Protein 7SSC (pdb70)

Nearest PDB structures (foldseek):
  7ssc-assembly1_H  TM=1.005E+00  e=3.521E-41  Homo sapiens
  2qqn-assembly1_H  TM=9.592E-01  e=3.106E-34  Homo sapiens
  8tbb-assembly1_H  TM=7.311E-01  e=1.122E-34  Homo sapiens
  6xun-assembly3_C  TM=7.029E-01  e=5.785E-35  Homo sapiens
  7kez-assembly1_H-2  TM=7.606E-01  e=7.017E-34  Homo sapiens

Sequence (444 aa):
QVQLVESGGGVVQPGRSLRLSCAASGFTFSSYNMHWVRQAPGKGLEWVAVISNDGSNKYYADSVKGRFTISRDNSKNTLYLQMNSLRAEDTAVYYCARDGRSVGGFSGILDPWGQGTLVTVSSASTKGPSVFPLAPSSGGTAALGCLVKDYFPEPVTVSWNSGALTSGVHTFPAVLQSSGLYSLSSVVTVPSSSLGTQTYICNVNHKPSNTKVDKKVEPEIVLTQSPATLSLSPGERATLSCRASQSVGSYLAWYQQKPGQAPRLLIYDASDRATGIPARFSGSGSGTDFTLTISSLEPEDFAVYYCQQRSNWPPLTFGGGTKVEIKRTVAAPSVFIFPPSDEQLKSGTASVVCLLNNFYPREAKVQWKVDNALQSGNSQESVTEQDSKDSTYSLSSTLTLSKADYEKHKVYACEVTHQGLSSPVTKSFNRGEETIYNTTLKYG

Foldseek 3Di:
DWAKAKDFADEDEAQAKTKIKIAIDDDQQLQWKKWKWWAAVPGDIGTAKIAGSNRPDIDGDPVQPPFWDWGADSVRRMTMIIGGNDDQVPFTWMKMFTFDDDPPDTDPDGPDIHPTGTHGHAPDDADFWDKDKQAWDPQAKTKIWIKTDFGDDDDKDKDKPVPPDDPQKDKDDWDQDPVRGIMTMIMGMDGPVCQVPDWIWMWMADPVVRDIDTHIHHD/DKAKAKPPQEAAEAAFAKDKIKIFIPWWLFQQKWKWWDAPPGDTDTAGGSQFHGDPPHDPQWGKDDGITIIMIMRHGHDPRRQTKMKMWGDRDDDVTDIYPIHGYAYDDDFDFWDKDKDWADPVVVVVWKTKIKMKTPFGPDPDKDKWKAFQRRTDDDQKDKDKDQQDPPRRGIMMMMIHIDTSVVVVVTFKIKIWMDDPPDPHIDIDIGTPPD/DDDDDDDDDDD

Radius of gyration: 24.54 Å; Cα contacts (8 Å, |Δi|>4): 1169; chains: 3; bounding box: 56×70×50 Å

Solvent-accessible surface area: 19640 Å² total; per-residue (Å²): 200,54,96,8,60,6,60,41,31,30,68,11,82,65,55,143,60,42,130,0,23,0,53,8,52,52,38,88,3,55,34,15,6,0,0,0,0,16,24,33,95,89,137,25,15,70,4,0,0,0,1,0,34,100,19,83,23,79,68,43,8,116,48,0,116,89,22,7,61,0,39,33,52,50,100,142,66,18,0,38,0,56,0,57,58,3,116,64,123,2,28,0,43,0,11,0,0,28,1,4,85,7,124,44,1,0,0,0,0,0,46,36,23,2,102,11,17,82,0,17,11,19,90,26,89,81,84,20,13,47,17,20,17,5,43,8,150,142,79,35,89,12,4,0,0,0,5,0,15,34,0,3,21,64,86,15,82,24,43,2,35,101,40,94,33,100,72,35,39,17,54,3,66,23,26,94,25,132,76,20,30,28,7,13,6,0,1,0,27,6,83,22,93,20,38,80,121,87,56,13,50,0,26,3,38,0,143,53,34,142,36,162,46,108,47,102,5,102,105,141,6,74,11,68,18,38,60,76,64,28,37,26,43,69,48,81,151,0,70,0,25,0,81,11,75,99,69,0,34,51,62,1,2,0,0,2,20,55,104,90,105,24,5,98,5,0,0,30,31,4,66,65,117,12,133,73,8,48,80,52,2,53,12,64,34,76,21,53,88,3,48,0,16,0,56,45,3,70,94,90,1,27,6,41,0,11,0,0,0,1,41,87,13,50,46,4,18,23,3,64,12,0,57,2,10,53,114,69,103,82,20,45,10,58,11,38,21,5,59,12,15,97,82,1,24,138,80,38,41,0,2,0,0,0,0,0,18,40,0,7,20,116,120,31,100,27,30,4,42,8,65,122,54,115,42,111,82,55,46,72,87,17,18,17,126,39,40,117,176,52,15,4,2,0,3,8,2,19,0,58,26,55,62,60,62,9,88,143,64,85,59,0,8,0,30,0,53,7,119,31,34,129,71,70,42,68,87,64,31,54,59,81,169,156,47,104,23,89,39,30,30,159,68,104

Secondary structure (DSSP, 8-state):
--EEEEE---EE-TT--EEEEEEEESS-GGGS-EEEEEE-TT---EEEEEE-TTS--EEE-GGGTTTEEEEEEGGGTEEEEEE-S--GGG-EEEEEEEEPP-SSEE---EEEE---EEEEE-----BPPEEEEE-----SEEEEEEEEEEEBSS--EEEEGGGTB-TTEEEPPPEE-TTS-EEEEEEEEEEGGGTTT---EEEEEEGGGTEEEEEE---/---EEEE-SEEEE-TTS-EEEEEEESS--TT-EEEEEE-TTS--EEEEETTTEEPTT--TTEEEEEETTEEEEEESS--GGG-SEEEEEE-SS-SSPEE---EEEEE----BPPEEEEEPPPHHHHHHTEEEEEEEEEEEBSS--EEEEEETTEEP-SSEEEEEPPPPTTT--EEEEEEEEEEHHHHTT--EEEEEEE-TTSSS-EEEEEETT-/---PPPSEE--

B-factor: mean 18.2, std 11.53, range [4.88, 71.62]

Structure (mmCIF, N/CA/C/O backbone):
data_7SSC
#
_entry.id   7SSC
#
_cell.length_a   66.879
_cell.length_b   74.669
_cell.length_c   104.880
_cell.angle_alpha   90.000
_cell.angle_beta   90.000
_cell.angle_gamma   90.000
#
_symmetry.space_group_name_H-M   'P 21 21 21'
#
loop_
_entity.id
_entity.type
_entity.pdbx_description
1 polymer 'TRL345-I8 Fab heavy chain'
2 polymer 'TRL345-I8 Fab light chain'
3 polymer 'Envelope glycoprotein B peptide'
4 non-polymer GLYCEROL
5 water water
#
loop_
_atom_site.group_PDB
_atom_site.id
_atom_site.type_symbol
_atom_site.label_atom_id
_atom_site.label_alt_id
_atom_site.label_comp_id
_atom_site.label_asym_id
_atom_site.label_entity_id
_atom_site.label_seq_id
_atom_site.pdbx_PDB_ins_code
_atom_site.Cartn_x
_atom_site.Cartn_y
_atom_site.Cartn_z
_atom_site.occupancy
_atom_site.B_iso_or_equiv
_atom_site.auth_seq_id
_atom_site.auth_comp_id
_atom_site.auth_asym_id
_atom_site.auth_atom_id
_atom_site.pdbx_PDB_model_num
ATOM 1 N N . GLN A 1 1 ? -18.999 -10.678 14.426 1.00 43.38 1 GLN H N 1
ATOM 2 C CA . GLN A 1 1 ? -19.782 -10.730 13.198 1.00 40.59 1 GLN H CA 1
ATOM 3 C C . GLN A 1 1 ? -18.891 -10.922 11.974 1.00 27.83 1 GLN H C 1
ATOM 4 O O . GLN A 1 1 ? -19.358 -10.841 10.839 1.00 22.12 1 GLN H O 1
ATOM 10 N N . VAL A 1 2 ? -17.603 -11.171 12.207 1.00 18.60 2 VAL H N 1
ATOM 11 C CA . VAL A 1 2 ? -16.712 -11.527 11.112 1.00 17.51 2 VAL H CA 1
ATOM 12 C C . VAL A 1 2 ? -17.124 -12.888 10.570 1.00 24.82 2 VAL H C 1
ATOM 13 O O . VAL A 1 2 ? -17.217 -13.867 11.320 1.00 21.71 2 VAL H O 1
ATOM 17 N N . GLN A 1 3 ? -17.384 -12.958 9.265 1.00 15.05 3 GLN H N 1
ATOM 18 C CA . GLN A 1 3 ? -17.853 -14.195 8.658 1.00 12.26 3 GLN H CA 1
ATOM 19 C C . GLN A 1 3 ? -17.166 -14.403 7.318 1.00 14.25 3 GLN H C 1
ATOM 20 O O . GLN A 1 3 ? -16.950 -13.447 6.570 1.00 11.59 3 GLN H O 1
ATOM 26 N N . LEU A 1 4 ? -16.825 -15.660 7.030 1.00 10.39 4 LEU H N 1
ATOM 27 C CA . LEU A 1 4 ? -16.236 -16.081 5.765 1.00 9.88 4 LEU H CA 1
ATOM 28 C C . LEU A 1 4 ? -17.041 -17.268 5.266 1.00 11.79 4 LEU H C 1
ATOM 29 O O . LEU A 1 4 ? -17.295 -18.198 6.035 1.00 10.05 4 LEU H O 1
ATOM 34 N N . VAL A 1 5 ? -17.459 -17.235 4.003 1.00 10.39 5 VAL H N 1
ATOM 35 C CA . VAL A 1 5 ? -18.337 -18.265 3.445 1.00 9.94 5 VAL H CA 1
ATOM 36 C C . VAL A 1 5 ? -17.768 -18.707 2.104 1.00 10.73 5 VAL H C 1
ATOM 37 O O . VAL A 1 5 ? -17.813 -17.947 1.127 1.00 11.31 5 VAL H O 1
ATOM 41 N N . GLU A 1 6 ? -17.237 -19.929 2.055 1.00 10.25 6 GLU H N 1
ATOM 42 C CA . GLU A 1 6 ? -16.693 -20.486 0.824 1.00 9.17 6 GLU H CA 1
ATOM 43 C C . GLU A 1 6 ? -17.800 -21.073 -0.039 1.00 9.90 6 GLU H C 1
ATOM 44 O O . GLU A 1 6 ? -18.809 -21.577 0.463 1.00 12.32 6 GLU H O 1
ATOM 50 N N . SER A 1 7 ? -17.594 -21.022 -1.352 1.00 9.10 7 SER H N 1
ATOM 51 C CA . SER A 1 7 ? -18.513 -21.678 -2.271 1.00 11.52 7 SER H CA 1
ATOM 52 C C . SER A 1 7 ? -17.745 -22.132 -3.505 1.00 10.61 7 SER H C 1
ATOM 53 O O . SER A 1 7 ? -16.583 -21.770 -3.712 1.00 10.79 7 SER H O 1
ATOM 56 N N . GLY A 1 8 ? -18.408 -22.952 -4.321 1.00 13.14 8 GLY H N 1
ATOM 57 C CA . GLY A 1 8 ? -17.859 -23.388 -5.591 1.00 12.25 8 GLY H CA 1
ATOM 58 C C . GLY A 1 8 ? -17.402 -24.827 -5.628 1.00 11.98 8 GLY H C 1
ATOM 59 O O . GLY A 1 8 ? -17.144 -25.347 -6.724 1.00 12.43 8 GLY H O 1
ATOM 60 N N . GLY A 1 9 ? -17.303 -25.491 -4.481 1.00 9.18 9 GLY H N 1
ATOM 61 C CA . GLY A 1 9 ? -16.831 -26.860 -4.466 1.00 12.04 9 GLY H CA 1
ATOM 62 C C . GLY A 1 9 ? -17.768 -27.797 -5.204 1.00 11.57 9 GLY H C 1
ATOM 63 O O . GLY A 1 9 ? -18.975 -27.568 -5.298 1.00 11.40 9 GLY H O 1
ATOM 64 N N . GLY A 1 10 ? -17.193 -28.863 -5.745 1.00 10.53 10 GLY H N 1
ATOM 65 C CA . GLY A 1 10 ? -17.981 -29.838 -6.474 1.00 10.56 10 GLY H CA 1
ATOM 66 C C . GLY A 1 10 ? -17.078 -30.889 -7.077 1.00 10.48 10 GLY H C 1
ATOM 67 O O . GLY A 1 10 ? -15.883 -30.946 -6.783 1.00 10.43 10 GLY H O 1
ATOM 68 N N . VAL A 1 11 ? -17.667 -31.719 -7.935 1.00 7.01 11 VAL H N 1
ATOM 69 C CA . VAL A 1 11 ? -16.914 -32.745 -8.651 1.00 9.70 11 VAL H CA 1
ATOM 70 C C . VAL A 1 11 ? -16.280 -32.126 -9.888 1.00 8.44 11 VAL H C 1
ATOM 71 O O . VAL A 1 11 ? -16.948 -31.438 -10.669 1.00 10.75 11 VAL H O 1
ATOM 75 N N . VAL A 1 12 ? -14.991 -32.386 -10.078 1.00 7.56 12 VAL H N 1
ATOM 76 C CA . VAL A 1 12 ? -14.251 -31.881 -11.229 1.00 10.31 12 VAL H CA 1
ATOM 77 C C . VAL A 1 12 ? -13.352 -33.002 -11.737 1.00 11.75 12 VAL H C 1
ATOM 78 O O . VAL A 1 12 ? -12.774 -33.758 -10.949 1.00 10.03 12 VAL H O 1
ATOM 82 N N . GLN A 1 13 ? -13.263 -33.132 -13.058 1.00 11.64 13 GLN H N 1
ATOM 83 C CA . GLN A 1 13 ? -12.472 -34.202 -13.642 1.00 11.37 13 GLN H CA 1
ATOM 84 C C . GLN A 1 13 ? -10.976 -33.898 -13.541 1.00 12.12 13 GLN H C 1
ATOM 85 O O . GLN A 1 13 ? -10.563 -32.736 -13.612 1.00 13.29 13 GLN H O 1
ATOM 91 N N . PRO A 1 14 ? -10.147 -34.929 -13.367 1.00 14.33 14 PRO H N 1
ATOM 92 C CA . PRO A 1 14 ? -8.692 -34.727 -13.396 1.00 12.16 14 PRO H CA 1
ATOM 93 C C . PRO A 1 14 ? -8.267 -33.970 -14.643 1.00 10.73 14 PRO H C 1
ATOM 94 O O . PRO A 1 14 ? -8.720 -34.261 -15.753 1.00 12.60 14 PRO H O 1
ATOM 98 N N . GLY A 1 15 ? -7.388 -32.992 -14.449 1.00 11.29 15 GLY H N 1
ATOM 99 C CA . GLY A 1 15 ? -6.889 -32.184 -15.538 1.00 14.94 15 GLY H CA 1
ATOM 100 C C . GLY A 1 15 ? -7.731 -30.975 -15.876 1.00 17.79 15 GLY H C 1
ATOM 101 O O . GLY A 1 15 ? -7.275 -30.124 -16.648 1.00 18.29 15 GLY H O 1
ATOM 102 N N . ARG A 1 16 ? -8.939 -30.866 -15.330 1.00 14.29 16 ARG H N 1
ATOM 103 C CA . ARG A 1 16 ? -9.811 -29.737 -15.605 1.00 12.35 16 ARG H CA 1
ATOM 104 C C . ARG A 1 16 ? -9.661 -28.692 -14.504 1.00 13.90 16 ARG H C 1
ATOM 105 O O . ARG A 1 16 ? -8.821 -28.811 -13.610 1.00 16.53 16 ARG H O 1
ATOM 113 N N . SER A 1 17 ? -10.493 -27.657 -14.572 1.00 12.87 17 SER H N 1
ATOM 114 C CA . SER A 1 17 ? -10.336 -26.467 -13.752 1.00 11.47 17 SER H CA 1
ATOM 115 C C . SER A 1 17 ? -11.582 -26.221 -12.913 1.00 12.03 17 SER H C 1
ATOM 116 O O . SER A 1 17 ? -12.681 -26.664 -13.250 1.00 12.11 17 SER H O 1
ATOM 119 N N . LEU A 1 18 ? -11.395 -25.484 -11.818 1.00 9.99 18 LEU H N 1
ATOM 120 C CA . LEU A 1 18 ? -12.485 -25.089 -10.938 1.00 14.08 18 LEU H CA 1
ATOM 121 C C . LEU A 1 18 ? -12.049 -23.842 -10.181 1.00 12.61 18 LEU H C 1
ATOM 122 O O . LEU A 1 18 ? -10.886 -23.733 -9.793 1.00 13.44 18 LEU H O 1
ATOM 127 N N . ARG A 1 19 ? -12.973 -22.905 -9.984 1.00 14.34 19 ARG H N 1
ATOM 128 C CA . ARG A 1 19 ? -12.698 -21.693 -9.218 1.00 10.57 19 ARG H CA 1
ATOM 129 C C . ARG A 1 19 ? -13.539 -21.693 -7.950 1.00 11.88 19 ARG H C 1
ATOM 130 O O . ARG A 1 19 ? -14.762 -21.864 -8.010 1.00 11.73 19 ARG H O 1
ATOM 138 N N . LEU A 1 20 ? -12.881 -21.513 -6.808 1.00 7.33 20 LEU H N 1
ATOM 139 C CA . LEU A 1 20 ? -13.548 -21.350 -5.528 1.00 6.30 20 LEU H CA 1
ATOM 140 C C . LEU A 1 20 ? -13.671 -19.873 -5.186 1.00 11.17 20 LEU H C 1
ATOM 141 O O . LEU A 1 20 ? -12.845 -19.055 -5.598 1.00 9.59 20 LEU H O 1
ATOM 146 N N . SER A 1 21 ? -14.703 -19.544 -4.409 1.00 10.42 21 SER H N 1
ATOM 147 C CA . SER A 1 21 ? -14.944 -18.195 -3.919 1.00 8.64 21 SER H CA 1
ATOM 148 C C . SER A 1 21 ? -15.035 -18.222 -2.400 1.00 9.78 21 SER H C 1
ATOM 149 O O . SER A 1 21 ? -15.436 -19.224 -1.806 1.00 10.64 21 SER H O 1
ATOM 152 N N . CYS A 1 22 ? -14.660 -17.107 -1.778 1.00 9.60 22 CYS H N 1
ATOM 153 C CA . CYS A 1 22 ? -14.838 -16.919 -0.340 1.00 8.52 22 CYS H CA 1
ATOM 154 C C . CYS A 1 22 ? -15.394 -15.518 -0.137 1.00 11.34 22 CYS H C 1
ATOM 155 O O . CYS A 1 22 ? -14.711 -14.534 -0.438 1.00 13.74 22 CYS H O 1
ATOM 158 N N . ALA A 1 23 ? -16.627 -15.423 0.357 1.00 9.56 23 ALA H N 1
ATOM 159 C CA . ALA A 1 23 ? -17.291 -14.139 0.548 1.00 8.74 23 ALA H CA 1
ATOM 160 C C . ALA A 1 23 ? -17.101 -13.682 1.988 1.00 13.31 23 ALA H C 1
ATOM 161 O O . ALA A 1 23 ? -17.449 -14.409 2.925 1.00 12.77 23 ALA H O 1
ATOM 163 N N . ALA A 1 24 ? -16.559 -12.482 2.160 1.00 11.24 24 ALA H N 1
ATOM 164 C CA . ALA A 1 24 ? -16.234 -11.952 3.475 1.00 10.70 24 ALA H CA 1
ATOM 165 C C . ALA A 1 24 ? -17.268 -10.920 3.902 1.00 14.74 24 ALA H C 1
ATOM 166 O O . ALA A 1 24 ? -17.748 -10.131 3.083 1.00 14.90 24 ALA H O 1
ATOM 168 N N . SER A 1 25 ? -17.599 -10.920 5.192 1.00 12.82 25 SER H N 1
ATOM 169 C CA . SER A 1 25 ? -18.493 -9.905 5.727 1.00 16.86 25 SER H CA 1
ATOM 170 C C . SER A 1 25 ? -18.118 -9.620 7.174 1.00 13.69 25 SER H C 1
ATOM 171 O O . SER A 1 25 ? -17.449 -10.419 7.836 1.00 14.36 25 SER H O 1
ATOM 174 N N . GLY A 1 26 ? -18.547 -8.454 7.654 1.00 15.71 26 GLY H N 1
ATOM 175 C CA . GLY A 1 26 ? -18.347 -8.087 9.036 1.00 22.95 26 GLY H CA 1
ATOM 176 C C . GLY A 1 26 ? -17.015 -7.451 9.352 1.00 22.58 26 GLY H C 1
ATOM 177 O O . GLY A 1 26 ? -16.726 -7.223 10.535 1.00 18.46 26 GLY H O 1
ATOM 178 N N . PHE A 1 27 ? -16.196 -7.162 8.344 1.00 12.60 27 PHE H N 1
ATOM 179 C CA . PHE A 1 27 ? -14.915 -6.498 8.551 1.00 12.00 27 PHE H CA 1
ATOM 180 C C . PHE A 1 27 ? -14.515 -5.831 7.242 1.00 14.71 27 PHE H C 1
ATOM 181 O O . PHE A 1 27 ? -15.144 -6.044 6.204 1.00 14.71 27 PHE H O 1
ATOM 189 N N . THR A 1 28 ? -13.476 -5.000 7.312 1.00 12.03 28 THR H N 1
ATOM 190 C CA . THR A 1 28 ? -12.964 -4.286 6.139 1.00 12.98 28 THR H CA 1
ATOM 191 C C . THR A 1 28 ? -12.039 -5.228 5.376 1.00 12.24 28 THR H C 1
ATOM 192 O O . THR A 1 28 ? -10.843 -5.333 5.658 1.00 9.29 28 THR H O 1
ATOM 196 N N . PHE A 1 29 ? -12.623 -5.920 4.391 1.00 13.68 29 PHE H N 1
ATOM 197 C CA . PHE A 1 29 ? -11.931 -6.993 3.677 1.00 9.80 29 PHE H CA 1
ATOM 198 C C . PHE A 1 29 ? -10.621 -6.509 3.068 1.00 13.38 29 PHE H C 1
ATOM 199 O O . PHE A 1 29 ? -9.599 -7.199 3.158 1.00 13.58 29 PHE H O 1
ATOM 207 N N . SER A 1 30 ? -10.620 -5.308 2.479 1.00 13.25 30 SER H N 1
ATOM 208 C CA . SER A 1 30 ? -9.430 -4.786 1.812 1.00 12.32 30 SER H CA 1
ATOM 209 C C . SER A 1 30 ? -8.269 -4.523 2.761 1.00 12.98 30 SER H C 1
ATOM 210 O O . SER A 1 30 ? -7.149 -4.305 2.289 1.00 15.27 30 SER H O 1
ATOM 213 N N . SER A 1 31 ? -8.497 -4.528 4.074 1.00 11.50 31 SER H N 1
ATOM 214 C CA . SER A 1 31 ? -7.424 -4.285 5.026 1.00 8.76 31 SER H CA 1
ATOM 215 C C . SER A 1 31 ? -6.634 -5.538 5.384 1.00 10.48 31 SER H C 1
ATOM 216 O O . SER A 1 31 ? -5.555 -5.412 5.969 1.00 11.32 31 SER H O 1
ATOM 219 N N . TYR A 1 32 ? -7.121 -6.729 5.033 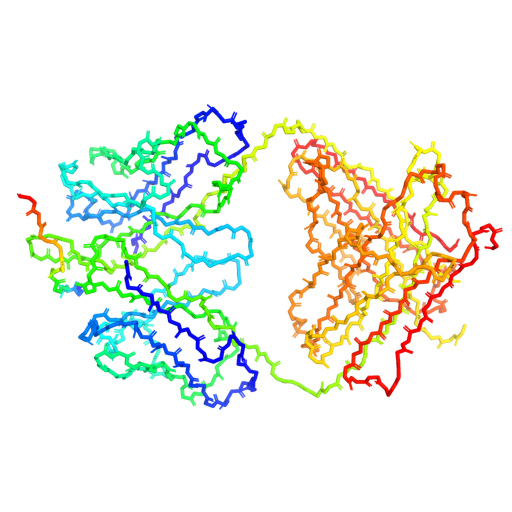1.00 8.09 32 TYR H N 1
ATOM 220 C CA . TYR A 1 32 ? -6.556 -7.986 5.520 1.00 7.77 32 TYR H CA 1
ATOM 221 C C . TYR A 1 32 ? -5.975 -8.831 4.395 1.00 7.04 32 TYR H C 1
ATOM 222 O O . TYR A 1 32 ? -6.551 -8.923 3.307 1.00 9.01 32 TYR H O 1
ATOM 231 N N . ASN A 1 33 ? -4.844 -9.470 4.676 1.00 6.82 33 ASN H N 1
ATOM 232 C CA . ASN A 1 33 ? -4.382 -10.559 3.833 1.00 6.49 33 ASN H CA 1
ATOM 233 C C . ASN A 1 33 ? -5.286 -11.764 4.070 1.00 6.28 33 ASN H C 1
ATOM 234 O O . ASN A 1 33 ? -5.955 -11.857 5.101 1.00 6.78 33 ASN H O 1
ATOM 239 N N . MET A 1 34 ? -5.321 -12.679 3.098 1.00 6.05 34 MET H N 1
ATOM 240 C CA . MET A 1 34 ? -6.216 -13.831 3.139 1.00 8.94 34 MET H CA 1
ATOM 241 C C . MET A 1 34 ? -5.476 -15.095 2.715 1.00 7.99 34 MET H C 1
ATOM 242 O O . MET A 1 34 ? -4.617 -15.063 1.830 1.00 5.65 34 MET H O 1
ATOM 247 N N . HIS A 1 35 ? -5.855 -16.221 3.327 1.00 6.95 35 HIS H N 1
ATOM 248 C CA . HIS A 1 35 ? -5.256 -17.522 3.065 1.00 6.79 35 HIS H CA 1
ATOM 249 C C . HIS A 1 35 ? -6.294 -18.501 2.528 1.00 6.49 35 HIS H C 1
ATOM 250 O O . HIS A 1 35 ? -7.490 -18.377 2.798 1.00 7.11 35 HIS H O 1
ATOM 257 N N . TRP A 1 36 ? -5.802 -19.513 1.813 1.00 5.92 36 TRP H N 1
ATOM 258 C CA . TRP A 1 36 ? -6.509 -20.772 1.603 1.00 5.72 36 TRP H CA 1
ATOM 259 C C . TRP A 1 36 ? -5.736 -21.895 2.285 1.00 6.03 36 TRP H C 1
ATOM 260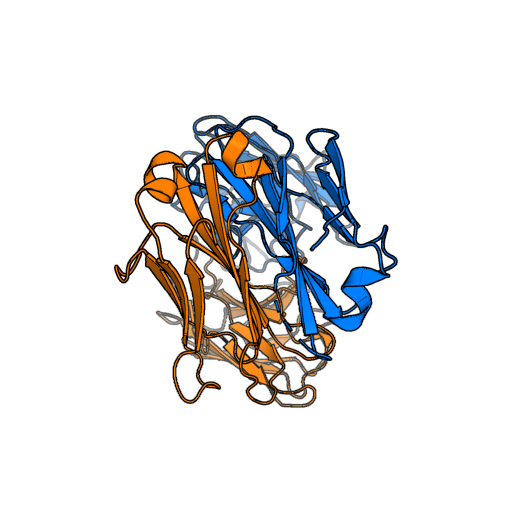 O O . TRP A 1 36 ? -4.502 -21.941 2.226 1.00 6.28 36 TRP H O 1
ATOM 271 N N . VAL A 1 37 ? -6.472 -22.792 2.940 1.00 5.91 37 VAL H N 1
ATOM 272 C CA . VAL A 1 37 ? -5.939 -23.983 3.590 1.00 7.50 37 VAL H CA 1
ATOM 273 C C . VAL A 1 37 ? -6.850 -25.134 3.194 1.00 6.43 37 VAL H C 1
ATOM 274 O O . VAL A 1 37 ? -8.056 -24.945 3.016 1.00 11.99 37 VAL H O 1
ATOM 278 N N . ARG A 1 38 ? -6.287 -26.328 3.041 1.00 5.90 38 ARG H N 1
ATOM 279 C CA . ARG A 1 38 ? -7.125 -27.460 2.665 1.00 4.88 38 ARG H CA 1
ATOM 280 C C . ARG A 1 38 ? -6.910 -28.650 3.590 1.00 6.90 38 ARG H C 1
ATOM 281 O O . ARG A 1 38 ? -5.897 -28.765 4.283 1.00 7.43 38 ARG H O 1
ATOM 289 N N . GLN A 1 39 ? -7.896 -29.550 3.576 1.00 6.14 39 GLN H N 1
ATOM 290 C CA . GLN A 1 39 ? -7.910 -30.726 4.445 1.00 5.80 39 GLN H CA 1
ATOM 291 C C . GLN A 1 39 ? -8.468 -31.900 3.646 1.00 6.62 39 GLN H C 1
ATOM 292 O O . GLN A 1 39 ? -9.679 -31.978 3.418 1.00 8.67 39 GLN H O 1
ATOM 298 N N . ALA A 1 40 ? -7.584 -32.803 3.227 1.00 7.49 40 ALA H N 1
ATOM 299 C CA . ALA A 1 40 ? -8.022 -34.003 2.534 1.00 12.17 40 ALA H CA 1
ATOM 300 C C . ALA A 1 40 ? -8.839 -34.879 3.484 1.00 18.25 40 ALA H C 1
ATOM 301 O O . ALA A 1 40 ? -8.678 -34.798 4.706 1.00 13.55 40 ALA H O 1
ATOM 303 N N . PRO A 1 41 ? -9.750 -35.710 2.948 1.00 19.42 41 PRO H N 1
ATOM 304 C CA . PRO A 1 41 ? -10.593 -36.551 3.812 1.00 15.28 41 PRO H CA 1
ATOM 305 C C . PRO A 1 41 ? -9.787 -37.370 4.809 1.00 14.65 41 PRO H C 1
ATOM 306 O O . PRO A 1 41 ? -8.888 -38.125 4.427 1.00 19.69 41 PRO H O 1
ATOM 310 N N . GLY A 1 42 ? -10.086 -37.193 6.095 1.00 17.30 42 GLY H N 1
ATOM 311 C CA . GLY A 1 42 ? -9.409 -37.918 7.149 1.00 21.39 42 GLY H CA 1
ATOM 312 C C . GLY A 1 42 ? -7.991 -37.484 7.435 1.00 24.74 42 GLY H C 1
ATOM 313 O O . GLY A 1 42 ? -7.308 -38.147 8.218 1.00 19.31 42 GLY H O 1
ATOM 314 N N . LYS A 1 43 ? -7.522 -36.392 6.841 1.00 15.48 43 LYS H N 1
ATOM 315 C CA . LYS A 1 43 ? -6.134 -35.971 6.967 1.00 12.51 43 LYS H CA 1
ATOM 316 C C . LYS A 1 43 ? -6.042 -34.662 7.747 1.00 14.39 43 LYS H C 1
ATOM 317 O O . LYS A 1 43 ? -7.037 -34.140 8.263 1.00 11.34 43 LYS H O 1
ATOM 323 N N . GLY A 1 44 ? -4.822 -34.135 7.820 1.00 13.87 44 GLY H N 1
ATOM 324 C CA . GLY A 1 44 ? -4.535 -32.914 8.545 1.00 10.35 44 GLY H CA 1
ATOM 325 C C . GLY A 1 44 ? -4.719 -31.671 7.699 1.00 11.37 44 GLY H C 1
ATOM 326 O O . GLY A 1 44 ? -5.340 -31.693 6.634 1.00 11.79 44 GLY H O 1
ATOM 327 N N . LEU A 1 45 ? -4.168 -30.566 8.191 1.00 8.88 45 LEU H N 1
ATOM 328 C CA . LEU A 1 45 ? -4.297 -29.265 7.545 1.00 7.18 45 LEU H CA 1
ATOM 329 C C . LEU A 1 45 ? -3.070 -28.982 6.685 1.00 11.16 45 LEU H C 1
ATOM 330 O O . LEU A 1 45 ? -1.935 -29.221 7.105 1.00 11.73 45 LEU H O 1
ATOM 335 N N . GLU A 1 46 ? -3.299 -28.475 5.474 1.00 9.11 46 GLU H N 1
ATOM 336 C CA . GLU A 1 46 ? -2.211 -28.117 4.570 1.00 7.20 46 GLU H CA 1
ATOM 337 C C . GLU A 1 46 ? -2.451 -26.716 4.035 1.00 7.30 46 GLU H C 1
ATOM 338 O O . GLU A 1 46 ? -3.441 -26.477 3.335 1.00 5.81 46 GLU H O 1
ATOM 344 N N . TRP A 1 47 ? -1.541 -25.798 4.353 1.00 5.84 47 TRP H N 1
ATOM 345 C CA . TRP A 1 47 ? -1.628 -24.448 3.821 1.00 5.69 47 TRP H CA 1
ATOM 346 C C . TRP A 1 47 ? -1.456 -24.469 2.308 1.00 6.14 47 TRP H C 1
ATOM 347 O O . TRP A 1 47 ? -0.595 -25.173 1.774 1.00 7.25 47 TRP H O 1
ATOM 358 N N . VAL A 1 48 ? -2.282 -23.689 1.610 1.00 5.49 48 VAL H N 1
ATOM 359 C CA . VAL A 1 48 ? -2.308 -23.674 0.148 1.00 6.02 48 VAL H CA 1
ATOM 360 C C . VAL A 1 48 ? -1.699 -22.392 -0.417 1.00 5.95 48 VAL H C 1
ATOM 361 O O . VAL A 1 48 ? -0.812 -22.444 -1.270 1.00 8.75 48 VAL H O 1
ATOM 365 N N . ALA A 1 49 ? -2.185 -21.232 0.023 1.00 5.89 49 ALA H N 1
ATOM 366 C CA . ALA A 1 49 ? -1.779 -19.977 -0.600 1.00 6.19 49 ALA H CA 1
ATOM 367 C C . ALA A 1 49 ? -2.169 -18.805 0.288 1.00 6.02 49 ALA H C 1
ATOM 368 O O . ALA A 1 49 ? -3.038 -18.918 1.152 1.00 6.41 49 ALA H O 1
ATOM 370 N N . VAL A 1 50 ? -1.514 -17.668 0.051 1.00 5.76 50 VAL H N 1
ATOM 371 C CA . VAL A 1 50 ? -1.848 -16.421 0.730 1.00 5.74 50 VAL H CA 1
ATOM 372 C C . VAL A 1 50 ? -1.799 -15.293 -0.290 1.00 5.93 50 VAL H C 1
ATOM 373 O O . VAL A 1 50 ? -1.075 -15.364 -1.287 1.00 6.13 50 VAL H O 1
ATOM 377 N N . ILE A 1 51 ? -2.582 -14.246 -0.037 1.00 6.27 51 ILE H N 1
ATOM 378 C CA . ILE A 1 51 ? -2.581 -13.054 -0.880 1.00 7.31 51 ILE H CA 1
ATOM 379 C C . ILE A 1 51 ? -2.632 -11.823 0.018 1.00 9.48 51 ILE H C 1
ATOM 380 O O . ILE A 1 51 ? -3.334 -11.804 1.034 1.00 7.70 51 ILE H O 1
ATOM 385 N N . SER A 1 52 ? -1.876 -10.794 -0.351 1.00 7.14 52 SER H N 1
ATOM 386 C CA . SER A 1 52 ? -1.885 -9.570 0.432 1.00 7.87 52 SER H CA 1
ATOM 387 C C . SER A 1 52 ? -3.225 -8.843 0.305 1.00 8.66 52 SER H C 1
ATOM 388 O O . SER A 1 52 ? -4.028 -9.092 -0.601 1.00 6.92 52 SER H O 1
ATOM 391 N N . ASN A 1 53 A -3.438 -7.908 1.236 1.00 7.06 52 ASN H N 1
ATOM 392 C CA . ASN A 1 53 A -4.662 -7.113 1.248 1.00 9.34 52 ASN H CA 1
ATOM 393 C C . ASN A 1 53 A -4.954 -6.489 -0.113 1.00 11.99 52 ASN H C 1
ATOM 394 O O . ASN A 1 53 A -6.106 -6.477 -0.560 1.00 11.27 52 ASN H O 1
ATOM 399 N N . ASP A 1 54 ? -3.931 -5.972 -0.790 1.00 10.90 53 ASP H N 1
ATOM 400 C CA . ASP A 1 54 ? -4.133 -5.271 -2.054 1.00 12.78 53 ASP H CA 1
ATOM 401 C C . ASP A 1 54 ? -3.939 -6.163 -3.277 1.00 17.48 53 ASP H C 1
ATOM 402 O O . ASP A 1 54 ? -3.985 -5.661 -4.409 1.00 13.83 53 ASP H O 1
ATOM 407 N N . GLY A 1 55 ? -3.707 -7.461 -3.084 1.00 9.12 54 GLY H N 1
ATOM 408 C CA . GLY A 1 55 ? -3.597 -8.401 -4.186 1.00 10.87 54 GLY H CA 1
ATOM 409 C C . GLY A 1 55 ? -2.232 -8.503 -4.835 1.00 11.66 54 GLY H C 1
ATOM 410 O O . GLY A 1 55 ? -2.054 -9.345 -5.725 1.00 13.63 54 GLY H O 1
ATOM 411 N N . SER A 1 56 ? -1.255 -7.698 -4.408 1.00 11.73 55 SER H N 1
ATOM 412 C CA . SER A 1 56 ? 0.014 -7.601 -5.125 1.00 11.86 55 SER H CA 1
ATOM 413 C C . SER A 1 56 ? 1.032 -8.675 -4.739 1.00 17.04 55 SER H C 1
ATOM 414 O O . SER A 1 56 ? 1.926 -8.980 -5.538 1.00 14.67 55 SER H O 1
ATOM 417 N N . ASN A 1 57 ? 0.953 -9.217 -3.526 1.00 10.75 56 ASN H N 1
ATOM 418 C CA . ASN A 1 57 ? 1.895 -10.212 -3.019 1.00 12.72 56 ASN H CA 1
ATOM 419 C C . ASN A 1 57 ? 1.162 -11.542 -2.878 1.00 9.78 56 ASN H C 1
ATOM 420 O O . ASN A 1 57 ? 0.144 -11.609 -2.184 1.00 11.10 56 ASN H O 1
ATOM 425 N N . LYS A 1 58 ? 1.687 -12.599 -3.503 1.00 7.21 57 LYS H N 1
ATOM 426 C CA . LYS A 1 58 ? 1.056 -13.917 -3.464 1.00 7.78 57 LYS H CA 1
ATOM 427 C C . LYS A 1 58 ? 2.111 -14.988 -3.223 1.00 7.05 57 LYS H C 1
ATOM 428 O O . LYS A 1 58 ? 3.211 -14.906 -3.776 1.00 9.28 57 LYS H O 1
ATOM 434 N N . TYR A 1 59 ? 1.764 -16.010 -2.432 1.00 6.77 58 TYR H N 1
ATOM 435 C CA . TYR A 1 59 ? 2.641 -17.158 -2.220 1.00 7.56 58 TYR H CA 1
ATOM 436 C C . TYR A 1 59 ? 1.818 -18.436 -2.206 1.00 8.76 58 TYR H C 1
ATOM 437 O O . TYR A 1 59 ? 0.633 -18.417 -1.873 1.00 7.39 58 TYR H O 1
ATOM 446 N N . TYR A 1 60 ? 2.478 -19.554 -2.524 1.00 9.08 59 TYR H N 1
ATOM 447 C CA . TYR A 1 60 ? 1.808 -20.829 -2.751 1.00 7.38 59 TYR H CA 1
ATOM 448 C C . TYR A 1 60 ? 2.608 -21.972 -2.149 1.00 7.05 59 TYR H C 1
ATOM 449 O O . TYR A 1 60 ? 3.838 -21.920 -2.074 1.00 10.81 59 TYR H O 1
ATOM 458 N N . ALA A 1 61 ? 1.893 -23.009 -1.735 1.00 8.32 60 ALA H N 1
ATOM 459 C CA . ALA A 1 61 ? 2.537 -24.269 -1.396 1.00 8.91 60 ALA H CA 1
ATOM 460 C C . ALA A 1 61 ? 3.160 -24.877 -2.645 1.00 9.53 60 ALA H C 1
ATOM 461 O O . ALA A 1 61 ? 2.628 -24.744 -3.750 1.00 9.33 60 ALA H O 1
ATOM 463 N N . ASP A 1 62 ? 4.294 -25.563 -2.456 1.00 9.48 61 ASP H N 1
ATOM 464 C CA . ASP A 1 62 ? 4.983 -26.207 -3.575 1.00 10.29 61 ASP H CA 1
ATOM 465 C C . ASP A 1 62 ? 4.051 -27.121 -4.360 1.00 13.11 61 ASP H C 1
ATOM 466 O O . ASP A 1 62 ? 4.150 -27.214 -5.588 1.00 14.01 61 ASP H O 1
ATOM 471 N N . SER A 1 63 ? 3.134 -27.797 -3.665 1.00 11.98 62 SER H N 1
ATOM 472 C CA . SER A 1 63 ? 2.290 -28.807 -4.293 1.00 17.60 62 SER H CA 1
ATOM 473 C C . SER A 1 63 ? 1.302 -28.221 -5.294 1.00 21.57 62 SER H C 1
ATOM 474 O O . SER A 1 63 ? 0.754 -28.970 -6.109 1.00 17.93 62 SER H O 1
ATOM 477 N N . VAL A 1 64 ? 1.055 -26.914 -5.258 1.00 11.59 63 VAL H N 1
ATOM 478 C CA . VAL A 1 64 ? 0.095 -26.291 -6.159 1.00 11.78 63 VAL H CA 1
ATOM 479 C C . VAL A 1 64 ? 0.720 -25.226 -7.044 1.00 12.39 63 VAL H C 1
ATOM 480 O O . VAL A 1 64 ? 0.008 -24.614 -7.847 1.00 12.56 63 VAL H O 1
ATOM 484 N N . LYS A 1 65 ? 2.026 -24.980 -6.924 1.00 14.38 64 LYS H N 1
ATOM 485 C CA . LYS A 1 65 ? 2.676 -23.979 -7.761 1.00 11.45 64 LYS H CA 1
ATOM 486 C C . LYS A 1 65 ? 2.521 -24.312 -9.239 1.00 13.97 64 LYS H C 1
ATOM 487 O O . LYS A 1 65 ? 2.635 -25.470 -9.652 1.00 16.35 64 LYS H O 1
ATOM 493 N N . GLY A 1 66 ? 2.261 -23.278 -10.037 1.00 14.68 65 GLY H N 1
ATOM 494 C CA . GLY A 1 66 ? 2.036 -23.446 -11.455 1.00 17.17 65 GLY H CA 1
ATOM 495 C C . GLY A 1 66 ? 0.651 -23.923 -11.829 1.00 20.06 65 GLY H C 1
ATOM 496 O O . GLY A 1 66 ? 0.305 -23.893 -13.016 1.00 20.96 65 GLY H O 1
ATOM 497 N N . ARG A 1 67 ? -0.150 -24.365 -10.869 1.00 12.54 66 ARG H N 1
ATOM 498 C CA . ARG A 1 67 ? -1.488 -24.870 -11.149 1.00 12.92 66 ARG H CA 1
ATOM 499 C C . ARG A 1 67 ? -2.586 -24.010 -10.549 1.00 14.83 66 ARG H C 1
ATOM 500 O O . ARG A 1 67 ? -3.629 -23.821 -11.183 1.00 14.22 66 ARG H O 1
ATOM 508 N N . PHE A 1 68 ? -2.374 -23.481 -9.347 1.00 12.31 67 PHE H N 1
ATOM 509 C CA . PHE A 1 68 ? -3.366 -22.679 -8.643 1.00 8.40 67 PHE H CA 1
ATOM 510 C C . PHE A 1 68 ? -2.982 -21.206 -8.695 1.00 13.13 67 PHE H C 1
ATOM 511 O O . PHE A 1 68 ? -1.798 -20.855 -8.696 1.00 13.98 67 PHE H O 1
ATOM 519 N N . THR A 1 69 ? -3.998 -20.342 -8.710 1.00 11.24 68 THR H N 1
ATOM 520 C CA . THR A 1 69 ? -3.813 -18.895 -8.659 1.00 7.57 68 THR H CA 1
ATOM 521 C C . THR A 1 69 ? -4.770 -18.312 -7.633 1.00 11.30 68 THR H C 1
ATOM 522 O O . THR A 1 69 ? -5.981 -18.543 -7.711 1.00 11.53 68 THR H O 1
ATOM 526 N N . ILE A 1 70 ? -4.232 -17.560 -6.677 1.00 9.59 69 ILE H N 1
ATOM 527 C CA . ILE A 1 70 ? -5.038 -16.851 -5.688 1.00 8.23 69 ILE H CA 1
ATOM 528 C C . ILE A 1 70 ? -5.265 -15.429 -6.190 1.00 9.62 69 ILE H C 1
ATOM 529 O O . ILE A 1 70 ? -4.375 -14.815 -6.793 1.00 9.80 69 ILE H O 1
ATOM 534 N N . SER A 1 71 ? -6.476 -14.918 -5.989 1.00 8.95 70 SER H N 1
ATOM 535 C CA . SER A 1 71 ? -6.814 -13.569 -6.422 1.00 10.78 70 SER H CA 1
ATOM 536 C C . SER A 1 71 ? -7.927 -13.049 -5.526 1.00 9.04 70 SER H C 1
ATOM 537 O O . SER A 1 71 ? -8.519 -13.795 -4.745 1.00 9.78 70 SER H O 1
ATOM 540 N N . ARG A 1 72 ? -8.212 -11.756 -5.644 1.00 7.82 71 ARG H N 1
ATOM 541 C CA . ARG A 1 72 ? -9.282 -11.176 -4.850 1.00 7.83 71 ARG H CA 1
ATOM 542 C C . ARG A 1 72 ? -9.892 -10.003 -5.597 1.00 12.04 71 ARG H C 1
ATOM 543 O O . ARG A 1 72 ? -9.252 -9.387 -6.452 1.00 13.30 71 ARG H O 1
ATOM 551 N N . ASP A 1 73 ? -11.142 -9.701 -5.253 1.00 11.55 72 ASP H N 1
ATOM 552 C CA . ASP A 1 73 ? -11.862 -8.536 -5.763 1.00 13.39 72 ASP H CA 1
ATOM 553 C C . ASP A 1 73 ? -12.338 -7.771 -4.535 1.00 11.55 72 ASP H C 1
ATOM 554 O O . ASP A 1 73 ? -13.353 -8.129 -3.929 1.00 15.62 72 ASP H O 1
ATOM 559 N N . ASN A 1 74 ? -11.598 -6.727 -4.163 1.00 12.94 73 ASN H N 1
ATOM 560 C CA . ASN A 1 74 ? -11.901 -6.039 -2.916 1.00 12.39 73 ASN H CA 1
ATOM 561 C C . ASN A 1 74 ? -13.235 -5.307 -2.995 1.00 16.76 73 ASN H C 1
ATOM 562 O O . ASN A 1 74 ? -13.941 -5.207 -1.985 1.00 17.25 73 ASN H O 1
ATOM 567 N N . SER A 1 75 ? -13.613 -4.829 -4.185 1.00 15.51 74 SER H N 1
ATOM 568 C CA . SER A 1 75 ? -14.896 -4.153 -4.354 1.00 19.18 74 SER H CA 1
ATOM 569 C C . SER A 1 75 ? -16.082 -5.083 -4.111 1.00 23.26 74 SER H C 1
ATOM 570 O O . SER A 1 75 ? -17.190 -4.599 -3.847 1.00 21.30 74 SER H O 1
ATOM 573 N N . LYS A 1 76 ? -15.882 -6.398 -4.214 1.00 13.90 75 LYS H N 1
ATOM 574 C CA . LYS A 1 76 ? -16.940 -7.381 -4.024 1.00 16.07 75 LYS H CA 1
ATOM 575 C C . LYS A 1 76 ? -16.746 -8.214 -2.763 1.00 16.66 75 LYS H C 1
ATOM 576 O O . LYS A 1 76 ? -17.473 -9.192 -2.564 1.00 14.27 75 LYS H O 1
ATOM 582 N N . ASN A 1 77 ? -15.765 -7.867 -1.927 1.00 14.85 76 ASN H N 1
ATOM 583 C CA . ASN A 1 77 ? -15.494 -8.589 -0.684 1.00 12.74 76 ASN H CA 1
ATOM 584 C C . ASN A 1 77 ? -15.313 -10.084 -0.926 1.00 12.57 76 ASN H C 1
ATOM 585 O O . ASN A 1 77 ? -15.756 -10.920 -0.136 1.00 11.99 76 ASN H O 1
ATOM 590 N N . THR A 1 78 ? -14.645 -10.433 -2.024 1.00 10.44 77 THR H N 1
ATOM 591 C CA . THR A 1 78 ? -14.528 -11.828 -2.419 1.00 9.45 77 THR H CA 1
ATOM 592 C C . THR A 1 78 ? -13.076 -12.211 -2.649 1.00 11.67 77 THR H C 1
ATOM 593 O O . THR A 1 78 ? -12.318 -11.455 -3.266 1.00 10.92 77 THR H O 1
ATOM 597 N N . LEU A 1 79 ? -12.709 -13.387 -2.144 1.00 10.25 78 LEU H N 1
ATOM 598 C CA . LEU A 1 79 ? -11.433 -14.044 -2.384 1.00 6.88 78 LEU H CA 1
ATOM 599 C C . LEU A 1 79 ? -11.652 -15.230 -3.319 1.00 10.99 78 LEU H C 1
ATOM 600 O O . LEU A 1 79 ? -12.657 -15.937 -3.204 1.00 9.52 78 LEU H O 1
ATOM 605 N N . TYR A 1 80 ? -10.721 -15.451 -4.252 1.00 9.04 79 TYR H N 1
ATOM 606 C CA . TYR A 1 80 ? -10.842 -16.539 -5.217 1.00 8.21 79 TYR H CA 1
ATOM 607 C C . TYR A 1 80 ? -9.642 -17.471 -5.141 1.00 9.04 79 TYR H C 1
ATOM 608 O O . TYR A 1 80 ? -8.540 -17.070 -4.756 1.00 9.47 79 TYR H O 1
ATOM 617 N N . LEU A 1 81 ? -9.875 -18.723 -5.528 1.00 9.49 80 LEU H N 1
ATOM 618 C CA . LEU A 1 81 ? -8.814 -19.691 -5.782 1.00 10.51 80 LEU H CA 1
ATOM 619 C C . LEU A 1 81 ? -9.121 -20.351 -7.119 1.00 11.82 80 LEU H C 1
ATOM 620 O O . LEU A 1 81 ? -10.064 -21.140 -7.222 1.00 9.86 80 LEU H O 1
ATOM 625 N N . GLN A 1 82 ? -8.349 -20.011 -8.146 1.00 7.02 81 GLN H N 1
ATOM 626 C CA . GLN A 1 82 ? -8.463 -20.661 -9.447 1.00 8.16 81 GLN H CA 1
ATOM 627 C C . GLN A 1 82 ? -7.579 -21.902 -9.446 1.00 11.71 81 GLN H C 1
ATOM 628 O O . GLN A 1 82 ? -6.361 -21.797 -9.268 1.00 12.76 81 GLN H O 1
ATOM 634 N N . MET A 1 83 ? -8.187 -23.071 -9.640 1.00 9.75 82 MET H N 1
ATOM 635 C CA . MET A 1 83 ? -7.476 -24.345 -9.585 1.00 10.39 82 MET H CA 1
ATOM 636 C C . MET A 1 83 ? -7.488 -24.964 -10.975 1.00 12.83 82 MET H C 1
ATOM 637 O O . MET A 1 83 ? -8.553 -25.324 -11.483 1.00 13.28 82 MET H O 1
ATOM 642 N N . ASN A 1 84 A -6.312 -25.074 -11.589 1.00 11.78 82 ASN H N 1
ATOM 643 C CA . ASN A 1 84 A -6.158 -25.692 -12.899 1.00 14.27 82 ASN H CA 1
ATOM 644 C C . ASN A 1 84 A -5.421 -27.016 -12.761 1.00 10.97 82 ASN H C 1
ATOM 645 O O . ASN A 1 84 A -4.776 -27.284 -11.743 1.00 11.46 82 ASN H O 1
ATOM 650 N N . SER A 1 85 B -5.536 -27.848 -13.799 1.00 12.42 82 SER H N 1
ATOM 651 C CA . SER A 1 85 B -4.818 -29.125 -13.885 1.00 14.71 82 SER H CA 1
ATOM 652 C C . SER A 1 85 B -4.987 -29.943 -12.606 1.00 17.46 82 SER H C 1
ATOM 653 O O . SER A 1 85 B -4.020 -30.416 -12.004 1.00 11.56 82 SER H O 1
ATOM 656 N N . LEU A 1 86 C -6.239 -30.102 -12.189 1.00 13.35 82 LEU H N 1
ATOM 657 C CA . LEU A 1 86 C -6.519 -30.728 -10.908 1.00 12.08 82 LEU H CA 1
ATOM 658 C C . LEU A 1 86 C -6.158 -32.211 -10.927 1.00 17.17 82 LEU H C 1
ATOM 659 O O . LEU A 1 86 C -6.237 -32.886 -11.958 1.00 15.71 82 LEU H O 1
ATOM 664 N N . ARG A 1 87 ? -5.744 -32.704 -9.761 1.00 12.22 83 ARG H N 1
ATOM 665 C CA . ARG A 1 87 ? -5.283 -34.069 -9.567 1.00 14.84 83 ARG H CA 1
ATOM 666 C C . ARG A 1 87 ? -6.095 -34.715 -8.453 1.00 16.50 83 ARG H C 1
ATOM 667 O O . ARG A 1 87 ? -6.628 -34.030 -7.578 1.00 13.90 83 ARG H O 1
ATOM 675 N N . ALA A 1 88 ? -6.160 -36.051 -8.477 1.00 15.26 84 ALA H N 1
ATOM 676 C CA . ALA A 1 88 ? -6.878 -36.773 -7.428 1.00 17.81 84 ALA H CA 1
ATOM 677 C C . ALA A 1 88 ? -6.479 -36.284 -6.038 1.00 16.29 84 ALA H C 1
ATOM 678 O O . ALA A 1 88 ? -7.332 -36.139 -5.155 1.00 16.33 84 ALA H O 1
ATOM 680 N N . GLU A 1 89 ? -5.188 -35.989 -5.842 1.00 15.78 85 GLU H N 1
ATOM 681 C CA . GLU A 1 89 ? -4.642 -35.584 -4.549 1.00 16.99 85 GLU H CA 1
ATOM 682 C C . GLU A 1 89 ? -5.082 -34.193 -4.122 1.00 14.66 85 GLU H C 1
ATOM 683 O O . GLU A 1 89 ? -4.817 -33.807 -2.979 1.00 17.24 85 GLU H O 1
ATOM 689 N N . ASP A 1 90 ? -5.706 -33.425 -5.013 1.00 12.41 86 ASP H N 1
ATOM 690 C CA . ASP A 1 90 ? -6.285 -32.137 -4.654 1.00 8.05 86 ASP H CA 1
ATOM 691 C C . ASP A 1 90 ? -7.647 -32.266 -3.984 1.00 9.26 86 ASP H C 1
ATOM 692 O O . ASP A 1 90 ? -8.201 -31.247 -3.564 1.00 12.38 86 ASP H O 1
ATOM 697 N N . THR A 1 91 ? -8.200 -33.474 -3.895 1.00 9.58 87 THR H N 1
ATOM 698 C CA . THR A 1 91 ? -9.486 -33.675 -3.235 1.00 7.68 87 THR H CA 1
ATOM 699 C C . THR A 1 91 ? -9.372 -33.305 -1.765 1.00 9.22 87 THR H C 1
ATOM 700 O O . THR A 1 91 ? -8.526 -33.853 -1.050 1.00 11.01 87 THR H O 1
ATOM 704 N N . ALA A 1 92 ? -10.223 -32.381 -1.320 1.00 8.41 88 ALA H N 1
ATOM 705 C CA . ALA A 1 92 ? -10.102 -31.813 0.019 1.00 6.51 88 ALA H CA 1
ATOM 706 C C . ALA A 1 92 ? -11.241 -30.840 0.275 1.00 8.35 88 ALA H C 1
ATOM 707 O O . ALA A 1 92 ? -11.868 -30.328 -0.657 1.00 8.09 88 ALA H O 1
ATOM 709 N N . VAL A 1 93 ? -11.478 -30.569 1.556 1.00 5.34 89 VAL H N 1
ATOM 710 C CA . VAL A 1 93 ? -12.240 -29.389 1.941 1.00 5.14 89 VAL H CA 1
ATOM 711 C C . VAL A 1 93 ? -11.294 -28.199 1.920 1.00 8.67 89 VAL H C 1
ATOM 712 O O . VAL A 1 93 ? -10.208 -28.252 2.507 1.00 8.68 89 VAL H O 1
ATOM 716 N N . TYR A 1 94 ? -11.700 -27.130 1.242 1.00 6.63 90 TYR H N 1
ATOM 717 C CA . TYR A 1 94 ? -10.899 -25.916 1.130 1.00 7.28 90 TYR H CA 1
ATOM 718 C C . TYR A 1 94 ? -11.495 -24.841 2.029 1.00 9.74 90 TYR H C 1
ATOM 719 O O . TYR A 1 94 ? -12.676 -24.498 1.904 1.00 9.02 90 TYR H O 1
ATOM 728 N N . TYR A 1 95 ? -10.669 -24.319 2.930 1.00 7.76 91 TYR H N 1
ATOM 729 C CA . TYR A 1 95 ? -11.043 -23.262 3.860 1.00 9.32 91 TYR H CA 1
ATOM 730 C C . TYR A 1 95 ? -10.378 -21.962 3.441 1.00 10.44 91 TYR H C 1
ATOM 731 O O . TYR A 1 95 ? -9.202 -21.959 3.070 1.00 9.38 91 TYR H O 1
ATOM 740 N N . CYS A 1 96 ? -11.114 -20.859 3.518 1.00 8.91 92 CYS H N 1
ATOM 741 C CA . CYS A 1 96 ? -10.468 -19.557 3.534 1.00 7.61 92 CYS H CA 1
ATOM 742 C C . CYS A 1 96 ? -10.299 -19.113 4.980 1.00 9.22 92 CYS H C 1
ATOM 743 O O . CYS A 1 96 ? -11.094 -19.458 5.861 1.00 10.01 92 CYS H O 1
ATOM 746 N N . ALA A 1 97 ? -9.216 -18.387 5.230 1.00 7.96 93 ALA H N 1
ATOM 747 C CA . ALA A 1 97 ? -8.933 -17.897 6.569 1.00 5.65 93 ALA H CA 1
ATOM 748 C C . ALA A 1 97 ? -8.336 -16.503 6.485 1.00 8.05 93 ALA H C 1
ATOM 749 O O . ALA A 1 97 ? -7.536 -16.207 5.593 1.00 8.32 93 ALA H O 1
ATOM 751 N N . ARG A 1 98 ? -8.717 -15.655 7.429 1.00 6.72 94 ARG H N 1
ATOM 752 C CA . ARG A 1 98 ? -8.225 -14.286 7.453 1.00 6.38 94 ARG H CA 1
ATOM 753 C C . ARG A 1 98 ? -6.862 -14.234 8.135 1.00 8.01 94 ARG H C 1
ATOM 754 O O . ARG A 1 98 ? -6.677 -14.800 9.214 1.00 9.40 94 ARG H O 1
ATOM 762 N N . ASP A 1 99 ? -5.907 -13.554 7.501 1.00 7.17 95 ASP H N 1
ATOM 763 C CA . ASP A 1 99 ? -4.603 -13.339 8.117 1.00 6.53 95 ASP H CA 1
ATOM 764 C C . ASP A 1 99 ? -4.718 -12.292 9.221 1.00 7.20 95 ASP H C 1
ATOM 765 O O . ASP A 1 99 ? -5.282 -11.215 9.007 1.00 7.60 95 ASP H O 1
ATOM 770 N N . GLY A 1 100 ? -4.184 -12.606 10.401 1.00 7.24 96 GLY H N 1
ATOM 771 C CA . GLY A 1 100 ? -4.228 -11.649 11.496 1.00 9.69 96 GLY H CA 1
ATOM 772 C C . GLY A 1 100 ? -3.564 -10.333 11.122 1.00 9.07 96 GLY H C 1
ATOM 773 O O . GLY A 1 100 ? -2.527 -10.303 10.454 1.00 8.50 96 GLY H O 1
ATOM 774 N N . ARG A 1 101 ? -4.165 -9.233 11.576 1.00 8.33 97 ARG H N 1
ATOM 775 C CA . ARG A 1 101 ? -3.663 -7.906 11.243 1.00 10.77 97 ARG H CA 1
ATOM 776 C C . ARG A 1 101 ? -2.259 -7.691 11.802 1.00 9.64 97 ARG H C 1
ATOM 777 O O . ARG A 1 101 ? -1.958 -8.064 12.940 1.00 11.53 97 ARG H O 1
ATOM 785 N N . SER A 1 102 ? -1.400 -7.085 10.986 1.00 9.16 98 SER H N 1
ATOM 786 C CA . SER A 1 102 ? -0.049 -6.713 11.381 1.00 11.95 98 SER H CA 1
ATOM 787 C C . SER A 1 102 ? 0.379 -5.543 10.509 1.00 11.76 98 SER H C 1
ATOM 788 O O . SER A 1 102 ? -0.280 -5.206 9.522 1.00 15.08 98 SER H O 1
ATOM 791 N N . VAL A 1 103 ? 1.494 -4.925 10.880 1.00 9.14 99 VAL H N 1
ATOM 792 C CA . VAL A 1 103 ? 2.009 -3.748 10.186 1.00 10.31 99 VAL H CA 1
ATOM 793 C C . VAL A 1 103 ? 3.117 -4.177 9.231 1.00 12.95 99 VAL H C 1
ATOM 794 O O . VAL A 1 103 ? 4.117 -4.772 9.651 1.00 11.45 99 VAL H O 1
ATOM 798 N N . GLY A 1 104 ? 2.952 -3.860 7.950 1.00 8.73 100 GLY H N 1
ATOM 799 C CA . GLY A 1 104 ? 4.031 -4.032 6.997 1.00 9.08 100 GLY H CA 1
ATOM 800 C C . GLY A 1 104 ? 4.140 -5.397 6.351 1.00 10.52 100 GLY H C 1
ATOM 801 O O . GLY A 1 104 ? 5.146 -5.666 5.683 1.00 9.78 100 GLY H O 1
ATOM 802 N N . GLY A 1 105 A 3.149 -6.269 6.515 1.00 9.44 100 GLY H N 1
ATOM 803 C CA . GLY A 1 105 A 3.238 -7.566 5.864 1.00 8.09 100 GLY H CA 1
ATOM 804 C C . GLY A 1 105 A 2.177 -8.528 6.351 1.00 7.42 100 GLY H C 1
ATOM 805 O O . GLY A 1 105 A 1.068 -8.124 6.719 1.00 7.90 100 GLY H O 1
ATOM 806 N N . PHE A 1 106 B 2.530 -9.808 6.327 1.00 7.27 100 PHE H N 1
ATOM 807 C CA . PHE A 1 106 B 1.647 -10.898 6.711 1.00 7.05 100 PHE H CA 1
ATOM 808 C C . PHE A 1 106 B 1.995 -11.324 8.129 1.00 7.38 100 PHE H C 1
ATOM 809 O O . PHE A 1 106 B 3.165 -11.301 8.516 1.00 7.57 100 PHE H O 1
ATOM 817 N N . SER A 1 107 C 0.985 -11.756 8.889 1.00 7.27 100 SER H N 1
ATOM 818 C CA . SER A 1 107 C 1.257 -12.317 10.211 1.00 7.58 100 SER H CA 1
ATOM 819 C C . SER A 1 107 C 1.417 -13.832 10.184 1.00 7.44 100 SER H C 1
ATOM 820 O O . SER A 1 107 C 2.281 -14.373 10.880 1.00 8.67 100 SER H O 1
ATOM 823 N N . GLY A 1 108 D 0.618 -14.533 9.384 1.00 7.04 100 GLY H N 1
ATOM 824 C CA . GLY A 1 108 D 0.602 -15.979 9.466 1.00 6.96 100 GLY H CA 1
ATOM 825 C C . GLY A 1 108 D -0.270 -16.521 10.573 1.00 9.09 100 GLY H C 1
ATOM 826 O O . GLY A 1 108 D -0.185 -17.712 10.880 1.00 9.58 100 GLY H O 1
ATOM 827 N N . ILE A 1 109 E -1.079 -15.674 11.199 1.00 7.24 100 ILE H N 1
ATOM 828 C CA . ILE A 1 109 E -2.122 -16.110 12.124 1.00 7.41 100 ILE H CA 1
ATOM 829 C C . ILE A 1 109 E -3.409 -16.239 11.325 1.00 8.03 100 ILE H C 1
ATOM 830 O O . ILE A 1 109 E -3.771 -15.322 10.584 1.00 8.04 100 ILE H O 1
ATOM 835 N N . LEU A 1 110 F -4.103 -17.369 11.469 1.00 6.92 100 LEU H N 1
ATOM 836 C CA . LEU A 1 110 F -5.301 -17.666 10.679 1.00 6.61 100 LEU H CA 1
ATOM 837 C C . LEU A 1 110 F -6.530 -17.565 11.584 1.00 6.99 100 LEU H C 1
ATOM 838 O O . LEU A 1 110 F -6.765 -18.442 12.416 1.00 9.48 100 LEU H O 1
ATOM 843 N N . ASP A 1 111 ? -7.306 -16.481 11.437 1.00 6.99 101 ASP H N 1
ATOM 844 C CA . ASP A 1 111 ? -8.427 -16.232 12.345 1.00 7.42 101 ASP H CA 1
ATOM 845 C C . ASP A 1 111 ? -9.364 -15.159 11.796 1.00 9.53 101 ASP H C 1
ATOM 846 O O . ASP A 1 111 ? -8.944 -14.013 11.611 1.00 9.29 101 ASP H O 1
ATOM 851 N N . PRO A 1 112 ? -10.641 -15.479 11.543 1.00 11.66 102 PRO H N 1
ATOM 852 C CA . PRO A 1 112 ? -11.242 -16.806 11.659 1.00 8.22 102 PRO H CA 1
ATOM 853 C C . PRO A 1 112 ? -11.135 -17.597 10.367 1.00 10.51 102 PRO H C 1
ATOM 854 O O . PRO A 1 112 ? -10.519 -17.135 9.405 1.00 8.23 102 PRO H O 1
ATOM 858 N N . TRP A 1 113 ? -11.737 -18.783 10.365 1.00 9.34 103 TRP H N 1
ATOM 859 C CA . TRP A 1 113 ? -11.824 -19.651 9.201 1.00 7.71 103 TRP H CA 1
ATOM 860 C C . TRP A 1 113 ? -13.277 -19.758 8.751 1.00 8.81 103 TRP H C 1
ATOM 861 O O . TRP A 1 113 ? -14.199 -19.708 9.568 1.00 12.38 103 TRP H O 1
ATOM 872 N N . GLY A 1 114 ? -13.476 -19.934 7.446 1.00 7.25 104 GLY H N 1
ATOM 873 C CA . GLY A 1 114 ? -14.792 -20.242 6.924 1.00 11.21 104 GLY H CA 1
ATOM 874 C C . GLY A 1 114 ? -15.187 -21.683 7.184 1.00 13.75 104 GLY H C 1
ATOM 875 O O . GLY A 1 114 ? -14.441 -22.467 7.768 1.00 14.66 104 GLY H O 1
ATOM 876 N N . GLN A 1 115 ? -16.394 -22.040 6.724 1.00 11.14 105 GLN H N 1
ATOM 877 C CA . GL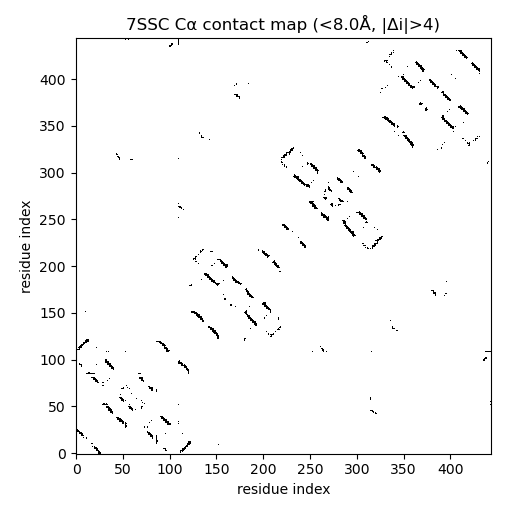N A 1 115 ? -16.920 -23.379 6.971 1.00 14.36 105 GLN H CA 1
ATOM 878 C C . GLN A 1 115 ? -16.352 -24.420 6.018 1.00 14.84 105 GLN H C 1
ATOM 879 O O . GLN A 1 115 ? -16.492 -25.621 6.275 1.00 13.65 105 GLN H O 1
ATOM 885 N N . GLY A 1 116 ? -15.721 -23.993 4.931 1.00 7.95 106 GLY H N 1
ATOM 886 C CA . GLY A 1 116 ? -15.114 -24.905 3.986 1.00 7.66 106 GLY H CA 1
ATOM 887 C C . GLY A 1 116 ? -16.029 -25.238 2.817 1.00 9.60 106 GLY H C 1
ATOM 888 O O . GLY A 1 116 ? -17.256 -25.172 2.901 1.00 14.10 106 GLY H O 1
ATOM 889 N N . THR A 1 117 ? -15.409 -25.612 1.698 1.00 7.90 107 THR H N 1
ATOM 890 C CA . THR A 1 117 ? -16.148 -26.111 0.543 1.00 9.83 107 THR H CA 1
ATOM 891 C C . THR A 1 117 ? -15.402 -27.315 -0.015 1.00 8.44 107 THR H C 1
ATOM 892 O O . THR A 1 117 ? -14.171 -27.318 -0.079 1.00 7.80 107 THR H O 1
ATOM 896 N N . LEU A 1 118 ? -16.147 -28.357 -0.376 1.00 9.14 108 LEU H N 1
ATOM 897 C CA . LEU A 1 118 ? -15.546 -29.635 -0.726 1.00 9.41 108 LEU H CA 1
ATOM 898 C C . LEU A 1 118 ? -15.299 -29.725 -2.226 1.00 10.17 108 LEU H C 1
ATOM 899 O O . LEU A 1 118 ? -16.213 -29.499 -3.026 1.00 7.51 108 LEU H O 1
ATOM 904 N N . VAL A 1 119 ? -14.068 -30.078 -2.599 1.00 9.24 109 VAL H N 1
ATOM 905 C CA . VAL A 1 119 ? -13.680 -30.322 -3.987 1.00 9.60 109 VAL H CA 1
ATOM 906 C C . VAL A 1 119 ? -13.357 -31.804 -4.123 1.00 9.03 109 VAL H C 1
ATOM 907 O O . VAL A 1 119 ? -12.495 -32.324 -3.404 1.00 9.62 109 VAL H O 1
ATOM 911 N N . THR A 1 120 ? -14.050 -32.486 -5.039 1.00 8.95 110 THR H N 1
ATOM 912 C CA . THR A 1 120 ? -13.848 -33.912 -5.297 1.00 5.85 110 THR H CA 1
ATOM 913 C C . THR A 1 120 ? -13.321 -34.072 -6.716 1.00 8.45 110 THR H C 1
ATOM 914 O O . THR A 1 120 ? -14.037 -33.788 -7.682 1.00 9.23 110 THR H O 1
ATOM 918 N N . VAL A 1 121 ? -12.074 -34.514 -6.853 1.00 7.52 111 VAL H N 1
ATOM 919 C CA . VAL A 1 121 ? -11.470 -34.684 -8.171 1.00 7.97 111 VAL H CA 1
ATOM 920 C C . VAL A 1 121 ? -11.669 -36.135 -8.585 1.00 9.90 111 VAL H C 1
ATOM 921 O O . VAL A 1 121 ? -11.097 -37.049 -7.981 1.00 11.83 111 VAL H O 1
ATOM 925 N N . SER A 1 122 ? -12.477 -36.350 -9.619 1.00 7.76 112 SER H N 1
ATOM 926 C CA . SER A 1 122 ? -12.869 -37.699 -9.992 1.00 8.08 112 SER H CA 1
ATOM 927 C C . SER A 1 122 ? -13.389 -37.697 -11.417 1.00 8.85 112 SER H C 1
ATOM 928 O O . SER A 1 122 ? -13.974 -36.714 -11.867 1.00 11.45 112 SER H O 1
ATOM 931 N N . SER A 1 123 ? -13.201 -38.826 -12.106 1.00 14.64 113 SER H N 1
ATOM 932 C CA . SER A 1 123 ? -13.785 -39.066 -13.421 1.00 15.08 113 SER H CA 1
ATOM 933 C C . SER A 1 123 ? -15.171 -39.703 -13.352 1.00 15.34 113 SER H C 1
ATOM 934 O O . SER A 1 123 ? -15.799 -39.900 -14.397 1.00 14.51 113 SER H O 1
ATOM 937 N N . ALA A 1 124 ? -15.664 -40.018 -12.157 1.00 11.43 114 ALA H N 1
ATOM 938 C CA . ALA A 1 124 ? -16.917 -40.747 -12.023 1.00 15.15 114 ALA H CA 1
ATOM 939 C C . ALA A 1 124 ? -18.116 -39.858 -12.356 1.00 14.39 114 ALA H C 1
ATOM 940 O O . ALA A 1 124 ? -18.071 -38.631 -12.243 1.00 13.02 114 ALA H O 1
ATOM 942 N N . SER A 1 125 ? -19.204 -40.504 -12.772 1.00 14.93 115 SER H N 1
ATOM 943 C CA . SER A 1 125 ? -20.468 -39.833 -13.037 1.00 16.11 115 SER H CA 1
ATOM 944 C C . SER A 1 125 ? -21.465 -40.137 -11.926 1.00 14.76 115 SER H C 1
ATOM 945 O O . SER A 1 125 ? -21.383 -41.179 -11.269 1.00 11.12 115 SER H O 1
ATOM 948 N N . THR A 1 126 ? -22.410 -39.215 -11.726 1.00 12.26 116 THR H N 1
ATOM 949 C CA . THR A 1 126 ? -23.450 -39.402 -10.716 1.00 11.79 116 THR H CA 1
ATOM 950 C C . THR A 1 126 ? -24.177 -40.721 -10.931 1.00 13.14 116 THR H C 1
ATOM 951 O O . THR A 1 126 ? -24.623 -41.026 -12.042 1.00 11.98 116 THR H O 1
ATOM 955 N N . LYS A 1 127 ? -24.298 -41.502 -9.860 1.00 10.59 117 LYS H N 1
ATOM 956 C CA . LYS A 1 127 ? -24.927 -42.813 -9.928 1.00 8.99 117 LYS H CA 1
ATOM 957 C C . LYS A 1 127 ? -25.545 -43.138 -8.578 1.00 10.40 117 LYS H C 1
ATOM 958 O O . LYS A 1 127 ? -24.874 -43.023 -7.548 1.00 9.16 117 LYS H O 1
ATOM 964 N N . GLY A 1 128 ? -26.815 -43.543 -8.585 1.00 10.33 118 GLY H N 1
ATOM 965 C CA . GLY A 1 128 ? -27.491 -43.930 -7.367 1.00 12.05 118 GLY H CA 1
ATOM 966 C C . GLY A 1 128 ? -27.048 -45.301 -6.890 1.00 10.02 118 GLY H C 1
ATOM 967 O O . GLY A 1 128 ? -26.567 -46.128 -7.671 1.00 10.06 118 GLY H O 1
ATOM 968 N N . PRO A 1 129 ? -27.215 -45.575 -5.601 1.00 9.78 119 PRO H N 1
ATOM 969 C CA . PRO A 1 129 ? -26.703 -46.825 -5.038 1.00 11.90 119 PRO H CA 1
ATOM 970 C C . PRO A 1 129 ? -27.637 -48.001 -5.272 1.00 11.37 119 PRO H C 1
ATOM 971 O O . PRO A 1 129 ? -28.845 -47.852 -5.465 1.00 11.57 119 PRO H O 1
ATOM 975 N N . SER A 1 130 ? -27.039 -49.190 -5.253 1.00 10.59 120 SER H N 1
ATOM 976 C CA . SER A 1 130 ? -27.770 -50.423 -5.019 1.00 11.54 120 SER H CA 1
ATOM 977 C C . SER A 1 130 ? -27.784 -50.669 -3.519 1.00 13.14 120 SER H C 1
ATOM 978 O O . SER A 1 130 ? -26.805 -50.375 -2.832 1.00 13.95 120 SER H O 1
ATOM 981 N N . VAL A 1 131 ? -28.898 -51.178 -3.002 1.00 9.00 121 VAL H N 1
ATOM 982 C CA . VAL A 1 131 ? -29.040 -51.372 -1.559 1.00 8.38 121 VAL H CA 1
ATOM 983 C C . VAL A 1 131 ? -29.290 -52.850 -1.308 1.00 12.63 121 VAL H C 1
ATOM 984 O O . VAL A 1 131 ? -30.350 -53.383 -1.664 1.00 13.43 121 VAL H O 1
ATOM 988 N N . PHE A 1 132 ? -28.314 -53.514 -0.698 1.00 9.60 122 PHE H N 1
ATOM 989 C CA . PHE A 1 132 ? -28.384 -54.942 -0.451 1.00 10.42 122 PHE H CA 1
ATOM 990 C C . PHE A 1 132 ? -28.553 -55.218 1.034 1.00 12.53 122 PHE H C 1
ATOM 991 O O . PHE A 1 132 ? -27.998 -54.500 1.871 1.00 10.05 122 PHE H O 1
ATOM 999 N N . PRO A 1 133 ? -29.303 -56.257 1.393 1.00 12.80 123 PRO H N 1
ATOM 1000 C CA . PRO A 1 133 ? -29.487 -56.573 2.811 1.00 13.23 123 PRO H CA 1
ATOM 1001 C C . PRO A 1 133 ? -28.256 -57.239 3.401 1.00 15.78 123 PRO H C 1
ATOM 1002 O O . PRO A 1 133 ? -27.562 -58.020 2.742 1.00 12.98 123 PRO H O 1
ATOM 1006 N N . LEU A 1 134 ? -27.986 -56.910 4.659 1.00 13.21 124 LEU H N 1
ATOM 1007 C CA . LEU A 1 134 ? -27.049 -57.648 5.498 1.00 12.12 124 LEU H CA 1
ATOM 1008 C C . LEU A 1 134 ? -27.946 -58.406 6.475 1.00 12.20 124 LEU H C 1
ATOM 1009 O O . LEU A 1 134 ? -28.331 -57.884 7.520 1.00 11.45 124 LEU H O 1
ATOM 1014 N N . ALA A 1 135 ? -28.327 -59.626 6.098 1.00 16.69 125 ALA H N 1
ATOM 1015 C CA . ALA A 1 135 ? -29.413 -60.300 6.796 1.00 15.82 125 ALA H CA 1
ATOM 1016 C C . ALA A 1 135 ? -28.927 -60.876 8.121 1.00 18.58 125 ALA H C 1
ATOM 1017 O O . ALA A 1 135 ? -27.791 -61.353 8.214 1.00 19.08 125 ALA H O 1
ATOM 1019 N N . PRO A 1 136 ? -29.751 -60.843 9.166 1.00 16.14 126 PRO H N 1
ATOM 1020 C CA . PRO A 1 136 ? -29.320 -61.408 10.447 1.00 20.82 126 PRO H CA 1
ATOM 1021 C C . PRO A 1 136 ? -29.203 -62.920 10.341 1.00 28.79 126 PRO H C 1
ATOM 1022 O O . PRO A 1 136 ? -30.054 -63.585 9.746 1.00 23.82 126 PRO H O 1
ATOM 1026 N N . SER A 1 137 ? -28.125 -63.454 10.904 1.00 35.32 127 SER H N 1
ATOM 1027 C CA . SER A 1 137 ? -27.863 -64.887 10.839 1.00 41.74 127 SER H CA 1
ATOM 1028 C C . SER A 1 137 ? -28.727 -65.647 11.840 1.00 28.68 127 SER H C 1
ATOM 1029 O O . SER A 1 137 ? -28.896 -66.861 11.727 1.00 52.58 127 SER H O 1
ATOM 1032 N N . SER A 1 142 ? -31.776 -67.509 20.301 1.00 54.69 132 SER H N 1
ATOM 1033 C CA . SER A 1 142 ? -30.595 -67.568 21.156 1.00 51.32 132 SER H CA 1
ATOM 1034 C C . SER A 1 142 ? -30.786 -66.730 22.416 1.00 60.71 132 SER H C 1
ATOM 1035 O O . SER A 1 142 ? -29.951 -66.761 23.325 1.00 59.22 132 SER H O 1
ATOM 1038 N N . GLY A 1 143 ? -31.881 -65.971 22.459 1.00 63.92 133 GLY H N 1
ATOM 1039 C CA . GLY A 1 143 ? -32.114 -65.059 23.567 1.00 55.45 133 GLY H CA 1
ATOM 1040 C C . GLY A 1 143 ? -31.035 -64.015 23.733 1.00 58.11 133 GLY H C 1
ATOM 1041 O O . GLY A 1 143 ? -30.842 -63.505 24.841 1.00 60.45 133 GLY H O 1
ATOM 1042 N N . GLY A 1 144 ? -30.319 -63.689 22.657 1.00 53.94 134 GLY H N 1
ATOM 1043 C CA . GLY A 1 144 ? -29.209 -62.759 22.720 1.00 30.40 134 GLY H CA 1
ATOM 1044 C C . GLY A 1 144 ? -29.353 -61.584 21.769 1.00 30.94 134 GLY H C 1
ATOM 1045 O O . GLY A 1 144 ? -30.439 -61.013 21.628 1.00 24.39 134 GLY H O 1
ATOM 1046 N N . THR A 1 145 ? -28.262 -61.209 21.110 1.00 31.96 135 THR H N 1
ATOM 1047 C CA . THR A 1 145 ? -28.228 -60.027 20.259 1.00 25.61 135 THR H CA 1
ATOM 1048 C C . THR A 1 145 ? -27.908 -60.430 18.828 1.00 25.29 135 THR H C 1
ATOM 1049 O O . THR A 1 145 ? -26.980 -61.211 18.590 1.00 26.29 135 THR H O 1
ATOM 1053 N N . ALA A 1 146 ? -28.685 -59.906 17.880 1.00 16.24 136 ALA H N 1
ATOM 1054 C CA . ALA A 1 146 ? -28.459 -60.122 16.460 1.00 15.53 136 ALA H CA 1
ATOM 1055 C C . ALA A 1 146 ? -28.003 -58.821 15.820 1.00 17.54 136 ALA H C 1
ATOM 1056 O O . ALA A 1 146 ? -28.345 -57.734 16.290 1.00 20.01 136 ALA H O 1
ATOM 1058 N N . ALA A 1 147 ? -27.235 -58.941 14.743 1.00 13.49 137 ALA H N 1
ATOM 1059 C CA . ALA A 1 147 ? -26.832 -57.802 13.933 1.00 12.25 137 ALA H CA 1
ATOM 1060 C C . ALA A 1 147 ? -27.436 -57.945 12.544 1.00 11.74 137 ALA H C 1
ATOM 1061 O O . ALA A 1 147 ? -27.513 -59.050 12.003 1.00 14.13 137 ALA H O 1
ATOM 1063 N N . LEU A 1 148 ? -27.883 -56.825 11.983 1.00 11.48 138 LEU H N 1
ATOM 1064 C CA . LEU A 1 148 ? -28.379 -56.784 10.616 1.00 10.77 138 LEU H CA 1
ATOM 1065 C C . LEU A 1 148 ? -28.015 -55.427 10.033 1.00 10.73 138 LEU H C 1
ATOM 1066 O O . LEU A 1 148 ? -27.567 -54.528 10.748 1.00 12.34 138 LEU H O 1
ATOM 1071 N N . GLY A 1 149 ? -28.197 -55.273 8.728 1.00 9.80 139 GLY H N 1
ATOM 1072 C CA . GLY A 1 149 ? -27.830 -54.002 8.140 1.00 9.29 139 GLY H CA 1
ATOM 1073 C C . GLY A 1 149 ? -28.170 -53.908 6.671 1.00 9.01 139 GLY H C 1
ATOM 1074 O O . GLY A 1 149 ? -28.868 -54.754 6.105 1.00 10.54 139 GLY H O 1
ATOM 1075 N N . CYS A 1 150 ? -27.661 -52.836 6.070 1.00 9.27 140 CYS H N 1
ATOM 1076 C CA . CYS A 1 150 ? -27.825 -52.550 4.654 1.00 9.12 140 CYS H CA 1
ATOM 1077 C C . CYS A 1 150 ? -26.471 -52.186 4.074 1.00 10.84 140 CYS H C 1
ATOM 1078 O O . CYS A 1 150 ? -25.741 -51.379 4.657 1.00 9.17 140 CYS H O 1
ATOM 1081 N N . LEU A 1 151 ? -26.140 -52.773 2.931 1.00 8.68 141 LEU H N 1
ATOM 1082 C CA . LEU A 1 151 ? -24.940 -52.414 2.190 1.00 7.98 141 LEU H CA 1
ATOM 1083 C C . LEU A 1 151 ? -25.351 -51.488 1.055 1.00 9.23 141 LEU H C 1
ATOM 1084 O O . LEU A 1 151 ? -26.111 -51.889 0.170 1.00 9.28 141 LEU H O 1
ATOM 1089 N N . VAL A 1 152 ? -24.849 -50.259 1.090 1.00 9.18 142 VAL H N 1
ATOM 1090 C CA . VAL A 1 152 ? -25.229 -49.204 0.155 1.00 7.33 142 VAL H CA 1
ATOM 1091 C C . VAL A 1 152 ? -24.055 -49.055 -0.807 1.00 9.64 142 VAL H C 1
ATOM 1092 O O . VAL A 1 152 ? -23.062 -48.393 -0.498 1.00 8.82 142 VAL H O 1
ATOM 1096 N N . LYS A 1 153 ? -24.152 -49.691 -1.973 1.00 9.68 143 LYS H N 1
ATOM 1097 C CA . LYS A 1 153 ? -22.978 -49.954 -2.797 1.00 10.22 143 LYS H CA 1
ATOM 1098 C C . LYS A 1 153 ? -23.047 -49.225 -4.131 1.00 11.64 143 LYS H C 1
ATOM 1099 O O . LYS A 1 153 ? -24.121 -49.108 -4.730 1.00 11.84 143 LYS H O 1
ATOM 1105 N N . ASP A 1 154 ? -21.879 -48.749 -4.580 1.00 10.85 144 ASP H N 1
ATOM 1106 C CA . ASP A 1 154 ? -21.630 -48.275 -5.948 1.00 10.08 144 ASP H CA 1
ATOM 1107 C C . ASP A 1 154 ? -22.421 -47.009 -6.269 1.00 9.70 144 ASP H C 1
ATOM 1108 O O . ASP A 1 154 ? -23.192 -46.948 -7.231 1.00 12.17 144 ASP H O 1
ATOM 1113 N N . TYR A 1 155 ? -22.206 -45.984 -5.452 1.00 9.18 145 TYR H N 1
ATOM 1114 C CA . TYR A 1 155 ? -22.835 -44.696 -5.694 1.00 9.12 145 TYR H CA 1
ATOM 1115 C C . TYR A 1 155 ? -21.779 -43.609 -5.850 1.00 8.65 145 TYR H C 1
ATOM 1116 O O . TYR A 1 155 ? -20.621 -43.756 -5.447 1.00 9.05 145 TYR H O 1
ATOM 1125 N N . PHE A 1 156 ? -22.200 -42.507 -6.460 1.00 7.59 146 PHE H N 1
ATOM 1126 C CA . PHE A 1 156 ? -21.311 -41.371 -6.610 1.00 9.53 146 PHE H CA 1
ATOM 1127 C C . PHE A 1 156 ? -22.166 -40.148 -6.886 1.00 7.91 146 PHE H C 1
ATOM 1128 O O . PHE A 1 156 ? -23.158 -40.264 -7.620 1.00 8.14 146 PHE H O 1
ATOM 1136 N N . PRO A 1 157 ? -21.836 -38.975 -6.321 1.00 7.19 147 PRO H N 1
ATOM 1137 C CA . PRO A 1 157 ? -20.785 -38.712 -5.342 1.00 7.27 147 PRO H CA 1
ATOM 1138 C C . PRO A 1 157 ? -21.309 -38.905 -3.931 1.00 7.42 147 PRO H C 1
ATOM 1139 O O . PRO A 1 157 ? -22.477 -39.262 -3.753 1.00 8.02 147 PRO H O 1
ATOM 1143 N N . GLU A 1 158 ? -20.455 -38.662 -2.945 1.00 5.96 148 GLU H N 1
ATOM 1144 C CA . GLU A 1 158 ? -20.943 -38.507 -1.588 1.00 6.22 148 GLU H CA 1
ATOM 1145 C C . GLU A 1 158 ? -21.871 -37.293 -1.530 1.00 7.59 148 GLU H C 1
ATOM 1146 O O . GLU A 1 158 ? -21.757 -36.384 -2.360 1.00 8.43 148 GLU H O 1
ATOM 1152 N N . PRO A 1 159 ? -22.789 -37.239 -0.553 1.00 6.66 149 PRO H N 1
ATOM 1153 C CA . PRO A 1 159 ? -23.027 -38.196 0.535 1.00 7.21 149 PRO H CA 1
ATOM 1154 C C . PRO A 1 159 ? -24.296 -39.028 0.368 1.00 9.47 149 PRO H C 1
ATOM 1155 O O . PRO A 1 159 ? -25.091 -38.788 -0.537 1.00 10.15 149 PRO H O 1
ATOM 1159 N N . VAL A 1 160 ? -24.487 -39.989 1.269 1.00 10.13 150 VAL H N 1
ATOM 1160 C CA . VAL A 1 160 ? -25.757 -40.684 1.434 1.00 9.55 150 VAL H CA 1
ATOM 1161 C C . VAL A 1 160 ? -26.134 -40.591 2.901 1.00 10.04 150 VAL H C 1
ATOM 1162 O O . VAL A 1 160 ? -25.266 -40.531 3.776 1.00 13.40 150 VAL H O 1
ATOM 1166 N N . THR A 1 161 ? -27.432 -40.568 3.174 1.00 9.23 151 THR H N 1
ATOM 1167 C CA . THR A 1 161 ? -27.904 -40.706 4.542 1.00 10.38 151 THR H CA 1
ATOM 1168 C C . THR A 1 161 ? -28.680 -42.004 4.672 1.00 13.33 151 THR H C 1
ATOM 1169 O O . THR A 1 161 ? -29.292 -42.483 3.712 1.00 11.65 151 THR H O 1
ATOM 1173 N N . VAL A 1 162 ? -28.619 -42.584 5.865 1.00 11.65 152 VAL H N 1
ATOM 1174 C CA . VAL A 1 162 ? -29.344 -43.804 6.182 1.00 8.42 152 VAL H CA 1
ATOM 1175 C C . VAL A 1 162 ? -30.043 -43.599 7.513 1.00 13.84 152 VAL H C 1
ATOM 1176 O O . VAL A 1 162 ? -29.427 -43.136 8.481 1.00 13.35 152 VAL H O 1
ATOM 1180 N N . SER A 1 163 ? -31.324 -43.926 7.557 1.00 8.80 153 SER H N 1
ATOM 1181 C CA . SER A 1 163 ? -32.046 -44.059 8.811 1.00 9.31 153 SER H CA 1
ATOM 1182 C C . SER A 1 163 ? -32.637 -45.461 8.887 1.00 12.59 153 SER H C 1
ATOM 1183 O O . SER A 1 163 ? -32.614 -46.224 7.918 1.00 10.57 153 SER H O 1
ATOM 1186 N N . TRP A 1 164 ? -33.153 -45.816 10.059 1.00 10.20 154 TRP H N 1
ATOM 1187 C CA . TRP A 1 164 ? -33.814 -47.097 10.249 1.00 10.26 154 TRP H CA 1
ATOM 1188 C C . TRP A 1 164 ? -35.228 -46.858 10.751 1.00 12.61 154 TRP H C 1
ATOM 1189 O O . TRP A 1 164 ? -35.440 -46.066 11.677 1.00 11.36 154 TRP H O 1
ATOM 1200 N N . ASN A 1 165 ? -36.189 -47.540 10.125 1.00 11.15 155 ASN H N 1
ATOM 1201 C CA . ASN A 1 165 ? -37.604 -47.450 10.488 1.00 13.78 155 ASN H CA 1
ATOM 1202 C C . ASN A 1 165 ? -38.070 -45.998 10.546 1.00 14.48 155 ASN H C 1
ATOM 1203 O O . ASN A 1 165 ? -38.787 -45.581 11.459 1.00 16.80 155 ASN H O 1
ATOM 1208 N N . SER A 1 166 ? -37.656 -45.237 9.526 1.00 13.93 156 SER H N 1
ATOM 1209 C CA . SER A 1 166 ? -38.004 -43.826 9.349 1.00 18.16 156 SER H CA 1
ATOM 1210 C C . SER A 1 166 ? -37.594 -42.978 10.549 1.00 22.67 156 SER H C 1
ATOM 1211 O O . SER A 1 166 ? -38.235 -41.971 10.857 1.00 18.45 156 SER H O 1
ATOM 1214 N N . GLY A 1 167 ? -36.513 -43.369 11.225 1.00 17.15 157 GLY H N 1
ATOM 1215 C CA . GLY A 1 167 ? -36.024 -42.637 12.373 1.00 19.06 157 GLY H CA 1
ATOM 1216 C C . GLY A 1 167 ? -36.513 -43.144 13.712 1.00 17.94 157 GLY H C 1
ATOM 1217 O O . GLY A 1 167 ? -36.047 -42.649 14.748 1.00 19.83 157 GLY H O 1
ATOM 1218 N N . ALA A 1 168 ? -37.432 -44.113 13.724 1.00 17.81 158 ALA H N 1
ATOM 1219 C CA . ALA A 1 168 ? -37.935 -44.677 14.972 1.00 20.21 158 ALA H CA 1
ATOM 1220 C C . ALA A 1 168 ? -36.915 -45.578 15.656 1.00 20.22 158 ALA H C 1
ATOM 1221 O O . ALA A 1 168 ? -37.015 -45.800 16.868 1.00 25.01 158 ALA H O 1
ATOM 1223 N N . LEU A 1 169 ? -35.948 -46.100 14.915 1.00 15.19 159 LEU H N 1
ATOM 1224 C CA . LEU A 1 169 ? -34.921 -46.980 15.456 1.00 12.84 159 LEU H CA 1
ATOM 1225 C C . LEU A 1 169 ? -33.590 -46.248 15.382 1.00 13.81 159 LEU H C 1
ATOM 1226 O O . LEU A 1 169 ? -33.063 -46.025 14.289 1.00 13.47 159 LEU H O 1
ATOM 1231 N N . THR A 1 170 ? -33.056 -45.867 16.541 1.00 13.33 160 THR H N 1
ATOM 1232 C CA . THR A 1 170 ? -31.758 -45.212 16.612 1.00 13.86 160 THR H CA 1
ATOM 1233 C C . THR A 1 170 ? -30.771 -45.913 17.530 1.00 12.48 160 THR H C 1
ATOM 1234 O O . THR A 1 170 ? -29.566 -45.847 17.275 1.00 15.78 160 THR H O 1
ATOM 1238 N N . SER A 1 171 ? -31.243 -46.577 18.580 1.00 13.65 161 SER H N 1
ATOM 1239 C CA . SER A 1 171 ? -30.343 -47.250 19.507 1.00 23.24 161 SER H CA 1
ATOM 1240 C C . SER A 1 171 ? -29.648 -48.408 18.808 1.00 15.99 161 SER H C 1
ATOM 1241 O O . SER A 1 171 ? -30.289 -49.198 18.108 1.00 15.41 161 SER H O 1
ATOM 1244 N N . GLY A 1 172 ? -28.331 -48.495 18.986 1.00 14.74 162 GLY H N 1
ATOM 1245 C CA . GLY A 1 172 ? -27.557 -49.573 18.409 1.00 15.97 162 GLY H CA 1
ATOM 1246 C C . GLY A 1 172 ? -27.230 -49.425 16.939 1.00 15.73 162 GLY H C 1
ATOM 1247 O O . GLY A 1 172 ? -26.608 -50.331 16.371 1.00 13.40 162 GLY H O 1
ATOM 1248 N N . VAL A 1 173 ? -27.622 -48.317 16.304 1.00 11.48 163 VAL H N 1
ATOM 1249 C CA . VAL A 1 173 ? -27.342 -48.098 14.890 1.00 10.47 163 VAL H CA 1
ATOM 1250 C C . VAL A 1 173 ? -25.919 -47.582 14.724 1.00 10.25 163 VAL H C 1
ATOM 1251 O O . VAL A 1 173 ? -25.465 -46.708 15.471 1.00 10.86 163 VAL H O 1
ATOM 1255 N N . HIS A 1 174 ? -25.204 -48.130 13.743 1.00 9.63 164 HIS H N 1
ATOM 1256 C CA . HIS A 1 174 ? -23.906 -47.610 13.321 1.00 9.23 164 HIS H CA 1
ATOM 1257 C C . HIS A 1 174 ? -23.924 -47.480 11.805 1.00 10.45 164 HIS H C 1
ATOM 1258 O O . HIS A 1 174 ? -24.014 -48.487 11.095 1.00 10.62 164 HIS H O 1
ATOM 1265 N N . THR A 1 175 ? -23.846 -46.252 11.307 1.00 8.22 165 THR H N 1
ATOM 1266 C CA . THR A 1 175 ? -23.685 -46.003 9.880 1.00 7.83 165 THR H CA 1
ATOM 1267 C C . THR A 1 175 ? -22.238 -45.585 9.642 1.00 9.88 165 THR H C 1
ATOM 1268 O O . THR A 1 175 ? -21.774 -44.594 10.212 1.00 9.61 165 THR H O 1
ATOM 1272 N N . PHE A 1 176 ? -21.523 -46.356 8.828 1.00 7.34 166 PHE H N 1
ATOM 1273 C CA . PHE A 1 176 ? -20.077 -46.214 8.752 1.00 8.17 166 PHE H CA 1
ATOM 1274 C C . PHE A 1 176 ? -19.672 -45.212 7.688 1.00 9.33 166 PHE H C 1
ATOM 1275 O O . PHE A 1 176 ? -20.411 -44.980 6.725 1.00 8.82 166 PHE H O 1
ATOM 1283 N N . PRO A 1 177 ? -18.485 -44.614 7.831 1.00 7.53 167 PRO H N 1
ATOM 1284 C CA . PRO A 1 177 ? -17.926 -43.818 6.732 1.00 8.65 167 PRO H CA 1
ATOM 1285 C C . PRO A 1 177 ? -17.852 -44.640 5.456 1.00 7.99 167 PRO H C 1
ATOM 1286 O O . PRO A 1 177 ? -17.513 -45.822 5.474 1.00 8.44 167 PRO H O 1
ATOM 1290 N N . ALA A 1 178 ? -18.179 -44.005 4.339 1.00 7.60 168 ALA H N 1
ATOM 1291 C CA . ALA A 1 178 ? -18.036 -44.685 3.065 1.00 8.88 168 ALA H CA 1
ATOM 1292 C C . ALA A 1 178 ? -16.563 -44.918 2.746 1.00 6.35 168 ALA H C 1
ATOM 1293 O O . ALA A 1 178 ? -15.672 -44.208 3.226 1.00 9.13 168 ALA H O 1
ATOM 1295 N N . VAL A 1 179 ? -16.310 -45.923 1.921 1.00 7.12 169 VAL H N 1
ATOM 1296 C CA . VAL A 1 179 ? -14.990 -46.151 1.348 1.00 6.86 169 VAL H CA 1
ATOM 1297 C C . VAL A 1 179 ? -15.084 -45.923 -0.151 1.00 6.88 169 VAL H C 1
ATOM 1298 O O . VAL A 1 179 ? -16.124 -46.150 -0.774 1.00 8.78 169 VAL H O 1
ATOM 1302 N N . LEU A 1 180 ? -13.984 -45.462 -0.727 1.00 9.58 170 LEU H N 1
ATOM 1303 C CA . LEU A 1 180 ? -13.910 -45.195 -2.160 1.00 7.92 170 LEU H CA 1
ATOM 1304 C C . LEU A 1 180 ? -13.277 -46.405 -2.832 1.00 10.64 170 LEU H C 1
ATOM 1305 O O . LEU A 1 180 ? -12.110 -46.723 -2.581 1.00 11.79 170 LEU H O 1
ATOM 1310 N N . GLN A 1 181 ? -14.047 -47.082 -3.675 1.00 13.32 171 GLN H N 1
ATOM 1311 C CA . GLN A 1 181 ? -13.584 -48.294 -4.332 1.00 12.25 171 GLN H CA 1
ATOM 1312 C C . GLN A 1 181 ? -12.673 -47.949 -5.506 1.00 15.62 171 GLN H C 1
ATOM 1313 O O . GLN A 1 181 ? -12.626 -46.809 -5.974 1.00 14.56 171 GLN H O 1
ATOM 1319 N N . SER A 1 182 ? -11.938 -48.956 -5.986 1.00 18.43 172 SER H N 1
ATOM 1320 C CA . SER A 1 182 ? -11.043 -48.717 -7.114 1.00 21.97 172 SER H CA 1
ATOM 1321 C C . SER A 1 182 ? -11.807 -48.317 -8.368 1.00 19.87 172 SER H C 1
ATOM 1322 O O . SER A 1 182 ? -11.222 -47.711 -9.273 1.00 23.51 172 SER H O 1
ATOM 1325 N N . SER A 1 183 ? -13.101 -48.633 -8.432 1.00 16.76 173 SER H N 1
ATOM 1326 C CA . SER A 1 183 ? -13.968 -48.199 -9.520 1.00 16.59 173 SER H CA 1
ATOM 1327 C C . SER A 1 183 ? -14.220 -46.700 -9.521 1.00 15.80 173 SER H C 1
ATOM 1328 O O . SER A 1 183 ? -14.744 -46.176 -10.512 1.00 19.75 173 SER H O 1
ATOM 1331 N N . GLY A 1 184 ? -13.899 -46.002 -8.436 1.00 12.47 174 GLY H N 1
ATOM 1332 C CA . GLY A 1 184 ? -14.290 -44.618 -8.299 1.00 11.29 174 GLY H CA 1
ATOM 1333 C C . GLY A 1 184 ? -15.664 -44.410 -7.702 1.00 11.79 174 GLY H C 1
ATOM 1334 O O . GLY A 1 184 ? -16.087 -43.256 -7.553 1.00 11.90 174 GLY H O 1
ATOM 1335 N N . LEU A 1 185 ? -16.369 -45.485 -7.347 1.00 8.93 175 LEU H N 1
ATOM 1336 C CA . LEU A 1 185 ? -17.663 -45.405 -6.690 1.00 7.84 175 LEU H CA 1
ATOM 1337 C C . LEU A 1 185 ? -17.511 -45.688 -5.201 1.00 8.39 175 LEU H C 1
ATOM 1338 O O . LEU A 1 185 ? -16.600 -46.403 -4.774 1.00 9.07 175 LEU H O 1
ATOM 1343 N N . TYR A 1 186 ? -18.418 -45.124 -4.416 1.00 7.39 176 TYR H N 1
ATOM 1344 C CA . TYR A 1 186 ? -18.382 -45.307 -2.973 1.00 7.54 176 TYR H CA 1
ATOM 1345 C C . TYR A 1 186 ? -19.233 -46.500 -2.552 1.00 9.38 176 TYR H C 1
ATOM 1346 O O . TYR A 1 186 ? -20.141 -46.931 -3.263 1.00 9.66 176 TYR H O 1
ATOM 1355 N N . SER A 1 187 ? -18.940 -47.015 -1.359 1.00 7.46 177 SER H N 1
ATOM 1356 C CA . SER A 1 187 ? -19.715 -48.077 -0.738 1.00 7.52 177 SER H CA 1
ATOM 1357 C C . SER A 1 187 ? -19.741 -47.831 0.762 1.00 12.52 177 SER H C 1
ATOM 1358 O O . SER A 1 187 ? -18.726 -47.454 1.356 1.00 9.89 177 SER H O 1
ATOM 1361 N N . LEU A 1 188 ? -20.904 -48.059 1.364 1.00 8.99 178 LEU H N 1
ATOM 1362 C CA . LEU A 1 188 ? -21.136 -47.776 2.771 1.00 12.34 178 LEU H CA 1
ATOM 1363 C C . LEU A 1 188 ? -22.001 -48.880 3.357 1.00 8.33 178 LEU H C 1
ATOM 1364 O O . LEU A 1 188 ? -22.856 -49.447 2.674 1.00 10.11 178 LEU H O 1
ATOM 1369 N N . SER A 1 189 ? -21.787 -49.176 4.634 1.00 7.36 179 SER H N 1
ATOM 1370 C CA . SER A 1 189 ? -22.668 -50.076 5.357 1.00 7.60 179 SER H CA 1
ATOM 1371 C C . SER A 1 189 ? -23.307 -49.337 6.523 1.00 8.73 179 SER H C 1
ATOM 1372 O O . SER A 1 189 ? -22.712 -48.423 7.102 1.00 8.08 179 SER H O 1
ATOM 1375 N N . SER A 1 190 ? -24.529 -49.733 6.849 1.00 7.89 180 SER H N 1
ATOM 1376 C CA . SER A 1 190 ? -25.226 -49.266 8.034 1.00 7.96 180 SER H CA 1
ATOM 1377 C C . SER A 1 190 ? -25.780 -50.491 8.735 1.00 8.63 180 SER H C 1
ATOM 1378 O O . SER A 1 190 ? -26.424 -51.330 8.098 1.00 11.29 180 SER H O 1
ATOM 1381 N N . VAL A 1 191 ? -25.504 -50.619 10.031 1.00 8.79 181 VAL H N 1
ATOM 1382 C CA . VAL A 1 191 ? -25.896 -51.801 10.782 1.00 9.32 181 VAL H CA 1
ATOM 1383 C C . VAL A 1 191 ? -26.674 -51.376 12.017 1.00 10.79 181 VAL H C 1
ATOM 1384 O O . VAL A 1 191 ? -26.668 -50.212 12.422 1.00 10.39 181 VAL H O 1
ATOM 1388 N N . VAL A 1 192 ? -27.347 -52.350 12.610 1.00 10.25 182 VAL H N 1
ATOM 1389 C CA . VAL A 1 192 ? -27.987 -52.170 13.905 1.00 11.38 182 VAL H CA 1
ATOM 1390 C C . VAL A 1 192 ? -27.981 -53.512 14.623 1.00 12.26 182 VAL H C 1
ATOM 1391 O O . VAL A 1 192 ? -28.140 -54.566 14.001 1.00 13.67 182 VAL H O 1
ATOM 1395 N N . THR A 1 193 ? -27.765 -53.477 15.932 1.00 12.07 183 THR H N 1
ATOM 1396 C CA . THR A 1 193 ? -27.885 -54.671 16.750 1.00 15.04 183 THR H CA 1
ATOM 1397 C C . THR A 1 193 ? -29.219 -54.613 17.481 1.00 15.62 183 THR H C 1
ATOM 1398 O O . THR A 1 193 ? -29.614 -53.552 17.980 1.00 15.83 183 THR H O 1
ATOM 1402 N N . VAL A 1 194 ? -29.928 -55.736 17.488 1.00 15.89 184 VAL H N 1
ATOM 1403 C CA . VAL A 1 194 ? -31.274 -55.819 18.052 1.00 17.56 184 VAL H CA 1
ATOM 1404 C C . VAL A 1 194 ? -31.412 -57.137 18.807 1.00 19.90 184 VAL H C 1
ATOM 1405 O O . VAL A 1 194 ? -30.592 -58.049 18.642 1.00 21.55 184 VAL H O 1
ATOM 1409 N N . PRO A 1 195 ? -32.429 -57.250 19.658 1.00 27.72 185 PRO H N 1
ATOM 1410 C CA . PRO A 1 195 ? -32.678 -58.541 20.317 1.00 27.99 185 PRO H CA 1
ATOM 1411 C C . PRO A 1 195 ? -33.000 -59.621 19.300 1.00 20.55 185 PRO H C 1
ATOM 1412 O O . PRO A 1 195 ? -33.812 -59.422 18.395 1.00 22.16 185 PRO H O 1
ATOM 1416 N N . SER A 1 196 ? -32.342 -60.775 19.454 1.00 20.25 186 SER H N 1
ATOM 1417 C CA . SER A 1 196 ? -32.621 -61.902 18.573 1.00 21.36 186 SER H CA 1
ATOM 1418 C C . SER A 1 196 ? -34.094 -62.291 18.611 1.00 24.94 186 SER H C 1
ATOM 1419 O O . SER A 1 196 ? -34.644 -62.729 17.594 1.00 26.13 186 SER H O 1
ATOM 1422 N N . SER A 1 197 ? -34.753 -62.123 19.762 1.00 28.99 187 SER H N 1
ATOM 1423 C CA . SER A 1 197 ? -36.163 -62.477 19.876 1.00 29.44 187 SER H CA 1
ATOM 1424 C C . SER A 1 197 ? -37.060 -61.583 19.031 1.00 40.53 187 SER H C 1
ATOM 1425 O O . SER A 1 197 ? -38.209 -61.954 18.767 1.00 36.35 187 SER H O 1
ATOM 1428 N N . SER A 1 198 ? -36.567 -60.422 18.598 1.00 29.07 188 SER H N 1
ATOM 1429 C CA . SER A 1 198 ? -37.396 -59.496 17.839 1.00 22.86 188 SER H CA 1
ATOM 1430 C C . SER A 1 198 ? -37.457 -59.830 16.356 1.00 30.23 188 SER H C 1
ATOM 1431 O O . SER A 1 198 ? -38.290 -59.255 15.646 1.00 28.35 188 SER H O 1
ATOM 1434 N N . LEU A 1 199 ? -36.618 -60.756 15.880 1.00 30.11 189 LEU H N 1
ATOM 1435 C CA . LEU A 1 199 ? -36.462 -60.953 14.440 1.00 27.88 189 LEU H CA 1
ATOM 1436 C C . LEU A 1 199 ? -37.729 -61.491 13.788 1.00 32.81 189 LEU H C 1
ATOM 1437 O O . LEU A 1 199 ? -37.986 -61.206 12.614 1.00 35.46 189 LEU H O 1
ATOM 1442 N N . GLY A 1 200 ? -38.531 -62.264 14.521 1.00 33.08 190 GLY H N 1
ATOM 1443 C CA . GLY A 1 200 ? -39.758 -62.783 13.943 1.00 45.74 190 GLY H CA 1
ATOM 1444 C C . GLY A 1 200 ? -40.919 -61.817 13.959 1.00 40.98 190 GLY H C 1
ATOM 1445 O O . GLY A 1 200 ? -41.868 -61.993 13.188 1.00 48.77 190 GLY H O 1
ATOM 1446 N N . THR A 1 201 ? -40.858 -60.791 14.802 1.00 39.98 191 THR H N 1
ATOM 1447 C CA . THR A 1 201 ? -41.978 -59.884 15.026 1.00 38.38 191 THR H CA 1
ATOM 1448 C C . THR A 1 201 ? -41.743 -58.477 14.501 1.00 44.47 191 THR H C 1
ATOM 1449 O O . THR A 1 201 ? -42.678 -57.853 13.997 1.00 40.81 191 THR H O 1
ATOM 1453 N N . GLN A 1 202 ? -40.522 -57.959 14.606 1.00 24.31 192 GLN H N 1
ATOM 1454 C CA . GLN A 1 202 ? -40.239 -56.560 14.313 1.00 18.94 192 GLN H CA 1
ATOM 1455 C C . GLN A 1 202 ? -39.720 -56.397 12.889 1.00 20.43 192 GLN H C 1
ATOM 1456 O O . GLN A 1 202 ? -38.759 -57.063 12.493 1.00 23.67 192 GLN H O 1
ATOM 1462 N N . THR A 1 203 ? -40.356 -55.507 12.132 1.00 19.25 193 THR H N 1
ATOM 1463 C CA . THR A 1 203 ? -39.871 -55.131 10.811 1.00 14.40 193 THR H CA 1
ATOM 1464 C C . THR A 1 203 ? -38.698 -54.166 10.940 1.00 12.88 193 THR H C 1
ATOM 1465 O O . THR A 1 203 ? -38.723 -53.247 11.763 1.00 15.09 193 THR H O 1
ATOM 1469 N N . TYR A 1 204 ? -37.667 -54.385 10.122 1.00 14.09 194 TYR H N 1
ATOM 1470 C CA . TYR A 1 204 ? -36.498 -53.512 10.059 1.00 13.72 194 TYR H CA 1
ATOM 1471 C C . TYR A 1 204 ? -36.307 -53.060 8.621 1.00 12.12 194 TYR H C 1
ATOM 1472 O O . TYR A 1 204 ? -36.098 -53.886 7.727 1.00 14.50 194 TYR H O 1
ATOM 1481 N N . ILE A 1 205 ? -36.375 -51.751 8.406 1.00 12.02 195 ILE H N 1
ATOM 1482 C CA . ILE A 1 205 ? -36.270 -51.147 7.084 1.00 10.59 195 ILE H CA 1
ATOM 1483 C C . ILE A 1 205 ? -35.211 -50.057 7.157 1.00 11.97 195 ILE H C 1
ATOM 1484 O O . ILE A 1 205 ? -35.289 -49.170 8.015 1.00 12.50 195 ILE H O 1
ATOM 1489 N N . CYS A 1 206 ? -34.221 -50.119 6.276 1.00 9.65 196 CYS H N 1
ATOM 1490 C CA . CYS A 1 206 ? -33.257 -49.032 6.190 1.00 9.21 196 CYS H CA 1
ATOM 1491 C C . CYS A 1 206 ? -33.716 -48.053 5.116 1.00 12.30 196 CYS H C 1
ATOM 1492 O O . CYS A 1 206 ? -34.110 -48.460 4.019 1.00 10.19 196 CYS H O 1
ATOM 1495 N N . ASN A 1 207 ? -33.700 -46.769 5.450 1.00 9.43 197 ASN H N 1
ATOM 1496 C CA . ASN A 1 207 ? -34.157 -45.717 4.551 1.00 9.34 197 ASN H CA 1
ATOM 1497 C C . ASN A 1 207 ? -32.921 -45.015 4.023 1.00 10.38 197 ASN H C 1
ATOM 1498 O O . ASN A 1 207 ? -32.241 -44.310 4.770 1.00 11.17 197 ASN H O 1
ATOM 1503 N N . VAL A 1 208 ? -32.626 -45.222 2.746 1.00 8.42 198 VAL H N 1
ATOM 1504 C CA . VAL A 1 208 ? -31.419 -44.701 2.116 1.00 8.08 198 VAL H CA 1
ATOM 1505 C C . VAL A 1 208 ? -31.808 -43.530 1.229 1.00 8.08 198 VAL H C 1
ATOM 1506 O O . VAL A 1 208 ? -32.781 -43.619 0.473 1.00 8.45 198 VAL H O 1
ATOM 1510 N N . ASN A 1 209 ? -31.064 -42.427 1.326 1.00 8.39 199 ASN H N 1
ATOM 1511 C CA . ASN A 1 209 ? -31.308 -41.252 0.490 1.00 8.71 199 ASN H CA 1
ATOM 1512 C C . ASN A 1 209 ? -29.982 -40.817 -0.114 1.00 8.15 199 ASN H C 1
ATOM 1513 O O . ASN A 1 209 ? -29.078 -40.391 0.610 1.00 9.38 199 ASN H O 1
ATOM 1518 N N . HIS A 1 210 ? -29.850 -40.963 -1.429 1.00 9.02 200 HIS H N 1
ATOM 1519 C CA . HIS A 1 210 ? -28.713 -40.441 -2.180 1.00 7.72 200 HIS H CA 1
ATOM 1520 C C . HIS A 1 210 ? -29.218 -39.223 -2.950 1.00 7.93 200 HIS H C 1
ATOM 1521 O O . HIS A 1 210 ? -29.648 -39.337 -4.096 1.00 8.39 200 HIS H O 1
ATOM 1528 N N . LYS A 1 211 ? -29.168 -38.057 -2.304 1.00 7.59 201 LYS H N 1
ATOM 1529 C CA . LYS A 1 211 ? -29.737 -36.857 -2.910 1.00 9.89 201 LYS H CA 1
ATOM 1530 C C . LYS A 1 211 ? -29.088 -36.460 -4.231 1.00 9.67 201 LYS H C 1
ATOM 1531 O O . LYS A 1 211 ? -29.812 -35.938 -5.095 1.00 8.71 201 LYS H O 1
ATOM 1537 N N . PRO A 1 212 ? -27.781 -36.653 -4.466 1.00 11.50 202 PRO H N 1
ATOM 1538 C CA . PRO A 1 212 ? -27.227 -36.226 -5.765 1.00 11.10 202 PRO H CA 1
ATOM 1539 C C . PRO A 1 212 ? -27.898 -36.867 -6.969 1.00 11.02 202 PRO H C 1
ATOM 1540 O O . PRO A 1 212 ? -27.887 -36.270 -8.054 1.00 12.15 202 PRO H O 1
ATOM 1544 N N . SER A 1 213 ? -28.468 -38.063 -6.821 1.00 8.41 203 SER H N 1
ATOM 1545 C CA . SER A 1 213 ? -29.143 -38.747 -7.917 1.00 8.96 203 SER H CA 1
ATOM 1546 C C . SER A 1 213 ? -30.652 -38.821 -7.723 1.00 9.75 203 SER H C 1
ATOM 1547 O O . SER A 1 213 ? -31.324 -39.527 -8.480 1.00 11.73 203 SER H O 1
ATOM 1550 N N . ASN A 1 214 ? -31.198 -38.097 -6.742 1.00 11.11 204 ASN H N 1
ATOM 1551 C CA . ASN A 1 214 ? -32.624 -38.154 -6.417 1.00 12.53 204 ASN H CA 1
ATOM 1552 C C . ASN A 1 214 ? -33.079 -39.599 -6.197 1.00 12.38 204 ASN H C 1
ATOM 1553 O O . ASN A 1 214 ? -34.151 -40.004 -6.646 1.00 16.66 204 ASN H O 1
ATOM 1558 N N . THR A 1 215 ? -32.255 -40.395 -5.522 1.00 12.12 205 THR H N 1
ATOM 1559 C CA . THR A 1 215 ? -32.554 -41.806 -5.297 1.00 13.44 205 THR H CA 1
ATOM 1560 C C . THR A 1 215 ? -32.856 -42.037 -3.826 1.00 12.44 205 THR H C 1
ATOM 1561 O O . THR A 1 215 ? -31.958 -41.916 -2.985 1.00 14.30 205 THR H O 1
ATOM 1565 N N . LYS A 1 216 ? -34.094 -42.423 -3.524 1.00 10.53 206 LYS H N 1
ATOM 1566 C CA . LYS A 1 216 ? -34.462 -42.892 -2.193 1.00 13.79 206 LYS H CA 1
ATOM 1567 C C . LYS A 1 216 ? -34.876 -44.354 -2.273 1.00 9.77 206 LYS H C 1
ATOM 1568 O O . LYS A 1 216 ? -35.602 -44.744 -3.191 1.00 10.76 206 LYS H O 1
ATOM 1574 N N . VAL A 1 217 ? -34.420 -45.158 -1.311 1.00 9.20 207 VAL H N 1
ATOM 1575 C CA . VAL A 1 217 ? -34.750 -46.579 -1.237 1.00 9.34 207 VAL H CA 1
ATOM 1576 C C . VAL A 1 217 ? -35.128 -46.904 0.200 1.00 13.51 207 VAL H C 1
ATOM 1577 O O . VAL A 1 217 ? -34.425 -46.499 1.134 1.00 12.44 207 VAL H O 1
ATOM 1581 N N . ASP A 1 218 ? -36.242 -47.610 0.377 1.00 10.94 208 ASP H N 1
ATOM 1582 C CA . ASP A 1 218 ? -36.582 -48.248 1.647 1.00 11.47 208 ASP H CA 1
ATOM 1583 C C . ASP A 1 218 ? -36.396 -49.746 1.458 1.00 10.51 208 ASP H C 1
ATOM 1584 O O . ASP A 1 218 ? -37.119 -50.368 0.672 1.00 10.31 208 ASP H O 1
ATOM 1589 N N . LYS A 1 219 ? -35.440 -50.322 2.180 1.00 10.12 209 LYS H N 1
ATOM 1590 C CA . LYS A 1 219 ? -35.075 -51.728 2.043 1.00 12.93 209 LYS H CA 1
ATOM 1591 C C . LYS A 1 219 ? -35.425 -52.471 3.322 1.00 16.84 209 LYS H C 1
ATOM 1592 O O . LYS A 1 219 ? -34.834 -52.212 4.378 1.00 11.24 209 LYS H O 1
ATOM 1598 N N . LYS A 1 220 ? -36.377 -53.395 3.225 1.00 12.80 210 LYS H N 1
ATOM 1599 C CA . LYS A 1 220 ? -36.697 -54.268 4.344 1.00 12.83 210 LYS H CA 1
ATOM 1600 C C . LYS A 1 220 ? -35.651 -55.368 4.430 1.00 16.60 210 LYS H C 1
ATOM 1601 O O . LYS A 1 220 ? -35.272 -55.959 3.414 1.00 17.19 210 LYS H O 1
ATOM 1607 N N . VAL A 1 221 ? -35.177 -55.635 5.641 1.00 13.43 211 VAL H N 1
ATOM 1608 C CA . VAL A 1 221 ? -34.113 -56.603 5.877 1.00 10.54 211 VAL H CA 1
ATOM 1609 C C . VAL A 1 221 ? -34.696 -57.716 6.735 1.00 13.21 211 VAL H C 1
ATOM 1610 O O . VAL A 1 221 ? -35.155 -57.466 7.855 1.00 16.34 211 VAL H O 1
ATOM 1614 N N . GLU A 1 222 ? -34.697 -58.935 6.200 1.00 20.76 212 GLU H N 1
ATOM 1615 C CA . GLU A 1 222 ? -35.337 -60.076 6.838 1.00 28.45 212 GLU H CA 1
ATOM 1616 C C . GLU A 1 222 ? -34.334 -61.197 7.088 1.00 19.87 212 GLU H C 1
ATOM 1617 O O . GLU A 1 222 ? -33.332 -61.306 6.375 1.00 20.39 212 GLU H O 1
ATOM 1623 N N . PRO A 1 223 ? -34.580 -62.059 8.090 1.00 31.07 213 PRO H N 1
ATOM 1624 C CA . PRO A 1 223 ? -33.660 -63.179 8.331 1.00 29.08 213 PRO H CA 1
ATOM 1625 C C . PRO A 1 223 ? -33.612 -64.143 7.149 1.00 27.60 213 PRO H C 1
ATOM 1626 O O . PRO A 1 223 ? -34.597 -64.187 6.407 1.00 28.78 213 PRO H O 1
ATOM 1630 N N . GLU B 2 1 ? 11.236 -26.788 4.658 1.00 16.95 1 GLU L N 1
ATOM 1631 C CA . GLU B 2 1 ? 10.163 -26.279 5.507 1.00 14.57 1 GLU L CA 1
ATOM 1632 C C . GLU B 2 1 ? 10.365 -26.688 6.966 1.00 15.45 1 GLU L C 1
ATOM 1633 O O . GLU B 2 1 ? 11.102 -27.630 7.255 1.00 13.77 1 GLU L O 1
ATOM 1639 N N . ILE B 2 2 ? 9.717 -25.975 7.886 1.00 10.18 2 ILE L N 1
ATOM 1640 C CA . ILE B 2 2 ? 9.751 -26.346 9.298 1.00 11.74 2 ILE L CA 1
ATOM 1641 C C . ILE B 2 2 ? 8.777 -27.492 9.522 1.00 12.01 2 ILE L C 1
ATOM 1642 O O . ILE B 2 2 ? 7.570 -27.343 9.304 1.00 14.32 2 ILE L O 1
ATOM 1647 N N . VAL B 2 3 ? 9.284 -28.614 10.005 1.00 9.16 3 VAL L N 1
ATOM 1648 C CA . VAL B 2 3 ? 8.453 -29.772 10.311 1.00 8.04 3 VAL L CA 1
ATOM 1649 C C . VAL B 2 3 ? 8.035 -29.723 11.776 1.00 9.26 3 VAL L C 1
ATOM 1650 O O . VAL B 2 3 ? 8.880 -29.587 12.670 1.00 11.54 3 VAL L O 1
ATOM 1654 N N . LEU B 2 4 ? 6.729 -29.816 12.023 1.00 9.29 4 LEU L N 1
ATOM 1655 C CA . LEU B 2 4 ? 6.175 -29.846 13.369 1.00 8.53 4 LEU L CA 1
ATOM 1656 C C . LEU B 2 4 ? 5.683 -31.251 13.672 1.00 11.08 4 LEU L C 1
ATOM 1657 O O . LEU B 2 4 ? 4.926 -31.828 12.884 1.00 9.96 4 LEU L O 1
ATOM 1662 N N . THR B 2 5 ? 6.112 -31.798 14.806 1.00 8.47 5 THR L N 1
ATOM 1663 C CA . THR B 2 5 ? 5.735 -33.144 15.225 1.00 10.00 5 THR L CA 1
ATOM 1664 C C . THR B 2 5 ? 4.939 -33.067 16.522 1.00 13.01 5 THR L C 1
ATOM 1665 O O . THR B 2 5 ? 5.427 -32.525 17.523 1.00 12.13 5 THR L O 1
ATOM 1669 N N . GLN B 2 6 ? 3.731 -33.627 16.510 1.00 8.06 6 GLN L N 1
ATOM 1670 C CA . GLN B 2 6 ? 2.851 -33.619 17.669 1.00 8.16 6 GLN L CA 1
ATOM 1671 C C . GLN B 2 6 ? 2.780 -35.003 18.295 1.00 15.74 6 GLN L C 1
ATOM 1672 O O . GLN B 2 6 ? 2.605 -36.003 17.593 1.00 17.76 6 GLN L O 1
ATOM 1678 N N . SER B 2 7 ? 2.878 -35.044 19.619 1.00 16.21 7 SER L N 1
ATOM 1679 C CA . SER B 2 7 ? 2.818 -36.274 20.389 1.00 19.85 7 SER L CA 1
ATOM 1680 C C . SER B 2 7 ? 1.939 -36.065 21.614 1.00 31.35 7 SER L C 1
ATOM 1681 O O . SER B 2 7 ? 1.832 -34.942 22.126 1.00 24.20 7 SER L O 1
ATOM 1684 N N . PRO B 2 8 ? 1.241 -37.118 22.066 1.00 29.36 8 PRO L N 1
ATOM 1685 C CA . PRO B 2 8 ? 1.069 -38.345 21.285 1.00 18.36 8 PRO L CA 1
ATOM 1686 C C . PRO B 2 8 ? 0.062 -38.075 20.180 1.00 19.42 8 PRO L C 1
ATOM 1687 O O . PRO B 2 8 ? -0.563 -37.020 20.212 1.00 17.40 8 PRO L O 1
ATOM 1691 N N . ALA B 2 9 ? -0.084 -38.990 19.221 1.00 12.86 9 ALA L N 1
ATOM 1692 C CA . ALA B 2 9 ? -1.103 -38.806 18.192 1.00 14.82 9 ALA L CA 1
ATOM 1693 C C . ALA B 2 9 ? -2.502 -38.818 18.794 1.00 14.76 9 ALA L C 1
ATOM 1694 O O . ALA B 2 9 ? -3.391 -38.091 18.334 1.00 12.79 9 ALA L O 1
ATOM 1696 N N . THR B 2 10 ? -2.720 -39.645 19.819 1.00 14.02 10 THR L N 1
ATOM 1697 C CA . THR B 2 10 ? -3.995 -39.722 20.519 1.00 11.71 10 THR L CA 1
ATOM 1698 C C . THR B 2 10 ? -3.759 -39.613 22.016 1.00 14.25 10 THR L C 1
ATOM 1699 O O . THR B 2 10 ? -2.877 -40.287 22.560 1.00 15.53 10 THR L O 1
ATOM 1703 N N . LEU B 2 11 ? -4.549 -38.772 22.672 1.00 13.07 11 LEU L N 1
ATOM 1704 C CA . LEU B 2 11 ? -4.592 -38.668 24.124 1.00 13.34 11 LEU L CA 1
ATOM 1705 C C . LEU B 2 11 ? -5.928 -39.214 24.603 1.00 15.08 11 LEU L C 1
ATOM 1706 O O . LEU B 2 11 ? -6.979 -38.743 24.164 1.00 19.18 11 LEU L O 1
ATOM 1711 N N . SER B 2 12 ? -5.895 -40.190 25.509 1.00 13.36 12 SER L N 1
ATOM 1712 C CA . SER B 2 12 ? -7.109 -40.817 26.023 1.00 13.33 12 SER L CA 1
ATOM 1713 C C . SER B 2 12 ? -7.281 -40.406 27.479 1.00 15.91 12 SER L C 1
ATOM 171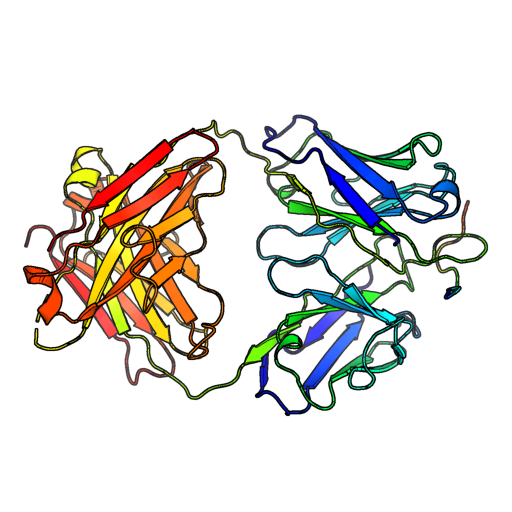4 O O . SER B 2 12 ? -6.473 -40.786 28.331 1.00 15.54 12 SER L O 1
ATOM 1717 N N . LEU B 2 13 ? -8.326 -39.627 27.766 1.00 11.57 13 LEU L N 1
ATOM 1718 C CA . LEU B 2 13 ? -8.489 -39.011 29.078 1.00 16.71 13 LEU L CA 1
ATOM 1719 C C . LEU B 2 13 ? -9.965 -38.931 29.445 1.00 18.08 13 LEU L C 1
ATOM 1720 O O . LEU B 2 13 ? -10.850 -39.076 28.600 1.00 17.53 13 LEU L O 1
ATOM 1725 N N . SER B 2 14 ? -10.230 -38.684 30.751 1.00 17.80 14 SER L N 1
ATOM 1726 C CA . SER B 2 14 ? -11.626 -38.550 31.138 1.00 20.89 14 SER L CA 1
ATOM 1727 C C . SER B 2 14 ? -11.992 -37.082 31.313 1.00 14.64 14 SER L C 1
ATOM 1728 O O . SER B 2 14 ? -11.127 -36.257 31.621 1.00 20.35 14 SER L O 1
ATOM 1731 N N . PRO B 2 15 ? -13.261 -36.713 31.126 1.00 15.82 15 PRO L N 1
ATOM 1732 C CA . PRO B 2 15 ? -13.667 -35.333 31.415 1.00 19.35 15 PRO L CA 1
ATOM 1733 C C . PRO B 2 15 ? -13.270 -34.957 32.835 1.00 29.97 15 PRO L C 1
ATOM 1734 O O . PRO B 2 15 ? -13.380 -35.763 33.762 1.00 26.24 15 PRO L O 1
ATOM 1738 N N . GLY B 2 16 ? -12.769 -33.732 32.990 1.00 23.66 16 GLY L N 1
ATOM 1739 C CA . GLY B 2 16 ? -12.273 -33.259 34.262 1.00 24.09 16 GLY L CA 1
ATOM 1740 C C . GLY B 2 16 ? -10.796 -33.487 34.503 1.00 22.91 16 GLY L C 1
ATOM 1741 O O . GLY B 2 16 ? -10.242 -32.895 35.438 1.00 28.52 16 GLY L O 1
ATOM 1742 N N . GLU B 2 17 ? -10.145 -34.330 33.706 1.00 19.18 17 GLU L N 1
ATOM 1743 C CA . GLU B 2 17 ? -8.715 -34.568 33.822 1.00 15.17 17 GLU L CA 1
ATOM 1744 C C . GLU B 2 17 ? -7.917 -33.472 33.117 1.00 21.02 17 GLU L C 1
ATOM 1745 O O . GLU B 2 17 ? -8.416 -32.764 32.238 1.00 19.36 17 GLU L O 1
ATOM 1751 N N . ARG B 2 18 ? -6.649 -33.361 33.502 1.00 20.41 18 ARG L N 1
ATOM 1752 C CA . ARG B 2 18 ? -5.719 -32.433 32.868 1.00 19.54 18 ARG L CA 1
ATOM 1753 C C . ARG B 2 18 ? -5.158 -33.047 31.590 1.00 14.05 18 ARG L C 1
ATOM 1754 O O . ARG B 2 18 ? -4.802 -34.228 31.563 1.00 18.45 18 ARG L O 1
ATOM 1762 N N . ALA B 2 19 ? -5.072 -32.241 30.528 1.00 14.17 19 ALA L N 1
ATOM 1763 C CA . ALA B 2 19 ? -4.558 -32.691 29.240 1.00 13.26 19 ALA L CA 1
ATOM 1764 C C . ALA B 2 19 ? -3.320 -31.886 28.877 1.00 13.88 19 ALA L C 1
ATOM 1765 O O . ALA B 2 19 ? -3.343 -30.653 28.936 1.00 12.97 19 ALA L O 1
ATOM 1767 N N . THR B 2 20 ? -2.249 -32.582 28.496 1.00 11.91 20 THR L N 1
ATOM 1768 C CA . THR B 2 20 ? -0.996 -31.948 28.095 1.00 9.83 20 THR L CA 1
ATOM 1769 C C . THR B 2 20 ? -0.617 -32.470 26.721 1.00 15.28 20 THR L C 1
ATOM 1770 O O . THR B 2 20 ? -0.415 -33.678 26.549 1.00 13.12 20 THR L O 1
ATOM 1774 N N . LEU B 2 21 ? -0.548 -31.566 25.747 1.00 10.31 21 LEU L N 1
ATOM 1775 C CA . LEU B 2 21 ? -0.262 -31.885 24.357 1.00 10.10 21 LEU L CA 1
ATOM 1776 C C . LEU B 2 21 ? 1.086 -31.290 23.981 1.00 13.35 21 LEU L C 1
ATOM 1777 O O . LEU B 2 21 ? 1.412 -30.176 24.395 1.00 10.57 21 LEU L O 1
ATOM 1782 N N . SER B 2 22 ? 1.865 -32.027 23.192 1.00 8.72 22 SER L N 1
ATOM 1783 C CA . SER B 2 22 ? 3.216 -31.616 22.835 1.00 8.23 22 SER L CA 1
ATOM 1784 C C . SER B 2 22 ? 3.335 -31.294 21.349 1.00 11.99 22 SER L C 1
ATOM 1785 O O . SER B 2 22 ? 2.727 -31.961 20.507 1.00 11.70 22 SER L O 1
ATOM 1788 N N . CYS B 2 23 ? 4.154 -30.286 21.034 1.00 9.45 23 CYS L N 1
ATOM 1789 C CA . CYS B 2 23 ? 4.512 -29.948 19.660 1.00 7.56 23 CYS L CA 1
ATOM 1790 C C . CYS B 2 23 ? 6.009 -29.663 19.629 1.00 11.27 23 CYS L C 1
ATOM 1791 O O . CYS B 2 23 ? 6.510 -28.889 20.450 1.00 14.15 23 CYS L O 1
ATOM 1794 N N . ARG B 2 24 ? 6.728 -30.295 18.699 1.00 8.65 24 ARG L N 1
ATOM 1795 C CA . ARG B 2 24 ? 8.172 -30.115 18.568 1.00 9.28 24 ARG L CA 1
ATOM 1796 C C . ARG B 2 24 ? 8.509 -29.697 17.143 1.00 14.14 24 ARG L C 1
ATOM 1797 O O . ARG B 2 24 ? 8.029 -30.308 16.185 1.00 14.82 24 ARG L O 1
ATOM 1805 N N . ALA B 2 25 ? 9.339 -28.667 17.006 1.00 10.98 25 ALA L N 1
ATOM 1806 C CA . ALA B 2 25 ? 9.726 -28.131 15.708 1.00 9.46 25 ALA L CA 1
ATOM 1807 C C . ALA B 2 25 ? 11.116 -28.615 15.299 1.00 14.31 25 ALA L C 1
ATOM 1808 O O . ALA B 2 25 ? 12.006 -28.798 16.135 1.00 12.56 25 ALA L O 1
ATOM 1810 N N . SER B 2 26 ? 11.298 -28.806 13.987 1.00 11.56 26 SER L N 1
ATOM 1811 C CA . SER B 2 26 ? 12.564 -29.320 13.467 1.00 14.23 26 SER L CA 1
ATOM 1812 C C . SER B 2 26 ? 13.709 -28.325 13.625 1.00 12.60 26 SER L C 1
ATOM 1813 O O . SER B 2 26 ? 14.877 -28.731 13.610 1.00 15.99 26 SER L O 1
ATOM 1816 N N . GLN B 2 27 ? 13.405 -27.038 13.763 1.00 11.77 27 GLN L N 1
ATOM 1817 C CA . GLN B 2 27 ? 14.371 -26.041 14.203 1.00 12.37 27 GLN L CA 1
ATOM 1818 C C . GLN B 2 27 ? 13.597 -24.971 14.951 1.00 9.42 27 GLN L C 1
ATOM 1819 O O . GLN B 2 27 ? 12.365 -24.949 14.929 1.00 11.06 27 GLN L O 1
ATOM 1825 N N . SER B 2 28 ? 14.328 -24.064 15.601 1.00 11.11 28 SER L N 1
ATOM 1826 C CA . SER B 2 28 ? 13.681 -23.056 16.435 1.00 11.46 28 SER L CA 1
ATOM 1827 C C . SER B 2 28 ? 12.700 -22.201 15.638 1.00 12.73 28 SER L C 1
ATOM 1828 O O . SER B 2 28 ? 13.011 -21.719 14.546 1.00 11.07 28 SER L O 1
ATOM 1831 N N . VAL B 2 29 ? 11.508 -22.014 16.196 1.00 8.50 29 VAL L N 1
ATOM 1832 C CA . VAL B 2 29 ? 10.527 -21.086 15.662 1.00 8.42 29 VAL L CA 1
ATOM 1833 C C . VAL B 2 29 ? 10.330 -19.907 16.612 1.00 9.38 29 VAL L C 1
ATOM 1834 O O . VAL B 2 29 ? 9.327 -19.200 16.524 1.00 9.48 29 VAL L O 1
ATOM 1838 N N . GLY B 2 30 ? 11.275 -19.702 17.529 1.00 8.67 30 GLY L N 1
ATOM 1839 C CA . GLY B 2 30 ? 11.109 -18.664 18.538 1.00 9.22 30 GLY L CA 1
ATOM 1840 C C . GLY B 2 30 ? 9.894 -18.966 19.388 1.00 11.99 30 GLY L C 1
ATOM 1841 O O . GLY B 2 30 ? 9.748 -20.063 19.937 1.00 13.56 30 GLY L O 1
ATOM 1842 N N . SER B 2 31 ? 8.999 -17.987 19.495 1.00 10.47 31 SER L N 1
ATOM 1843 C CA . SER B 2 31 ? 7.708 -18.190 20.135 1.00 7.95 31 SER L CA 1
ATOM 1844 C C . SER B 2 31 ? 6.574 -18.210 19.127 1.00 8.57 31 SER L C 1
ATOM 1845 O O . SER B 2 31 ? 5.407 -18.162 19.521 1.00 7.54 31 SER L O 1
ATOM 1848 N N . TYR B 2 32 ? 6.888 -18.276 17.831 1.00 7.37 32 TYR L N 1
ATOM 1849 C CA . TYR B 2 32 ? 5.884 -18.094 16.783 1.00 8.34 32 TYR L CA 1
ATOM 1850 C C . TYR B 2 32 ? 5.142 -19.402 16.510 1.00 8.53 32 TYR L C 1
ATOM 1851 O O . TYR B 2 32 ? 5.192 -19.974 15.421 1.00 9.45 32 TYR L O 1
ATOM 1860 N N . LEU B 2 33 ? 4.409 -19.850 17.523 1.00 7.31 33 LEU L N 1
ATOM 1861 C CA . LEU B 2 33 ? 3.747 -21.145 17.493 1.00 9.11 33 LEU L CA 1
ATOM 1862 C C . LEU B 2 33 ? 2.314 -20.965 17.975 1.00 8.28 33 LEU L C 1
ATOM 1863 O O . LEU B 2 33 ? 2.089 -20.409 19.054 1.00 11.30 33 LEU L O 1
ATOM 1868 N N . ALA B 2 34 ? 1.347 -21.416 17.176 1.00 7.06 34 ALA L N 1
ATOM 1869 C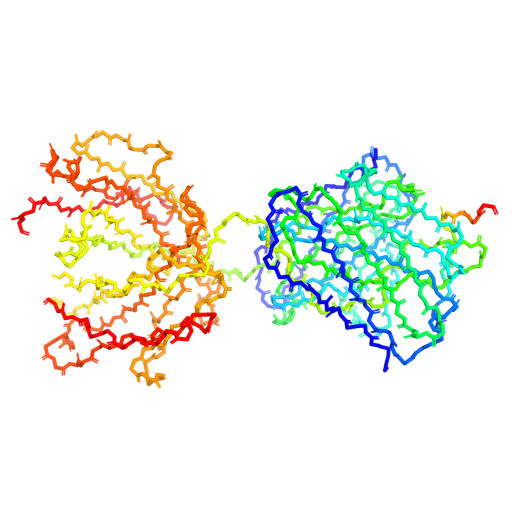 CA . ALA B 2 34 ? -0.063 -21.271 17.521 1.00 6.95 34 ALA L CA 1
ATOM 1870 C C . ALA B 2 34 ? -0.736 -22.636 17.638 1.00 8.49 34 ALA L C 1
ATOM 1871 O O . ALA B 2 34 ? -0.240 -23.640 17.126 1.00 7.81 34 ALA L O 1
ATOM 1873 N N . TRP B 2 35 ? -1.890 -22.662 18.304 1.00 6.43 35 TRP L N 1
ATOM 1874 C CA . TRP B 2 35 ? -2.679 -23.884 18.442 1.00 8.10 35 TRP L CA 1
ATOM 1875 C C . TRP B 2 35 ? -4.104 -23.637 17.968 1.00 9.75 35 TRP L C 1
ATOM 1876 O O . TRP B 2 35 ? -4.717 -22.628 18.329 1.00 8.93 35 TRP L O 1
ATOM 1887 N N . TYR B 2 36 ? -4.629 -24.572 17.172 1.00 6.21 36 TYR L N 1
ATOM 1888 C CA . TYR B 2 36 ? -5.996 -24.544 16.679 1.00 7.34 36 TYR L CA 1
ATOM 1889 C C . TYR B 2 36 ? -6.739 -25.778 17.166 1.00 7.77 36 TYR L C 1
ATOM 1890 O O . TYR B 2 36 ? -6.165 -26.866 17.256 1.00 9.69 36 TYR L O 1
ATOM 1899 N N . GLN B 2 37 ? -8.021 -25.606 17.454 1.00 8.94 37 GLN L N 1
ATOM 1900 C CA . GLN B 2 37 ? -8.905 -26.708 17.809 1.00 7.13 37 GLN L CA 1
ATOM 1901 C C . GLN B 2 37 ? -9.814 -26.994 16.627 1.00 7.76 37 GLN L C 1
ATOM 1902 O O . GLN B 2 37 ? -10.348 -26.060 16.024 1.00 8.11 37 GLN L O 1
ATOM 1908 N N . GLN B 2 38 ? -10.012 -28.270 16.311 1.00 7.98 38 GLN L N 1
ATOM 1909 C CA . GLN B 2 38 ? -10.989 -28.654 15.294 1.00 6.37 38 GLN L CA 1
ATOM 1910 C C . GLN B 2 38 ? -11.956 -29.666 15.895 1.00 11.50 38 GLN L C 1
ATOM 1911 O O . GLN B 2 38 ? -11.593 -30.829 16.116 1.00 9.60 38 GLN L O 1
ATOM 1917 N N . LYS B 2 39 ? -13.176 -29.211 16.162 1.00 14.62 39 LYS L N 1
ATOM 1918 C CA . LYS B 2 39 ? -14.238 -30.070 16.644 1.00 21.26 39 LYS L CA 1
ATOM 1919 C C . LYS B 2 39 ? -14.816 -30.872 15.484 1.00 23.14 39 LYS L C 1
ATOM 1920 O O . LYS B 2 39 ? -14.698 -30.476 14.320 1.00 22.41 39 LYS L O 1
ATOM 1926 N N . PRO B 2 40 ? -15.425 -32.021 15.771 1.00 29.31 40 PRO L N 1
ATOM 1927 C CA . PRO B 2 40 ? -15.962 -32.860 14.689 1.00 26.85 40 PRO L CA 1
ATOM 1928 C C . PRO B 2 40 ? -16.953 -32.099 13.814 1.00 29.68 40 PRO L C 1
ATOM 1929 O O . PRO B 2 40 ? -17.905 -31.488 14.306 1.00 32.09 40 PRO L O 1
ATOM 1933 N N . GLY B 2 41 ? -16.709 -32.132 12.505 1.00 17.59 41 GLY L N 1
ATOM 1934 C CA . GLY B 2 41 ? -17.581 -31.508 11.530 1.00 35.22 41 GLY L CA 1
ATOM 1935 C C . GLY B 2 41 ? -17.460 -30.005 11.398 1.00 31.30 41 GLY L C 1
ATOM 1936 O O . GLY B 2 41 ? -18.334 -29.383 10.785 1.00 26.31 41 GLY L O 1
ATOM 1937 N N . GLN B 2 42 ? -16.407 -29.399 11.939 1.00 22.14 42 GLN L N 1
ATOM 1938 C CA . GLN B 2 42 ? -16.295 -27.949 12.003 1.00 19.19 42 GLN L CA 1
ATOM 1939 C C . GLN B 2 42 ? -14.945 -27.502 11.455 1.00 14.99 42 GLN L C 1
ATOM 1940 O O . GLN B 2 42 ? -14.023 -28.298 11.277 1.00 13.96 42 GLN L O 1
ATOM 1946 N N . ALA B 2 43 ? -14.842 -26.204 11.185 1.00 14.31 43 ALA L N 1
ATOM 1947 C CA . ALA B 2 43 ? -13.578 -25.610 10.789 1.00 12.44 43 ALA L CA 1
ATOM 1948 C C . ALA B 2 43 ? -12.669 -25.437 12.003 1.00 9.93 43 ALA L C 1
ATOM 1949 O O . ALA B 2 43 ? -13.150 -25.360 13.135 1.00 11.29 43 ALA L O 1
ATOM 1951 N N . PRO B 2 44 ? -11.352 -25.363 11.795 1.00 13.12 44 PRO L N 1
ATOM 1952 C CA . PRO B 2 44 ? -10.446 -25.068 12.911 1.00 11.83 44 PRO L CA 1
ATOM 1953 C C . PRO B 2 44 ? -10.723 -23.699 13.513 1.00 8.44 44 PRO L C 1
ATOM 1954 O O . PRO B 2 44 ? -11.262 -22.798 12.867 1.00 10.47 44 PRO L O 1
ATOM 1958 N N . ARG B 2 45 ? -10.353 -23.562 14.788 1.00 9.35 45 ARG L N 1
ATOM 1959 C CA . ARG B 2 45 ? -10.541 -22.336 15.554 1.00 11.01 45 ARG L CA 1
ATOM 1960 C C . ARG B 2 45 ? -9.248 -22.017 16.292 1.00 10.14 45 ARG L C 1
ATOM 1961 O O . ARG B 2 45 ? -8.688 -22.894 16.951 1.00 9.96 45 ARG L O 1
ATOM 1969 N N . LEU B 2 46 ? -8.787 -20.769 16.200 1.00 9.61 46 LEU L N 1
ATOM 1970 C CA . LEU B 2 46 ? -7.582 -20.363 16.921 1.00 8.12 46 LEU L CA 1
ATOM 1971 C C . LEU B 2 46 ? -7.810 -20.425 18.429 1.00 7.48 46 LEU L C 1
ATOM 1972 O O . LEU B 2 46 ? -8.800 -19.894 18.940 1.00 7.97 46 LEU L O 1
ATOM 1977 N N . LEU B 2 47 ? -6.883 -21.066 19.148 1.00 9.70 47 LEU L N 1
ATOM 1978 C CA . LEU B 2 47 ? -6.930 -21.157 20.607 1.00 9.27 47 LEU L CA 1
ATOM 1979 C C . LEU B 2 47 ? -5.851 -20.317 21.277 1.00 8.89 47 LEU L C 1
ATOM 1980 O O . LEU B 2 47 ? -6.142 -19.528 22.181 1.00 11.91 47 LEU L O 1
ATOM 1985 N N . ILE B 2 48 ? -4.602 -20.521 20.867 1.00 8.85 48 ILE L N 1
ATOM 1986 C CA . ILE B 2 48 ? -3.415 -19.918 21.458 1.00 8.52 48 ILE L CA 1
ATOM 1987 C C . ILE B 2 48 ? -2.555 -19.403 20.317 1.00 8.14 48 ILE L C 1
ATOM 1988 O O . ILE B 2 48 ? -2.412 -20.079 19.294 1.00 7.22 48 ILE L O 1
ATOM 1993 N N . TYR B 2 49 ? -1.969 -18.227 20.488 1.00 7.30 49 TYR L N 1
ATOM 1994 C CA . TYR B 2 49 ? -0.967 -17.753 19.545 1.00 9.60 49 TYR L CA 1
ATOM 1995 C C . TYR B 2 49 ? 0.263 -17.289 20.312 1.00 10.93 49 TYR L C 1
ATOM 1996 O O . TYR B 2 49 ? 0.208 -17.005 21.514 1.00 9.03 49 TYR L O 1
ATOM 2005 N N . ASP B 2 50 ? 1.384 -17.219 19.589 1.00 7.49 50 ASP L N 1
ATOM 2006 C CA . ASP B 2 50 ? 2.673 -16.824 20.163 1.00 7.58 50 ASP L CA 1
ATOM 2007 C C . ASP B 2 50 ? 2.992 -17.643 21.413 1.00 9.32 50 ASP L C 1
ATOM 2008 O O . ASP B 2 50 ? 3.442 -17.118 22.437 1.00 9.98 50 ASP L O 1
ATOM 2013 N N . ALA B 2 51 ? 2.728 -18.948 21.316 1.00 7.86 51 ALA L N 1
ATOM 2014 C CA . ALA B 2 51 ? 3.081 -19.973 22.293 1.00 7.72 51 ALA L CA 1
ATOM 2015 C C . ALA B 2 51 ? 2.210 -19.938 23.537 1.00 8.86 51 ALA L C 1
ATOM 2016 O O . ALA B 2 51 ? 1.861 -21.000 24.062 1.00 8.13 51 ALA L O 1
ATOM 2018 N N . SER B 2 52 ? 1.846 -18.745 24.023 1.00 8.17 52 SER L N 1
ATOM 2019 C CA . SER B 2 52 ? 1.207 -18.666 25.332 1.00 8.60 52 SER L CA 1
ATOM 2020 C C . SER B 2 52 ? 0.043 -17.686 25.435 1.00 13.02 52 SER L C 1
ATOM 2021 O O . SER B 2 52 ? -0.544 -17.586 26.516 1.00 12.89 52 SER L O 1
ATOM 2024 N N . ASP B 2 53 ? -0.328 -16.976 24.371 1.00 8.83 53 ASP L N 1
ATOM 2025 C CA . ASP B 2 53 ? -1.387 -15.974 24.462 1.00 11.66 53 ASP L CA 1
ATOM 2026 C C . ASP B 2 53 ? -2.719 -16.568 24.018 1.00 12.10 53 ASP L C 1
ATOM 2027 O O . ASP B 2 53 ? -2.824 -17.116 22.917 1.00 9.75 53 ASP L O 1
ATOM 2032 N N . ARG B 2 54 ? -3.734 -16.456 24.875 1.00 11.08 54 ARG L N 1
ATOM 2033 C CA . ARG B 2 54 ? -5.056 -16.956 24.521 1.00 11.63 54 ARG L CA 1
ATOM 2034 C C . ARG B 2 54 ? -5.730 -16.029 23.520 1.00 14.30 54 ARG L C 1
ATOM 2035 O O . ARG B 2 54 ? -5.691 -14.804 23.661 1.00 16.45 54 ARG L O 1
ATOM 2043 N N . ALA B 2 55 ? -6.349 -16.620 22.501 1.00 12.97 55 ALA L N 1
ATOM 2044 C CA . ALA B 2 55 ? -7.141 -15.834 21.570 1.00 17.34 55 ALA L CA 1
ATOM 2045 C 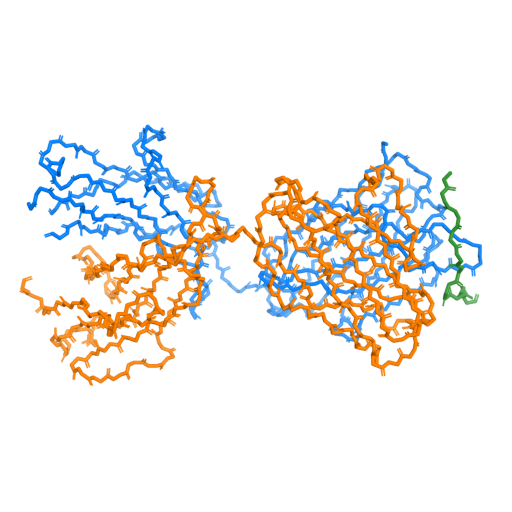C . ALA B 2 55 ? -8.415 -15.332 22.255 1.00 22.42 55 ALA L C 1
ATOM 2046 O O . ALA B 2 55 ? -8.801 -15.790 23.336 1.00 14.53 55 ALA L O 1
ATOM 2048 N N . THR B 2 56 ? -9.070 -14.373 21.604 1.00 27.29 56 THR L N 1
ATOM 2049 C CA . THR B 2 56 ? -10.252 -13.738 22.174 1.00 30.91 56 THR L CA 1
ATOM 2050 C C . THR B 2 56 ? -11.346 -14.764 22.459 1.00 22.72 56 THR L C 1
ATOM 2051 O O . THR B 2 56 ? -11.675 -15.595 21.610 1.00 28.67 56 THR L O 1
ATOM 2055 N N . GLY B 2 57 ? -11.892 -14.719 23.674 1.00 25.85 57 GLY L N 1
ATOM 2056 C CA . GLY B 2 57 ? -12.997 -15.583 24.041 1.00 29.75 57 GLY L CA 1
ATOM 2057 C C . GLY B 2 57 ? -12.642 -17.019 24.358 1.00 31.37 57 GLY L C 1
ATOM 2058 O O . GLY B 2 57 ? -13.550 -17.826 24.579 1.00 34.73 57 GLY L O 1
ATOM 2059 N N . ILE B 2 58 ? -11.364 -17.368 24.387 1.00 17.57 58 ILE L N 1
ATOM 2060 C CA . ILE B 2 58 ? -10.953 -18.735 24.713 1.00 17.23 58 ILE L CA 1
ATOM 2061 C C . ILE B 2 58 ? -10.923 -18.890 26.233 1.00 15.33 58 ILE L C 1
ATOM 2062 O O . ILE B 2 58 ? -10.312 -18.053 26.919 1.00 19.33 58 ILE L O 1
ATOM 2067 N N . PRO B 2 59 ? -11.559 -19.926 26.785 1.00 20.14 59 PRO L N 1
ATOM 2068 C CA . PRO B 2 59 ? -11.633 -20.076 28.246 1.00 25.05 59 PRO L CA 1
ATOM 2069 C C . PRO B 2 59 ? -10.260 -20.219 28.889 1.00 23.88 59 PRO L C 1
ATOM 2070 O O . PRO B 2 59 ? -9.295 -20.681 28.275 1.00 18.94 59 PRO L O 1
ATOM 2074 N N . ALA B 2 60 ? -10.201 -19.846 30.173 1.00 19.14 60 ALA L N 1
ATOM 2075 C CA . ALA B 2 60 ? -8.938 -19.823 30.902 1.00 23.46 60 ALA L CA 1
ATOM 2076 C C . ALA B 2 60 ? -8.338 -21.209 31.108 1.00 18.34 60 ALA L C 1
ATOM 2077 O O . ALA B 2 60 ? -7.139 -21.309 31.390 1.00 17.28 60 ALA L O 1
ATOM 2079 N N . ARG B 2 61 ? -9.127 -22.280 30.965 1.00 15.13 61 ARG L N 1
ATOM 2080 C CA . ARG B 2 61 ? -8.570 -23.618 31.140 1.00 15.26 61 ARG L CA 1
ATOM 2081 C C . ARG B 2 61 ? -7.553 -23.972 30.057 1.00 15.16 61 ARG L C 1
ATOM 2082 O O . ARG B 2 61 ? -6.782 -24.921 30.235 1.00 15.20 61 ARG L O 1
ATOM 2090 N N . PHE B 2 62 ? -7.519 -23.234 28.950 1.00 15.07 62 PHE L N 1
ATOM 2091 C CA . PHE B 2 62 ? -6.515 -23.451 27.915 1.00 11.89 62 PHE L CA 1
ATOM 2092 C C . PHE B 2 62 ? -5.294 -22.588 28.188 1.00 13.59 62 PHE L C 1
ATOM 2093 O O . PHE B 2 62 ? -5.420 -21.384 28.430 1.00 15.00 62 PHE L O 1
ATOM 2101 N N . SER B 2 63 ? -4.111 -23.195 28.126 1.00 15.20 63 SER L N 1
ATOM 2102 C CA . SER B 2 63 ? -2.878 -22.436 28.273 1.00 11.54 63 SER L CA 1
ATOM 2103 C C . SER B 2 63 ? -1.795 -23.086 27.425 1.00 11.23 63 SER L C 1
ATOM 2104 O O . SER B 2 63 ? -1.905 -24.244 27.024 1.00 12.25 63 SER L O 1
ATOM 2107 N N . GLY B 2 64 ? -0.745 -22.318 27.153 1.00 10.18 64 GLY L N 1
ATOM 2108 C CA . GLY B 2 64 ? 0.371 -22.825 26.383 1.00 9.04 64 GLY L CA 1
ATOM 2109 C C . GLY B 2 64 ? 1.670 -22.281 26.937 1.00 9.94 64 GLY L C 1
ATOM 2110 O O . GLY B 2 64 ? 1.697 -21.264 27.634 1.00 9.53 64 GLY L O 1
ATOM 2111 N N . SER B 2 65 ? 2.753 -22.989 26.631 1.00 9.21 65 SER L N 1
ATOM 2112 C CA . SER B 2 65 ? 4.074 -22.527 27.033 1.00 10.81 65 SER L CA 1
ATOM 2113 C C . SER B 2 65 ? 5.118 -23.155 26.123 1.00 14.88 65 SER L C 1
ATOM 2114 O O . SER B 2 65 ? 4.887 -24.194 25.499 1.00 15.10 65 SER L O 1
ATOM 2117 N N . GLY B 2 66 ? 6.271 -22.496 26.052 1.00 9.58 66 GLY L N 1
ATOM 2118 C CA . GLY B 2 66 ? 7.385 -23.018 25.293 1.00 10.80 66 GLY L CA 1
ATOM 2119 C C . GLY B 2 66 ? 8.017 -21.990 24.383 1.00 9.72 66 GLY L C 1
ATOM 2120 O O . GLY B 2 66 ? 7.407 -20.970 24.056 1.00 9.80 66 GLY L O 1
ATOM 2121 N N . SER B 2 67 ? 9.248 -22.262 23.967 1.00 12.13 67 SER L N 1
ATOM 2122 C CA . SER B 2 67 ? 9.956 -21.417 23.016 1.00 11.66 67 SER L CA 1
ATOM 2123 C C . SER B 2 67 ? 11.006 -22.280 22.340 1.00 17.37 67 SER L C 1
ATOM 2124 O O . SER B 2 67 ? 11.356 -23.356 22.832 1.00 19.66 67 SER L O 1
ATOM 2127 N N . GLY B 2 68 ? 11.484 -21.815 21.193 1.00 11.24 68 GLY L N 1
ATOM 2128 C CA . GLY B 2 68 ? 12.484 -22.569 20.461 1.00 12.05 68 GLY L CA 1
ATOM 2129 C C . GLY B 2 68 ? 11.895 -23.730 19.684 1.00 13.01 68 GLY L C 1
ATOM 2130 O O . GLY B 2 68 ? 11.210 -23.523 18.678 1.00 12.33 68 GLY L O 1
ATOM 2131 N N . THR B 2 69 ? 12.139 -24.958 20.143 1.00 9.72 69 THR L N 1
ATOM 2132 C CA . THR B 2 69 ? 11.641 -26.135 19.443 1.00 12.16 69 THR L CA 1
ATOM 2133 C C . THR B 2 69 ? 10.592 -26.934 20.202 1.00 15.07 69 THR L C 1
ATOM 2134 O O . THR B 2 69 ? 10.006 -27.845 19.612 1.00 19.83 69 THR L O 1
ATOM 2138 N N . ASP B 2 70 ? 10.335 -26.641 21.474 1.00 9.99 70 ASP L N 1
ATOM 2139 C CA . ASP B 2 70 ? 9.481 -27.484 22.306 1.00 12.77 70 ASP L CA 1
ATOM 2140 C C . ASP B 2 70 ? 8.336 -26.664 22.882 1.00 10.42 70 ASP L C 1
ATOM 2141 O O . ASP B 2 70 ? 8.571 -25.641 23.537 1.00 10.58 70 ASP L O 1
ATOM 2146 N N . PHE B 2 71 ? 7.107 -27.138 22.675 1.00 8.82 71 PHE L N 1
ATOM 2147 C CA . PHE B 2 71 ? 5.905 -26.416 23.065 1.00 8.59 71 PHE L CA 1
ATOM 2148 C C . PHE B 2 71 ? 4.884 -27.373 23.654 1.00 13.38 71 PHE L C 1
ATOM 2149 O O . PHE B 2 71 ? 4.832 -28.556 23.301 1.00 10.17 71 PHE L O 1
ATOM 2157 N N . THR B 2 72 ? 4.053 -26.839 24.538 1.00 8.71 72 THR L N 1
ATOM 2158 C CA . THR B 2 72 ? 2.973 -27.607 25.135 1.00 12.67 72 THR L CA 1
ATOM 2159 C C . THR B 2 72 ? 1.689 -26.792 25.125 1.00 16.49 72 THR L C 1
ATOM 2160 O O . THR B 2 72 ? 1.707 -25.566 25.272 1.00 17.20 72 THR L O 1
ATOM 2164 N N . LEU B 2 73 ? 0.581 -27.490 24.929 1.00 9.60 73 LEU L N 1
ATOM 2165 C CA . LEU B 2 73 ? -0.757 -26.967 25.145 1.00 9.35 73 LEU L CA 1
ATOM 2166 C C . LEU B 2 73 ? -1.344 -27.742 26.310 1.00 10.90 73 LEU L C 1
ATOM 2167 O O . LEU B 2 73 ? -1.285 -28.976 26.318 1.00 11.42 73 LEU L O 1
ATOM 2172 N N . THR B 2 74 ? -1.885 -27.027 27.292 1.00 10.74 74 THR L N 1
ATOM 2173 C CA . THR B 2 74 ? -2.474 -27.638 28.478 1.00 13.23 74 THR L CA 1
ATOM 2174 C C . THR B 2 74 ? -3.948 -27.272 28.557 1.00 12.40 74 THR L C 1
ATOM 2175 O O . THR B 2 74 ? -4.318 -26.109 28.366 1.00 13.17 74 THR L O 1
ATOM 2179 N N . ILE B 2 75 ? -4.788 -28.263 28.820 1.00 10.09 75 ILE L N 1
ATOM 2180 C CA . ILE B 2 75 ? -6.169 -28.035 29.220 1.00 11.01 75 ILE L CA 1
ATOM 2181 C C . ILE B 2 75 ? -6.261 -28.500 30.663 1.00 13.57 75 ILE L C 1
ATOM 2182 O O . ILE B 2 75 ? -6.106 -29.694 30.947 1.00 15.32 75 ILE L O 1
ATOM 2187 N N . SER B 2 76 ? -6.500 -27.562 31.581 1.00 16.00 76 SER L N 1
ATOM 2188 C CA . SER B 2 76 ? -6.334 -27.868 32.999 1.00 15.96 76 SER L CA 1
ATOM 2189 C C . SER B 2 76 ? -7.371 -28.873 33.486 1.00 24.72 76 SER L C 1
ATOM 2190 O O . SER B 2 76 ? -7.071 -29.721 34.335 1.00 18.78 76 SER L O 1
ATOM 2193 N N . SER B 2 77 ? -8.587 -28.808 32.947 1.00 14.80 77 SER L N 1
ATOM 2194 C CA . SER B 2 77 ? -9.664 -29.716 33.331 1.00 17.70 77 SER L CA 1
ATOM 2195 C C . SER B 2 77 ? -10.567 -29.869 32.116 1.00 19.97 77 SER L C 1
ATOM 2196 O O . SER B 2 77 ? -11.276 -28.924 31.755 1.00 18.80 77 SER L O 1
ATOM 2199 N N . LEU B 2 78 ? -10.529 -31.043 31.482 1.00 19.42 78 LEU L N 1
ATOM 2200 C CA . LEU B 2 78 ? -11.258 -31.252 30.235 1.00 16.13 78 LEU L CA 1
ATOM 2201 C C . LEU B 2 78 ? -12.763 -31.120 30.444 1.00 21.90 78 LEU L C 1
ATOM 2202 O O . LEU B 2 78 ? -13.329 -31.691 31.383 1.00 26.42 78 LEU L O 1
ATOM 2207 N N . GLU B 2 79 ? -13.407 -30.358 29.564 1.00 17.82 79 GLU L N 1
ATOM 2208 C CA . GLU B 2 79 ? -14.851 -30.320 29.409 1.00 19.26 79 GLU L CA 1
ATOM 2209 C C . GLU B 2 79 ? -15.272 -31.228 28.262 1.00 17.47 79 GLU L C 1
ATOM 2210 O O . GLU B 2 79 ? -14.449 -31.603 27.419 1.00 15.05 79 GLU L O 1
ATOM 2216 N N . PRO B 2 80 ? -16.550 -31.629 28.205 1.00 20.08 80 PRO L N 1
ATOM 2217 C CA . PRO B 2 80 ? -16.984 -32.507 27.102 1.00 19.91 80 PRO L CA 1
ATOM 2218 C C . PRO B 2 80 ? -16.689 -31.938 25.726 1.00 13.21 80 PRO L C 1
ATOM 2219 O O . PRO B 2 80 ? -16.289 -32.682 24.819 1.00 13.76 80 PRO L O 1
ATOM 2223 N N . GLU B 2 81 ? -16.849 -30.625 25.557 1.00 17.51 81 GLU L N 1
ATOM 2224 C CA . GLU B 2 81 ? -16.599 -29.984 24.274 1.00 20.19 81 GLU L CA 1
ATOM 2225 C C . GLU B 2 81 ? -15.123 -29.962 23.887 1.00 23.24 81 GLU L C 1
ATOM 2226 O O . GLU B 2 81 ? -14.815 -29.628 22.737 1.00 17.84 81 GLU L O 1
ATOM 2232 N N . ASP B 2 82 ? -14.208 -30.313 24.798 1.00 15.51 82 ASP L N 1
ATOM 2233 C CA . ASP B 2 82 ? -12.777 -30.268 24.504 1.00 12.72 82 ASP L CA 1
ATOM 2234 C C . ASP B 2 82 ? -12.254 -31.533 23.842 1.00 11.44 82 ASP L C 1
ATOM 2235 O O . ASP B 2 82 ? -11.082 -31.566 23.452 1.00 11.25 82 ASP L O 1
ATOM 2240 N N . PHE B 2 83 ? -13.064 -32.579 23.732 1.00 11.12 83 PHE L N 1
ATOM 2241 C CA . PHE B 2 83 ? -12.632 -33.796 23.053 1.00 8.42 83 PHE L CA 1
ATOM 2242 C C . PHE B 2 83 ? -12.739 -33.547 21.560 1.00 12.38 83 PHE L C 1
ATOM 2243 O O . PHE B 2 83 ? -13.834 -33.518 20.991 1.00 16.61 83 PHE L O 1
ATOM 2251 N N . ALA B 2 84 ? -11.582 -33.360 20.936 1.00 12.09 84 ALA L N 1
ATOM 2252 C CA . ALA B 2 84 ? -11.462 -32.779 19.610 1.00 10.33 84 ALA L CA 1
ATOM 2253 C C . ALA B 2 84 ? -10.026 -32.988 19.148 1.00 12.31 84 ALA L C 1
ATOM 2254 O O . ALA B 2 84 ? -9.216 -33.604 19.848 1.00 9.37 84 ALA L O 1
ATOM 2256 N N . VAL B 2 85 ? -9.696 -32.454 17.977 1.00 8.64 85 VAL L N 1
ATOM 2257 C CA . VAL B 2 85 ? -8.346 -32.545 17.434 1.00 6.99 85 VAL L CA 1
ATOM 2258 C C . VAL B 2 85 ? -7.685 -31.183 17.570 1.00 7.38 85 VAL L C 1
ATOM 2259 O O . VAL B 2 85 ? -8.340 -30.147 17.409 1.00 8.45 85 VAL L O 1
ATOM 2263 N N . TYR B 2 86 ? -6.397 -31.187 17.904 1.00 8.15 86 TYR L N 1
ATOM 2264 C CA . TYR B 2 86 ? -5.638 -29.963 18.121 1.00 8.28 86 TYR L CA 1
ATOM 2265 C C . TYR B 2 86 ? -4.420 -29.971 17.212 1.00 7.96 86 TYR L C 1
ATOM 2266 O O . TYR B 2 86 ? -3.686 -30.962 17.168 1.00 9.87 86 TYR L O 1
ATOM 2275 N N . TYR B 2 87 ? -4.206 -28.867 16.496 1.00 6.71 87 TYR L N 1
ATOM 2276 C CA . TYR B 2 87 ? -3.085 -28.715 15.577 1.00 6.22 87 TYR L CA 1
ATOM 2277 C C . TYR B 2 87 ? -2.205 -27.569 16.041 1.00 7.25 87 TYR L C 1
ATOM 2278 O O . TYR B 2 87 ? -2.716 -26.506 16.402 1.00 9.70 87 TYR L O 1
ATOM 2287 N N . CYS B 2 88 ? -0.890 -27.773 16.007 1.00 6.06 88 CYS L N 1
ATOM 2288 C CA . CYS B 2 88 ? 0.010 -26.644 16.164 1.00 7.60 88 CYS L CA 1
ATOM 2289 C C . CYS B 2 88 ? 0.413 -26.127 14.788 1.00 9.57 88 CYS L C 1
ATOM 2290 O O . CYS B 2 88 ? 0.272 -26.814 13.774 1.00 7.45 88 CYS L O 1
ATOM 2293 N N . GLN B 2 89 ? 0.892 -24.885 14.762 1.00 6.14 89 GLN L N 1
ATOM 2294 C CA . GLN B 2 89 ? 1.188 -24.198 13.513 1.00 6.13 89 GLN L CA 1
ATOM 2295 C C . GLN B 2 89 ? 2.257 -23.154 13.778 1.00 8.86 89 GLN L C 1
ATOM 2296 O O . GLN B 2 89 ? 2.136 -22.386 14.736 1.00 6.75 89 GLN L O 1
ATOM 2302 N N . GLN B 2 90 ? 3.285 -23.116 12.934 1.00 9.51 90 GLN L N 1
ATOM 2303 C CA . GLN B 2 90 ? 4.358 -22.141 13.098 1.00 8.69 90 GLN L CA 1
ATOM 2304 C C . GLN B 2 90 ? 4.247 -21.051 12.043 1.00 7.28 90 GLN L C 1
ATOM 2305 O O . GLN B 2 90 ? 3.822 -21.303 10.909 1.00 7.61 90 GLN L O 1
ATOM 2311 N N . ARG B 2 91 ? 4.634 -19.829 12.431 1.00 6.64 91 ARG L N 1
ATOM 2312 C CA . ARG B 2 91 ? 4.675 -18.693 11.515 1.00 9.01 91 ARG L CA 1
ATOM 2313 C C . ARG B 2 91 ? 6.028 -17.994 11.560 1.00 9.97 91 ARG L C 1
ATOM 2314 O O . ARG B 2 91 ? 6.127 -16.827 11.176 1.00 8.31 91 ARG L O 1
ATOM 2322 N N . SER B 2 92 ? 7.076 -18.701 11.991 1.00 7.94 92 SER L N 1
ATOM 2323 C CA . SER B 2 92 ? 8.409 -18.111 12.091 1.00 7.37 92 SER L CA 1
ATOM 2324 C C . SER B 2 92 ? 9.106 -18.048 10.741 1.00 9.10 92 SER L C 1
ATOM 2325 O O . SER B 2 92 ? 9.793 -17.066 10.435 1.00 10.93 92 SER L O 1
ATOM 2328 N N . ASN B 2 93 ? 8.948 -19.084 9.925 1.00 9.34 93 ASN L N 1
ATOM 2329 C CA . ASN B 2 93 ? 9.710 -19.216 8.685 1.00 9.51 93 ASN L CA 1
ATOM 2330 C C . ASN B 2 93 ? 8.747 -19.775 7.644 1.00 11.06 93 ASN L C 1
ATOM 2331 O O . ASN B 2 93 ? 8.418 -20.962 7.675 1.00 8.61 93 ASN L O 1
ATOM 2336 N N . TRP B 2 94 ? 8.284 -18.914 6.741 1.00 9.67 94 TRP L N 1
ATOM 2337 C CA . TRP B 2 94 ? 7.294 -19.311 5.750 1.00 9.57 94 TRP L CA 1
ATOM 2338 C C . TRP B 2 94 ? 7.356 -18.330 4.588 1.00 9.64 94 TRP L C 1
ATOM 2339 O O . TRP B 2 94 ? 7.904 -17.227 4.733 1.00 10.27 94 TRP L O 1
ATOM 2350 N N . PRO B 2 95 ? 6.808 -18.701 3.411 1.00 10.54 95 PRO L N 1
ATOM 2351 C CA . PRO B 2 95 ? 6.109 -19.953 3.076 1.00 8.76 95 PRO L CA 1
ATOM 2352 C C . PRO B 2 95 ? 7.016 -21.179 3.026 1.00 11.72 95 PRO L C 1
ATOM 2353 O O . PRO B 2 95 ? 8.217 -21.037 2.811 1.00 11.98 95 PRO L O 1
ATOM 2357 N N . PRO B 2 96 A 6.446 -22.376 3.225 1.00 8.45 95 PRO L N 1
ATOM 2358 C CA . PRO B 2 96 A 5.034 -22.580 3.560 1.00 12.33 95 PRO L CA 1
ATOM 2359 C C . PRO B 2 96 A 4.757 -22.402 5.049 1.00 10.24 95 PRO L C 1
ATOM 2360 O O . PRO B 2 96 A 5.626 -22.694 5.872 1.00 8.06 95 PRO L O 1
ATOM 2364 N N . LEU B 2 97 ? 3.571 -21.910 5.399 1.00 7.36 96 LEU L N 1
ATOM 2365 C CA . LEU B 2 97 ? 3.094 -22.085 6.760 1.00 8.98 96 LEU L CA 1
ATOM 2366 C C . LEU B 2 97 ? 2.890 -23.571 6.999 1.00 9.73 96 LEU L C 1
ATOM 2367 O O . LEU B 2 97 ? 2.312 -24.261 6.157 1.00 11.83 96 LEU L O 1
ATOM 2372 N N . THR B 2 98 ? 3.372 -24.082 8.127 1.00 8.06 97 THR L N 1
ATOM 2373 C CA . THR B 2 98 ? 3.280 -25.515 8.372 1.00 8.53 97 THR L CA 1
ATOM 2374 C C . THR B 2 98 ? 2.533 -25.815 9.663 1.00 8.17 97 THR L C 1
ATOM 2375 O O . THR B 2 98 ? 2.549 -25.033 10.620 1.00 7.64 97 THR L O 1
ATOM 2379 N N . PHE B 2 99 ? 1.867 -26.965 9.650 1.00 6.60 98 PHE L N 1
ATOM 2380 C CA . PHE B 2 99 ? 1.082 -27.492 10.755 1.00 6.50 98 PHE L CA 1
ATOM 2381 C C . PHE B 2 99 ? 1.681 -28.805 11.236 1.00 8.25 98 PHE L C 1
ATOM 2382 O O . PHE B 2 99 ? 2.253 -29.567 10.449 1.00 10.02 98 PHE L O 1
ATOM 2390 N N . GLY B 2 100 ? 1.507 -29.092 12.526 1.00 7.27 99 GLY L N 1
ATOM 2391 C CA . GLY B 2 100 ? 1.738 -30.437 13.021 1.00 6.99 99 GLY L CA 1
ATOM 2392 C C . GLY B 2 100 ? 0.656 -31.382 12.516 1.00 8.21 99 GLY L C 1
ATOM 2393 O O . GLY B 2 100 ? -0.335 -30.975 11.909 1.00 9.18 99 GLY L O 1
ATOM 2394 N N . GLY B 2 101 ? 0.858 -32.675 12.766 1.00 9.38 100 GLY L N 1
ATOM 2395 C CA . GLY B 2 101 ? -0.068 -33.680 12.253 1.00 10.76 100 GLY L CA 1
ATOM 2396 C C . GLY B 2 101 ? -1.357 -33.823 13.043 1.00 15.71 100 GLY L C 1
ATOM 2397 O O . GLY B 2 101 ? -2.247 -34.568 12.616 1.00 10.62 100 GLY L O 1
ATOM 2398 N N . GLY B 2 102 ? -1.477 -33.133 14.173 1.00 8.27 101 GLY L N 1
ATOM 2399 C CA . GLY B 2 102 ? -2.682 -33.191 14.973 1.00 7.44 101 GLY L CA 1
ATOM 2400 C C . GLY B 2 102 ? -2.605 -34.186 16.115 1.00 10.19 101 GLY L C 1
ATOM 2401 O O . GLY B 2 102 ? -1.984 -35.247 15.992 1.00 11.42 101 GLY L O 1
ATOM 2402 N N . THR B 2 103 ? -3.221 -33.842 17.242 1.00 9.82 102 THR L N 1
ATOM 2403 C CA . THR B 2 103 ? -3.399 -34.756 18.365 1.00 8.00 102 THR L CA 1
ATOM 2404 C C . THR B 2 103 ? -4.889 -34.854 18.647 1.00 10.25 102 THR L C 1
ATOM 2405 O O . THR B 2 103 ? -5.558 -33.831 18.816 1.00 9.15 102 THR L O 1
ATOM 2409 N N . LYS B 2 104 ? -5.416 -36.073 18.653 1.00 10.76 103 LYS L N 1
ATOM 2410 C CA . LYS B 2 104 ? -6.810 -36.298 18.995 1.00 8.20 103 LYS L CA 1
ATOM 2411 C C . LYS B 2 104 ? -6.934 -36.550 20.492 1.00 8.83 103 LYS L C 1
ATOM 2412 O O . LYS B 2 104 ? -6.236 -37.409 21.041 1.00 10.97 103 LYS L O 1
ATOM 2418 N N . VAL B 2 105 ? -7.825 -35.811 21.145 1.00 9.47 104 VAL L N 1
ATOM 2419 C CA . VAL B 2 105 ? -8.161 -36.057 22.543 1.00 12.02 104 VAL L CA 1
ATOM 2420 C C . VAL B 2 105 ? -9.471 -36.834 22.560 1.00 16.88 104 VAL L C 1
ATOM 2421 O O . VAL B 2 105 ? -10.521 -36.309 22.165 1.00 11.06 104 VAL L O 1
ATOM 2425 N N . GLU B 2 106 ? -9.408 -38.097 22.985 1.00 11.81 105 GLU L N 1
ATOM 2426 C CA . GLU B 2 106 ? -10.565 -38.981 23.012 1.00 11.91 105 GLU L CA 1
ATOM 2427 C C . GLU B 2 106 ? -10.912 -39.342 24.450 1.00 12.24 105 GLU L C 1
ATOM 2428 O O . GLU B 2 106 ? -10.097 -39.199 25.366 1.00 13.84 105 GLU L O 1
ATOM 2434 N N . ILE B 2 107 ? -12.135 -39.835 24.632 1.00 12.43 106 ILE L N 1
ATOM 2435 C CA . ILE B 2 107 ? -12.616 -40.226 25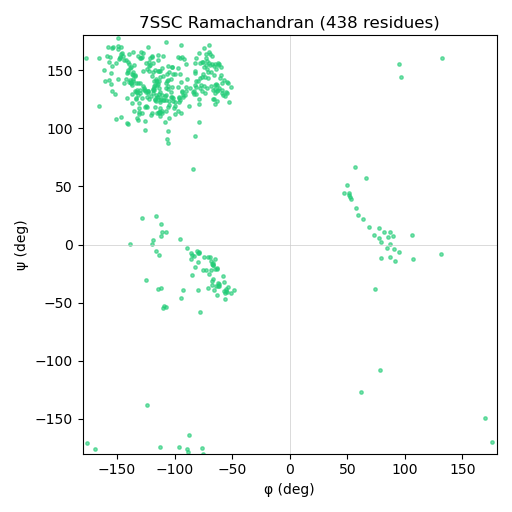.953 1.00 11.63 106 ILE L CA 1
ATOM 2436 C C . ILE B 2 107 ? -12.044 -41.591 26.320 1.00 10.40 106 ILE L C 1
ATOM 2437 O O . ILE B 2 107 ? -12.185 -42.564 25.568 1.00 13.28 106 ILE L O 1
ATOM 2442 N N . LYS B 2 108 ? -11.387 -41.663 27.476 1.00 13.74 107 LYS L N 1
ATOM 2443 C CA . LYS B 2 108 ? -10.862 -42.924 27.980 1.00 13.09 107 LYS L CA 1
ATOM 2444 C C . LYS B 2 108 ? -11.980 -43.735 28.623 1.00 13.04 107 LYS L C 1
ATOM 2445 O O . LYS B 2 108 ? -12.853 -43.187 29.298 1.00 14.96 107 LYS L O 1
ATOM 2451 N N . ARG B 2 109 ? -11.959 -45.049 28.402 1.00 11.80 108 ARG L N 1
ATOM 2452 C CA . ARG B 2 109 ? -12.886 -45.946 29.077 1.00 10.43 108 ARG L CA 1
ATOM 2453 C C . ARG B 2 109 ? -12.200 -47.296 29.250 1.00 10.74 108 ARG L C 1
ATOM 2454 O O . ARG B 2 109 ? -11.055 -47.490 28.828 1.00 13.59 108 ARG L O 1
ATOM 2462 N N . THR B 2 110 ? -12.897 -48.227 29.893 1.00 14.70 109 THR L N 1
ATOM 2463 C CA . THR B 2 110 ? -12.344 -49.563 30.062 1.00 13.91 109 THR L CA 1
ATOM 2464 C C . THR B 2 110 ? -12.275 -50.295 28.728 1.00 13.65 109 THR L C 1
ATOM 2465 O O . THR B 2 110 ? -13.028 -50.013 27.789 1.00 10.02 109 THR L O 1
ATOM 2469 N N . VAL B 2 111 ? -11.342 -51.247 28.648 1.00 12.23 110 VAL L N 1
ATOM 2470 C CA . VAL B 2 111 ? -11.214 -52.053 27.443 1.00 11.78 110 VAL L CA 1
ATOM 2471 C C . VAL B 2 111 ? -12.509 -52.819 27.230 1.00 9.99 110 VAL L C 1
ATOM 2472 O O . VAL B 2 111 ? -13.090 -53.366 28.178 1.00 13.13 110 VAL L O 1
ATOM 2476 N N . ALA B 2 112 ? -12.991 -52.823 25.992 1.00 11.69 111 ALA L N 1
ATOM 2477 C CA . ALA B 2 112 ? -14.169 -53.591 25.602 1.00 11.96 111 ALA L CA 1
ATOM 2478 C C . ALA B 2 112 ? -13.830 -54.379 24.351 1.00 8.86 111 ALA L C 1
ATOM 2479 O O . ALA B 2 112 ? -13.435 -53.797 23.336 1.00 8.42 111 ALA L O 1
ATOM 2481 N N . ALA B 2 113 ? -13.966 -55.702 24.428 1.00 11.17 112 ALA L N 1
ATOM 2482 C CA . ALA B 2 113 ? -13.738 -56.539 23.260 1.00 10.17 112 ALA L CA 1
ATOM 2483 C C . ALA B 2 113 ? -14.894 -56.396 22.268 1.00 10.03 112 ALA L C 1
ATOM 2484 O O . ALA B 2 113 ? -16.049 -56.245 22.672 1.00 10.65 112 ALA L O 1
ATOM 2486 N N . PRO B 2 114 ? -14.611 -56.434 20.965 1.00 8.72 113 PRO L N 1
ATOM 2487 C CA . PRO B 2 114 ? -15.690 -56.333 19.979 1.00 9.38 113 PRO L CA 1
ATOM 2488 C C . PRO B 2 114 ? -16.556 -57.578 19.947 1.00 10.88 113 PRO L C 1
ATOM 2489 O O . PRO B 2 114 ? -16.099 -58.693 20.214 1.00 12.58 113 PRO L O 1
ATOM 2493 N N . SER B 2 115 ? -17.833 -57.365 19.630 1.00 9.50 114 SER L N 1
ATOM 2494 C CA . SER B 2 115 ? -18.700 -58.422 19.128 1.00 10.36 114 SER L CA 1
ATOM 2495 C C . SER B 2 115 ? -18.515 -58.483 17.619 1.00 9.84 114 SER L C 1
ATOM 2496 O O . SER B 2 115 ? -18.473 -57.440 16.961 1.00 11.57 114 SER L O 1
ATOM 2499 N N . VAL B 2 116 ? -18.374 -59.691 17.076 1.00 9.12 115 VAL L N 1
ATOM 2500 C CA . VAL B 2 116 ? -18.005 -59.874 15.674 1.00 8.13 115 VAL L CA 1
ATOM 2501 C C . VAL B 2 116 ? -19.134 -60.581 14.937 1.00 7.36 115 VAL L C 1
ATOM 2502 O O . VAL B 2 116 ? -19.717 -61.541 15.452 1.00 10.22 115 VAL L O 1
ATOM 2506 N N . PHE B 2 117 ? -19.434 -60.105 13.725 1.00 7.13 116 PHE L N 1
ATOM 2507 C CA . PHE B 2 117 ? -20.472 -60.677 12.879 1.00 8.92 116 PHE L CA 1
ATOM 2508 C C . PHE B 2 117 ? -19.991 -60.701 11.435 1.00 12.87 116 PHE L C 1
ATOM 2509 O O . PHE B 2 117 ? -19.382 -59.737 10.961 1.00 11.46 116 PHE L O 1
ATOM 2517 N N . ILE B 2 118 ? -20.289 -61.783 10.723 1.00 10.86 117 ILE L N 1
ATOM 2518 C CA . ILE B 2 118 ? -19.938 -61.889 9.313 1.00 7.90 117 ILE L CA 1
ATOM 2519 C C . ILE B 2 118 ? -21.217 -62.026 8.496 1.00 13.06 117 ILE L C 1
ATOM 2520 O O . ILE B 2 118 ? -22.169 -62.692 8.916 1.00 10.44 117 ILE L O 1
ATOM 2525 N N . PHE B 2 119 ? -21.244 -61.366 7.338 1.00 9.55 118 PHE L N 1
ATOM 2526 C CA . PHE B 2 119 ? -22.406 -61.352 6.457 1.00 7.89 118 PHE L CA 1
ATOM 2527 C C . PHE B 2 119 ? -21.992 -61.839 5.081 1.00 12.36 118 PHE L C 1
ATOM 2528 O O . PHE B 2 119 ? -21.166 -61.183 4.420 1.00 9.80 118 PHE L O 1
ATOM 2536 N N . PRO B 2 120 ? -22.545 -62.941 4.595 1.00 11.55 119 PRO L N 1
ATOM 2537 C CA . PRO B 2 120 ? -22.269 -63.364 3.226 1.00 11.99 119 PRO L CA 1
ATOM 2538 C C . PRO B 2 120 ? -22.872 -62.381 2.243 1.00 14.68 119 PRO L C 1
ATOM 2539 O O . PRO B 2 120 ? -23.762 -61.597 2.609 1.00 14.15 119 PRO L O 1
ATOM 2543 N N . PRO B 2 121 ? -22.427 -62.393 0.987 1.00 13.14 120 PRO L N 1
ATOM 2544 C CA . PRO B 2 121 ? -23.111 -61.589 -0.031 1.00 12.60 120 PRO L CA 1
ATOM 2545 C C . PRO B 2 121 ? -24.561 -62.022 -0.179 1.00 14.74 120 PRO L C 1
ATOM 2546 O O . PRO B 2 121 ? -24.892 -63.206 -0.085 1.00 16.21 120 PRO L O 1
ATOM 2550 N N . SER B 2 122 ? -25.429 -61.042 -0.406 1.00 15.50 121 SER L N 1
ATOM 2551 C CA . SER B 2 122 ? -26.841 -61.324 -0.602 1.00 20.61 121 SER L CA 1
ATOM 2552 C C . SER B 2 122 ? -27.074 -61.980 -1.956 1.00 19.72 121 SER L C 1
ATOM 2553 O O . SER B 2 122 ? -26.327 -61.764 -2.917 1.00 15.72 121 SER L O 1
ATOM 2556 N N . ASP B 2 123 ? -28.128 -62.795 -2.027 1.00 20.30 122 ASP L N 1
ATOM 2557 C CA . ASP B 2 123 ? -28.531 -63.343 -3.316 1.00 26.34 122 ASP L CA 1
ATOM 2558 C C . ASP B 2 123 ? -28.771 -62.230 -4.323 1.00 20.33 122 ASP L C 1
ATOM 2559 O O . ASP B 2 123 ? -28.398 -62.354 -5.494 1.00 20.21 122 ASP L O 1
ATOM 2564 N N . GLU B 2 124 ? -29.378 -61.126 -3.878 1.00 22.25 123 GLU L N 1
ATOM 2565 C CA . GLU B 2 124 ? -29.630 -59.995 -4.766 1.00 25.67 123 GLU L CA 1
ATOM 2566 C C . GLU B 2 124 ? -28.339 -59.493 -5.402 1.00 19.84 123 GLU L C 1
ATOM 2567 O O . GLU B 2 124 ? -28.281 -59.271 -6.617 1.00 21.08 123 GLU L O 1
ATOM 2573 N N . GLN B 2 125 ? -27.287 -59.307 -4.597 1.00 18.40 124 GLN L N 1
ATOM 2574 C CA . GLN B 2 125 ? -26.027 -58.824 -5.157 1.00 16.07 124 GLN L CA 1
ATOM 2575 C C . GLN B 2 125 ? -25.414 -59.847 -6.101 1.00 13.67 124 GLN L C 1
ATOM 2576 O O . GLN B 2 125 ? -24.855 -59.484 -7.142 1.00 16.32 124 GLN L O 1
ATOM 2582 N N . LEU B 2 126 ? -25.502 -61.129 -5.746 1.00 13.36 125 LEU L N 1
ATOM 2583 C CA . LEU B 2 126 ? -24.930 -62.175 -6.585 1.00 18.57 125 LEU L CA 1
ATOM 2584 C C . LEU B 2 126 ? -25.591 -62.217 -7.959 1.00 23.72 125 LEU L C 1
ATOM 2585 O O . LEU B 2 126 ? -24.924 -62.491 -8.963 1.00 30.29 125 LEU L O 1
ATOM 2590 N N . LYS B 2 127 ? -26.900 -61.953 -8.030 1.00 28.44 126 LYS L N 1
ATOM 2591 C CA . LYS B 2 127 ? -27.559 -61.899 -9.335 1.00 30.56 126 LYS L CA 1
ATOM 2592 C C . LYS B 2 127 ? -26.969 -60.795 -10.197 1.00 32.17 126 LYS L C 1
ATOM 2593 O O . LYS B 2 127 ? -26.840 -60.950 -11.417 1.00 37.16 126 LYS L O 1
ATOM 2599 N N . SER B 2 128 ? -26.594 -59.674 -9.579 1.00 32.91 127 SER L N 1
ATOM 2600 C CA . SER B 2 128 ? -26.005 -58.566 -10.315 1.00 32.07 127 SER L CA 1
ATOM 2601 C C . SER B 2 128 ? -24.566 -58.834 -10.742 1.00 29.62 127 SER L C 1
ATOM 2602 O O . SER B 2 128 ? -24.024 -58.052 -11.528 1.00 42.84 127 SER L O 1
ATOM 2605 N N . GLY B 2 129 ? -23.931 -59.889 -10.239 1.00 29.67 128 GLY L N 1
ATOM 2606 C CA . GLY B 2 129 ? -22.638 -60.315 -10.735 1.00 24.70 128 GLY L CA 1
ATOM 2607 C C . GLY B 2 129 ? -21.426 -60.032 -9.863 1.00 41.42 128 GLY L C 1
ATOM 2608 O O . GLY B 2 129 ? -20.300 -60.255 -10.323 1.00 35.93 128 GLY L O 1
ATOM 2609 N N . THR B 2 130 ? -21.604 -59.560 -8.630 1.00 36.94 129 THR L N 1
ATOM 2610 C CA . THR B 2 130 ? -20.476 -59.299 -7.743 1.00 27.07 129 THR L CA 1
ATOM 2611 C C . THR B 2 130 ? -20.794 -59.829 -6.351 1.00 19.26 129 THR L C 1
ATOM 2612 O O . THR B 2 130 ? -21.940 -60.156 -6.040 1.00 18.79 129 THR L O 1
ATOM 2616 N N . ALA B 2 131 ? -19.759 -59.926 -5.512 1.00 24.68 130 ALA L N 1
ATOM 2617 C CA . ALA B 2 131 ? -19.906 -60.484 -4.171 1.00 20.42 130 ALA L CA 1
ATOM 2618 C C . ALA B 2 131 ? -19.144 -59.625 -3.174 1.00 16.19 130 ALA L C 1
ATOM 2619 O O . ALA B 2 131 ? -17.933 -59.432 -3.315 1.00 19.51 130 ALA L O 1
ATOM 2621 N N . SER B 2 132 ? -19.856 -59.110 -2.175 1.00 12.13 131 SER L N 1
ATOM 2622 C CA . SER B 2 132 ? -19.253 -58.385 -1.063 1.00 11.32 131 SER L CA 1
ATOM 2623 C C . SER B 2 132 ? -19.498 -59.166 0.217 1.00 11.95 131 SER L C 1
ATOM 2624 O O . SER B 2 132 ? -20.648 -59.454 0.559 1.00 12.66 131 SER L O 1
ATOM 2627 N N . VAL B 2 133 ? -18.419 -59.505 0.917 1.00 11.11 132 VAL L N 1
ATOM 2628 C CA . VAL B 2 133 ? -18.489 -60.129 2.232 1.00 11.11 132 VAL L CA 1
ATOM 2629 C C . VAL B 2 133 ? -18.179 -59.051 3.252 1.00 9.30 132 VAL L C 1
ATOM 2630 O O . VAL B 2 133 ? -17.199 -58.315 3.095 1.00 9.16 132 VAL L O 1
ATOM 2634 N N . VAL B 2 134 ? -19.009 -58.941 4.287 1.00 8.07 133 VAL L N 1
ATOM 2635 C CA . VAL B 2 134 ? -18.896 -57.861 5.263 1.00 10.14 133 VAL L CA 1
ATOM 2636 C C . VAL B 2 134 ? -18.607 -58.453 6.634 1.00 11.95 133 VAL L C 1
ATOM 2637 O O . VAL B 2 134 ? -19.238 -59.436 7.039 1.00 9.57 133 VAL L O 1
ATOM 2641 N N . CYS B 2 135 ? -17.646 -57.860 7.343 1.00 7.55 134 CYS L N 1
ATOM 2642 C CA . CYS B 2 135 ? -17.350 -58.233 8.721 1.00 8.90 134 CYS L CA 1
ATOM 2643 C C . CYS B 2 135 ? -17.544 -57.016 9.612 1.00 10.70 134 CYS L C 1
ATOM 2644 O O . CYS B 2 135 ? -16.995 -55.945 9.334 1.00 10.11 134 CYS L O 1
ATOM 2647 N N . LEU B 2 136 ? -18.331 -57.183 10.670 1.00 7.61 135 LEU L N 1
ATOM 2648 C CA . LEU B 2 136 ? -18.675 -56.114 11.599 1.00 7.18 135 LEU L CA 1
ATOM 2649 C C . LEU B 2 136 ? -18.011 -56.384 12.940 1.00 7.60 135 LEU L C 1
ATOM 2650 O O . LEU B 2 136 ? -18.144 -57.484 13.484 1.00 7.14 135 LEU L O 1
ATOM 2655 N N . LEU B 2 137 ? -17.307 -55.378 13.467 1.00 6.62 136 LEU L N 1
ATOM 2656 C CA . LEU B 2 137 ? -16.747 -55.397 14.818 1.00 8.19 136 LEU L CA 1
ATOM 2657 C C . LEU B 2 137 ? -17.487 -54.327 15.603 1.00 6.95 136 LEU L C 1
ATOM 2658 O O . LEU B 2 137 ? -17.351 -53.137 15.311 1.00 8.69 136 LEU L O 1
ATOM 2663 N N . ASN B 2 138 ? -18.265 -54.742 16.593 1.00 7.38 137 ASN L N 1
ATOM 2664 C CA . ASN B 2 138 ? -19.247 -53.867 17.216 1.00 7.22 137 ASN L CA 1
ATOM 2665 C C . ASN B 2 138 ? -18.791 -53.460 18.614 1.00 9.76 137 ASN L C 1
ATOM 2666 O O . ASN B 2 138 ? -18.492 -54.323 19.445 1.00 9.22 137 ASN L O 1
ATOM 2671 N N . ASN B 2 139 ? -18.721 -52.146 18.850 1.00 7.72 138 ASN L N 1
ATOM 2672 C CA . ASN B 2 139 ? -18.637 -51.522 20.176 1.00 9.88 138 ASN L CA 1
ATOM 2673 C C . ASN B 2 139 ? -17.441 -52.032 20.989 1.00 9.10 138 ASN L C 1
ATOM 2674 O O . ASN B 2 139 ? -17.584 -52.650 22.046 1.00 9.45 138 ASN L O 1
ATOM 2679 N N . PHE B 2 140 ? -16.251 -51.688 20.500 1.00 9.21 139 PHE L N 1
ATOM 2680 C CA . PHE B 2 140 ? -15.010 -52.071 21.156 1.00 9.92 139 PHE L CA 1
ATOM 2681 C C . PHE B 2 140 ? -14.198 -50.843 21.561 1.00 7.70 139 PHE L C 1
ATOM 2682 O O . PHE B 2 140 ? -14.426 -49.728 21.083 1.00 7.43 139 PHE L O 1
ATOM 2690 N N . TYR B 2 141 ? -13.250 -51.059 22.485 1.00 7.90 140 TYR L N 1
ATOM 2691 C CA . TYR B 2 141 ? -12.356 -49.997 22.926 1.00 7.96 140 TYR L CA 1
ATOM 2692 C C . TYR B 2 141 ? -11.078 -50.630 23.451 1.00 8.21 140 TYR L C 1
ATOM 2693 O O . TYR B 2 141 ? -11.166 -51.635 24.166 1.00 8.56 140 TYR L O 1
ATOM 2702 N N . PRO B 2 142 ? -9.886 -50.086 23.136 1.00 9.02 141 PRO L N 1
ATOM 2703 C CA . PRO B 2 142 ? -9.627 -48.929 22.281 1.00 7.71 141 PRO L CA 1
ATOM 2704 C C . PRO B 2 142 ? -9.770 -49.243 20.798 1.00 9.35 141 PRO L C 1
ATOM 2705 O O . PRO B 2 142 ? -10.155 -50.347 20.411 1.00 9.23 141 PRO L O 1
ATOM 2709 N N . ARG B 2 143 ? -9.441 -48.248 19.976 1.00 8.50 142 ARG L N 1
ATOM 2710 C CA . ARG B 2 143 ? -9.782 -48.289 18.560 1.00 7.36 142 ARG L CA 1
ATOM 2711 C C . ARG B 2 143 ? -8.891 -49.243 17.766 1.00 11.17 142 ARG L C 1
ATOM 2712 O O . ARG B 2 143 ? -9.298 -49.720 16.698 1.00 12.63 142 ARG L O 1
ATOM 2720 N N . GLU B 2 144 ? -7.703 -49.560 18.277 1.00 11.36 143 GLU L N 1
ATOM 2721 C CA . GLU B 2 144 ? -6.787 -50.459 17.579 1.00 9.87 143 GLU L CA 1
ATOM 2722 C C . GLU B 2 144 ? -7.394 -51.852 17.477 1.00 12.95 143 GLU L C 1
ATOM 2723 O O . GLU B 2 144 ? -7.715 -52.471 18.494 1.00 14.30 143 GLU L O 1
ATOM 2729 N N . ALA B 2 145 ? -7.557 -52.342 16.251 1.00 10.98 144 ALA L N 1
ATOM 2730 C CA . ALA B 2 145 ? -8.072 -53.684 16.019 1.00 9.74 144 ALA L CA 1
ATOM 2731 C C . ALA B 2 145 ? -7.564 -54.157 14.669 1.00 16.29 144 ALA L C 1
ATOM 2732 O O . ALA B 2 145 ? -7.269 -53.348 13.787 1.00 15.57 144 ALA L O 1
ATOM 2734 N N . LYS B 2 146 ? -7.449 -55.471 14.512 1.00 9.70 145 LYS L N 1
ATOM 2735 C CA . LYS B 2 146 ? -6.995 -56.048 13.254 1.00 10.43 145 LYS L CA 1
ATOM 2736 C C . LYS B 2 146 ? -8.044 -57.016 12.728 1.00 11.67 145 LYS L C 1
ATOM 2737 O O . LYS B 2 146 ? -8.509 -57.891 13.466 1.00 13.14 145 LYS L O 1
ATOM 2743 N N . VAL B 2 147 ? -8.407 -56.860 11.456 1.00 8.40 146 VAL L N 1
ATOM 2744 C CA . VAL B 2 147 ? -9.261 -57.801 10.740 1.00 6.95 146 VAL L CA 1
ATOM 2745 C C . VAL B 2 147 ? -8.390 -58.538 9.733 1.00 11.40 146 VAL L C 1
ATOM 2746 O O . VAL B 2 147 ? -7.667 -57.908 8.951 1.00 11.39 146 VAL L O 1
ATOM 2750 N N . GLN B 2 148 ? -8.450 -59.864 9.755 1.00 9.30 147 GLN L N 1
ATOM 2751 C CA . GLN B 2 148 ? -7.756 -60.696 8.777 1.00 8.67 147 GLN L CA 1
ATOM 2752 C C . GLN B 2 148 ? -8.807 -61.513 8.038 1.00 10.05 147 GLN L C 1
ATOM 2753 O O . GLN B 2 148 ? -9.472 -62.357 8.643 1.00 10.91 147 GLN L O 1
ATOM 2759 N N . TRP B 2 149 ? -8.980 -61.244 6.742 1.00 9.33 148 TRP L N 1
ATOM 2760 C CA . TRP B 2 149 ? -9.856 -62.066 5.914 1.00 7.93 148 TRP L CA 1
ATOM 2761 C C . TRP B 2 149 ? -9.136 -63.329 5.470 1.00 8.99 148 TRP L C 1
ATOM 2762 O O . TRP B 2 149 ? -7.955 -63.296 5.114 1.00 8.81 148 TRP L O 1
ATOM 2773 N N . LYS B 2 150 ? -9.857 -64.443 5.466 1.00 8.38 149 LYS L N 1
ATOM 2774 C CA . LYS B 2 150 ? -9.317 -65.692 4.950 1.00 8.80 149 LYS L CA 1
ATOM 2775 C C . LYS B 2 150 ? -10.330 -66.323 4.010 1.00 11.42 149 LYS L C 1
ATOM 2776 O O . LYS B 2 150 ? -11.535 -66.308 4.276 1.00 11.15 149 LYS L O 1
ATOM 2782 N N . VAL B 2 151 ? -9.832 -66.869 2.907 1.00 9.39 150 VAL L N 1
ATOM 2783 C CA . VAL B 2 151 ? -10.658 -67.534 1.909 1.00 9.78 150 VAL L CA 1
ATOM 2784 C C . VAL B 2 151 ? -10.025 -68.893 1.677 1.00 11.35 150 VAL L C 1
ATOM 2785 O O . VAL B 2 151 ? -8.907 -68.976 1.154 1.00 10.44 150 VAL L O 1
ATOM 2789 N N . ASP B 2 152 ? -10.734 -69.954 2.070 1.00 11.67 151 ASP L N 1
ATOM 2790 C CA . ASP B 2 152 ? -10.182 -71.312 2.090 1.00 13.66 151 ASP L CA 1
ATOM 2791 C C . ASP B 2 152 ?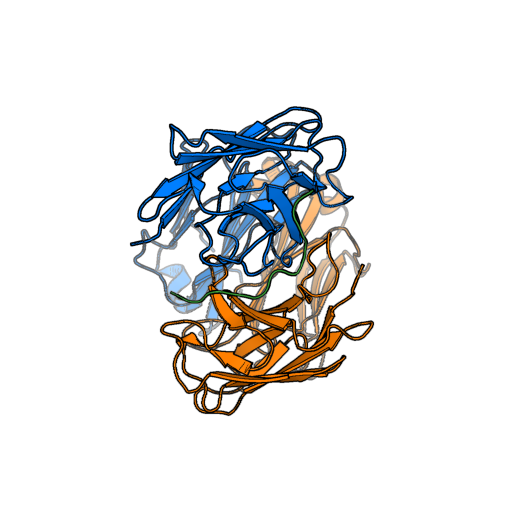 -8.801 -71.327 2.745 1.00 11.51 151 ASP L C 1
ATOM 2792 O O . ASP B 2 152 ? -7.855 -71.952 2.258 1.00 14.01 151 ASP L O 1
ATOM 2797 N N . ASN B 2 153 ? -8.700 -70.607 3.863 1.00 12.85 152 ASN L N 1
ATOM 2798 C CA . ASN B 2 153 ? -7.519 -70.524 4.714 1.00 15.43 152 ASN L CA 1
ATOM 2799 C C . ASN B 2 153 ? -6.355 -69.787 4.058 1.00 18.16 152 ASN L C 1
ATOM 2800 O O . ASN B 2 153 ? -5.222 -69.856 4.547 1.00 18.99 152 ASN L O 1
ATOM 2805 N N . ALA B 2 154 ? -6.595 -69.056 2.977 1.00 11.67 153 ALA L N 1
ATOM 2806 C CA . ALA B 2 154 ? -5.578 -68.187 2.396 1.00 10.81 153 ALA L CA 1
ATOM 2807 C C . ALA B 2 154 ? -5.794 -66.777 2.925 1.00 10.30 153 ALA L C 1
ATOM 2808 O O . ALA B 2 154 ? -6.881 -66.207 2.764 1.00 9.92 153 ALA L O 1
ATOM 2810 N N . LEU B 2 155 ? -4.766 -66.224 3.564 1.00 10.33 154 LEU L N 1
ATOM 2811 C CA . LEU B 2 155 ? -4.844 -64.867 4.095 1.00 10.11 154 LEU L CA 1
ATOM 2812 C C . LEU B 2 155 ? -4.973 -63.862 2.961 1.00 14.81 154 LEU L C 1
ATOM 2813 O O . LEU B 2 155 ? -4.132 -63.830 2.057 1.00 13.66 154 LEU L O 1
ATOM 2818 N N . GLN B 2 156 ? -6.011 -63.031 3.018 1.00 9.46 155 GLN L N 1
ATOM 2819 C CA . GLN B 2 156 ? -6.236 -62.002 2.011 1.00 11.05 155 GLN L CA 1
ATOM 2820 C C . GLN B 2 156 ? -5.536 -60.720 2.437 1.00 13.90 155 GLN L C 1
ATOM 2821 O O . GLN B 2 156 ? -5.612 -60.323 3.602 1.00 16.77 155 GLN L O 1
ATOM 2827 N N . SER B 2 157 ? -4.843 -60.082 1.498 1.00 9.64 156 SER L N 1
ATOM 2828 C CA . SER B 2 157 ? -4.173 -58.827 1.801 1.00 9.52 156 SER L CA 1
ATOM 2829 C C . SER B 2 157 ? -4.305 -57.891 0.613 1.00 15.11 156 SER L C 1
ATOM 2830 O O . SER B 2 157 ? -3.968 -58.262 -0.516 1.00 16.74 156 SER L O 1
ATOM 2833 N N . GLY B 2 158 ? -4.808 -56.686 0.873 1.00 14.82 157 GLY L N 1
ATOM 2834 C CA . GLY B 2 158 ? -4.899 -55.656 -0.138 1.00 13.14 157 GLY L CA 1
ATOM 2835 C C . GLY B 2 158 ? -6.189 -55.627 -0.928 1.00 19.22 157 GLY L C 1
ATOM 2836 O O . GLY B 2 158 ? -6.358 -54.729 -1.767 1.00 19.77 157 GLY L O 1
ATOM 2837 N N . ASN B 2 159 ? -7.098 -56.575 -0.705 1.00 13.09 158 ASN L N 1
ATOM 2838 C CA . ASN B 2 159 ? -8.350 -56.644 -1.448 1.00 14.02 158 ASN L CA 1
ATOM 2839 C C . ASN B 2 159 ? -9.563 -56.434 -0.546 1.00 13.42 158 ASN L C 1
ATOM 2840 O O . ASN B 2 159 ? -10.669 -56.877 -0.865 1.00 15.92 158 ASN L O 1
ATOM 2845 N N . SER B 2 160 ? -9.371 -55.745 0.573 1.00 9.31 159 SER L N 1
ATOM 2846 C CA . SER B 2 160 ? -10.468 -55.364 1.446 1.00 10.29 159 SER L CA 1
ATOM 2847 C C . SER B 2 160 ? -10.336 -53.892 1.792 1.00 14.01 159 SER L C 1
ATOM 2848 O O . SER B 2 160 ? -9.276 -53.279 1.615 1.00 11.85 159 SER L O 1
ATOM 2851 N N . GLN B 2 161 ? -11.440 -53.321 2.271 1.00 10.68 160 GLN L N 1
ATOM 2852 C CA . GLN B 2 161 ? -11.486 -51.939 2.721 1.00 7.41 160 GLN L CA 1
ATOM 2853 C C . GLN B 2 161 ? -12.274 -51.888 4.021 1.00 8.39 160 GLN L C 1
ATOM 2854 O O . GLN B 2 161 ? -13.213 -52.659 4.217 1.00 10.38 160 GLN L O 1
ATOM 2860 N N . GLU B 2 162 ? -11.893 -50.973 4.908 1.00 8.45 161 GLU L N 1
ATOM 2861 C CA . GLU B 2 162 ? -12.565 -50.879 6.193 1.00 8.36 161 GLU L CA 1
ATOM 2862 C C . GLU B 2 162 ? -12.737 -49.420 6.586 1.00 9.34 161 GLU L C 1
ATOM 2863 O O . GLU B 2 162 ? -12.003 -48.541 6.130 1.00 10.83 161 GLU L O 1
ATOM 2869 N N . SER B 2 163 ? -13.721 -49.170 7.448 1.00 7.73 162 SER L N 1
ATOM 2870 C CA . SER B 2 163 ? -13.850 -47.850 8.052 1.00 7.56 162 SER L CA 1
ATOM 2871 C C . SER B 2 163 ? -14.359 -48.006 9.477 1.00 8.17 162 SER L C 1
ATOM 2872 O O . SER B 2 163 ? -14.901 -49.044 9.857 1.00 6.91 162 SER L O 1
ATOM 2875 N N . VAL B 2 164 ? -14.175 -46.951 10.264 1.00 7.17 163 VAL L N 1
ATOM 2876 C CA . VAL B 2 164 ? -14.431 -46.977 11.699 1.00 7.97 163 VAL L CA 1
ATOM 2877 C C . VAL B 2 164 ? -15.296 -45.778 12.055 1.00 8.29 163 VAL L C 1
ATOM 2878 O O . VAL B 2 164 ? -15.090 -44.678 11.531 1.00 9.47 163 VAL L O 1
ATOM 2882 N N . THR B 2 165 ? -16.275 -45.992 12.931 1.00 8.64 164 THR L N 1
ATOM 2883 C CA . THR B 2 165 ? -17.117 -44.897 13.387 1.00 6.43 164 THR L CA 1
ATOM 2884 C C . THR B 2 165 ? -16.342 -43.980 14.336 1.00 10.71 164 THR L C 1
ATOM 2885 O O . THR B 2 165 ? -15.290 -44.329 14.876 1.00 8.69 164 THR L O 1
ATOM 2889 N N . GLU B 2 166 ? -16.894 -42.792 14.545 1.00 9.84 165 GLU L N 1
ATOM 2890 C CA . GLU B 2 166 ? -16.417 -41.936 15.615 1.00 9.92 165 GLU L CA 1
ATOM 2891 C C . GLU B 2 166 ? -16.859 -42.503 16.961 1.00 11.53 165 GLU L C 1
ATOM 2892 O O . GLU B 2 166 ? -17.796 -43.298 17.053 1.00 10.27 165 GLU L O 1
ATOM 2898 N N . GLN B 2 167 ? -16.173 -42.078 18.019 1.00 10.11 166 GLN L N 1
ATOM 2899 C CA . GLN B 2 167 ? -16.456 -42.592 19.354 1.00 9.60 166 GLN L CA 1
ATOM 2900 C C . GLN B 2 167 ? -17.928 -42.405 19.718 1.00 13.45 166 GLN L C 1
ATOM 2901 O O . GLN B 2 167 ? -18.486 -41.317 19.557 1.00 13.02 166 GLN L O 1
ATOM 2907 N N . ASP B 2 168 ? -18.554 -43.478 20.208 1.00 10.90 167 ASP L N 1
ATOM 2908 C CA . ASP B 2 168 ? -19.979 -43.444 20.506 1.00 11.48 167 ASP L CA 1
ATOM 2909 C C . ASP B 2 168 ? -20.280 -42.451 21.620 1.00 17.82 167 ASP L C 1
ATOM 2910 O O . ASP B 2 168 ? -19.562 -42.379 22.621 1.00 13.21 167 ASP L O 1
ATOM 2915 N N . SER B 2 169 ? -21.372 -41.696 21.445 1.00 20.07 168 SER L N 1
ATOM 2916 C CA . SER B 2 169 ? -21.728 -40.653 22.400 1.00 18.44 168 SER L CA 1
ATOM 2917 C C . SER B 2 169 ? -22.192 -41.225 23.734 1.00 19.17 168 SER L C 1
ATOM 2918 O O . SER B 2 169 ? -22.083 -40.547 24.762 1.00 25.04 168 SER L O 1
ATOM 2921 N N . LYS B 2 170 ? -22.713 -42.451 23.740 1.00 18.54 169 LYS L N 1
ATOM 2922 C CA . LYS B 2 170 ? -23.244 -43.044 24.963 1.00 19.43 169 LYS L CA 1
ATOM 2923 C C . LYS B 2 170 ? -22.228 -43.915 25.698 1.00 24.02 169 LYS L C 1
ATOM 2924 O O . LYS B 2 170 ? -22.100 -43.808 26.923 1.00 19.08 169 LYS L O 1
ATOM 2930 N N . ASP B 2 171 ? -21.514 -44.790 24.987 1.00 16.05 170 ASP L N 1
ATOM 2931 C CA . ASP B 2 171 ? -20.613 -45.721 25.660 1.00 15.92 170 ASP L CA 1
ATOM 2932 C C . ASP B 2 171 ? -19.145 -45.566 25.271 1.00 10.63 170 ASP L C 1
ATOM 2933 O O . ASP B 2 171 ? -18.315 -46.348 25.749 1.00 12.04 170 ASP L O 1
ATOM 2938 N N . SER B 2 172 ? -18.800 -44.579 24.442 1.00 9.09 171 SER L N 1
ATOM 2939 C CA . SER B 2 172 ? -17.416 -44.223 24.124 1.00 10.75 171 SER L CA 1
ATOM 2940 C C . SER B 2 172 ? -16.653 -45.339 23.410 1.00 11.65 171 SER L C 1
ATOM 2941 O O . SER B 2 172 ? -15.416 -45.354 23.432 1.00 9.71 171 SER L O 1
ATOM 2944 N N . THR B 2 173 ? -17.351 -46.266 22.762 1.00 8.20 172 THR L N 1
ATOM 2945 C CA . THR B 2 173 ? -16.702 -47.322 21.998 1.00 8.18 172 THR L CA 1
ATOM 2946 C C . THR B 2 173 ? -16.583 -46.930 20.528 1.00 10.02 172 THR L C 1
ATOM 2947 O O . THR B 2 173 ? -17.136 -45.927 20.069 1.00 8.65 172 THR L O 1
ATOM 2951 N N . TYR B 2 174 ? -15.854 -47.762 19.785 1.00 7.15 173 TYR L N 1
ATOM 2952 C CA . TYR B 2 174 ? -15.737 -47.672 18.340 1.00 8.01 173 TYR L CA 1
ATOM 2953 C C . TYR B 2 174 ? -16.376 -48.901 17.709 1.00 6.79 173 TYR L C 1
ATOM 2954 O O . TYR B 2 174 ? -16.525 -49.941 18.346 1.00 8.27 173 TYR L O 1
ATOM 2963 N N . SER B 2 175 ? -16.737 -48.783 16.436 1.00 6.63 174 SER L N 1
ATOM 2964 C CA . SER B 2 175 ? -17.172 -49.936 15.665 1.00 6.61 174 SER L CA 1
ATOM 2965 C C . SER B 2 175 ? -16.481 -49.876 14.312 1.00 6.39 174 SER L C 1
ATOM 2966 O O . SER B 2 175 ? -16.093 -48.802 13.854 1.00 7.87 174 SER L O 1
ATOM 2969 N N . LEU B 2 176 ? -16.322 -51.038 13.680 1.00 6.96 175 LEU L N 1
ATOM 2970 C CA . LEU B 2 176 ? -15.557 -51.150 12.445 1.00 8.35 175 LEU L CA 1
ATOM 2971 C C . LEU B 2 176 ? -16.298 -52.063 11.481 1.00 9.78 175 LEU L C 1
ATOM 2972 O O . LEU B 2 176 ? -16.850 -53.091 11.883 1.00 8.54 175 LEU L O 1
ATOM 2977 N N . SER B 2 177 ? -16.306 -51.676 10.207 1.00 6.36 176 SER L N 1
ATOM 2978 C CA . SER B 2 177 ? -16.886 -52.473 9.137 1.00 6.51 176 SER L CA 1
ATOM 2979 C C . SER B 2 177 ? -15.808 -52.730 8.097 1.00 10.58 176 SER L C 1
ATOM 2980 O O . SER B 2 177 ? -15.112 -51.798 7.688 1.00 9.56 176 SER L O 1
ATOM 2983 N N . SER B 2 178 ? -15.670 -53.985 7.669 1.00 8.15 177 SER L N 1
ATOM 2984 C CA . SER B 2 178 ? -14.694 -54.362 6.653 1.00 7.85 177 SER L CA 1
ATOM 2985 C C . SER B 2 178 ? -15.403 -55.111 5.538 1.00 9.01 177 SER L C 1
ATOM 2986 O O . SER B 2 178 ? -16.203 -56.010 5.807 1.00 10.20 177 SER L O 1
ATOM 2989 N N . THR B 2 179 ? -15.116 -54.739 4.292 1.00 7.28 178 THR L N 1
ATOM 2990 C CA . THR B 2 179 ? -15.707 -55.387 3.125 1.00 10.33 178 THR L CA 1
ATOM 2991 C C . THR B 2 179 ? -14.607 -56.050 2.311 1.00 13.65 178 THR L C 1
ATOM 2992 O O . THR B 2 179 ? -13.641 -55.390 1.914 1.00 10.95 178 THR L O 1
ATOM 2996 N N . LEU B 2 180 ? -14.769 -57.344 2.058 1.00 10.55 179 LEU L N 1
ATOM 2997 C CA . LEU B 2 180 ? -13.944 -58.094 1.119 1.00 10.53 179 LEU L CA 1
ATOM 2998 C C . LEU B 2 180 ? -14.743 -58.236 -0.169 1.00 11.49 179 LEU L C 1
ATOM 2999 O O . LEU B 2 180 ? -15.888 -58.690 -0.139 1.00 13.76 179 LEU L O 1
ATOM 3004 N N . THR B 2 181 ? -14.161 -57.838 -1.292 1.00 18.57 180 THR L N 1
ATOM 3005 C CA . THR B 2 181 ? -14.894 -57.822 -2.550 1.00 21.78 180 THR L CA 1
ATOM 3006 C C . THR B 2 181 ? -14.229 -58.781 -3.524 1.00 19.01 180 THR L C 1
ATOM 3007 O O . THR B 2 181 ? -13.000 -58.802 -3.634 1.00 34.12 180 THR L O 1
ATOM 3011 N N . LEU B 2 182 ? -15.049 -59.609 -4.167 1.00 27.70 181 LEU L N 1
ATOM 3012 C CA . LEU B 2 182 ? -14.620 -60.632 -5.108 1.00 24.20 181 LEU L CA 1
ATOM 3013 C C . LEU B 2 182 ? -15.606 -60.653 -6.260 1.00 22.13 181 LEU L C 1
ATOM 3014 O O . LEU B 2 182 ? -16.792 -60.364 -6.078 1.00 23.41 181 LEU L O 1
ATOM 3019 N N . SER B 2 183 ? -15.117 -60.992 -7.452 1.00 28.45 182 SER L N 1
ATOM 3020 C CA . SER B 2 183 ? -16.038 -61.297 -8.534 1.00 31.28 182 SER L CA 1
ATOM 3021 C C . SER B 2 183 ? -16.921 -62.466 -8.122 1.00 23.48 182 SER L C 1
ATOM 3022 O O . SER B 2 183 ? -16.540 -63.293 -7.286 1.00 22.75 182 SER L O 1
ATOM 3025 N N . LYS B 2 184 ? -18.127 -62.509 -8.690 1.00 24.99 183 LYS L N 1
ATOM 3026 C CA . LYS B 2 184 ? -18.993 -63.664 -8.483 1.00 32.60 183 LYS L CA 1
ATOM 3027 C C . LYS B 2 184 ? -18.282 -64.956 -8.870 1.00 27.95 183 LYS L C 1
ATOM 3028 O O . LYS B 2 184 ? -18.383 -65.965 -8.161 1.00 21.85 183 LYS L O 1
ATOM 3034 N N . ALA B 2 185 ? -17.531 -64.935 -9.977 1.00 26.58 184 ALA L N 1
ATOM 3035 C CA . ALA B 2 185 ? -16.843 -66.143 -10.425 1.00 25.60 184 ALA L CA 1
ATOM 3036 C C . ALA B 2 185 ? -15.807 -66.600 -9.406 1.00 22.01 184 ALA L C 1
ATOM 3037 O O . ALA B 2 185 ? -15.711 -67.794 -9.103 1.00 25.49 184 ALA L O 1
ATOM 3039 N N . ASP B 2 186 ? -15.033 -65.664 -8.851 1.00 21.89 185 ASP L N 1
ATOM 3040 C CA . ASP B 2 186 ? -14.041 -66.042 -7.850 1.00 26.47 185 ASP L CA 1
ATOM 3041 C C . ASP B 2 186 ? -14.704 -66.451 -6.542 1.00 21.82 185 ASP L C 1
ATOM 3042 O O . ASP B 2 186 ? -14.238 -67.377 -5.867 1.00 21.37 185 ASP L O 1
ATOM 3047 N N . TYR B 2 187 ? -15.787 -65.765 -6.165 1.00 17.60 186 TYR L N 1
ATOM 3048 C CA . TYR B 2 187 ? -16.529 -66.137 -4.963 1.00 16.63 186 TYR L CA 1
ATOM 3049 C C . TYR B 2 187 ? -17.002 -67.582 -5.036 1.00 17.19 186 TYR L C 1
ATOM 3050 O O . TYR B 2 187 ? -16.948 -68.316 -4.041 1.00 15.68 186 TYR L O 1
ATOM 3059 N N . GLU B 2 188 ? -17.456 -68.013 -6.211 1.00 16.44 187 GLU L N 1
ATOM 3060 C CA . GLU B 2 188 ? -17.992 -69.357 -6.360 1.00 16.45 187 GLU L CA 1
ATOM 3061 C C . GLU B 2 188 ? -16.912 -70.425 -6.464 1.00 18.63 187 GLU L C 1
ATOM 3062 O O . GLU B 2 188 ? -17.244 -71.616 -6.437 1.00 22.31 187 GLU L O 1
ATOM 3068 N N . LYS B 2 189 ? -15.638 -70.034 -6.558 1.00 17.30 188 LYS L N 1
ATOM 3069 C CA . LYS B 2 189 ? -14.534 -70.986 -6.605 1.00 15.59 188 LYS L CA 1
ATOM 3070 C C . LYS B 2 189 ? -14.064 -71.431 -5.228 1.00 22.54 188 LYS L C 1
ATOM 3071 O O . LYS B 2 189 ? -13.243 -72.349 -5.139 1.00 19.92 188 LYS L O 1
ATOM 3077 N N . HIS B 2 190 ? -14.550 -70.808 -4.158 1.00 16.04 189 HIS L N 1
ATOM 3078 C CA . HIS B 2 190 ? -14.055 -71.080 -2.820 1.00 15.06 189 HIS L CA 1
ATOM 3079 C C . HIS B 2 190 ? -15.220 -71.389 -1.892 1.00 17.76 189 HIS L C 1
ATOM 3080 O O . HIS B 2 190 ? -16.374 -71.064 -2.184 1.00 16.62 189 HIS L O 1
ATOM 3087 N N . LYS B 2 191 ? -14.903 -72.024 -0.761 1.00 13.84 190 LYS L N 1
ATOM 3088 C CA . LYS B 2 191 ? -15.921 -72.507 0.164 1.00 16.35 190 LYS L CA 1
ATOM 3089 C C . LYS B 2 191 ? -15.958 -71.725 1.473 1.00 18.81 190 LYS L C 1
ATOM 3090 O O . LYS B 2 191 ? -17.014 -71.203 1.844 1.00 13.11 190 LYS L O 1
ATOM 3096 N N . VAL B 2 192 ? -14.838 -71.618 2.184 1.00 10.40 191 VAL L N 1
ATOM 3097 C CA . VAL B 2 192 ? -14.832 -71.112 3.555 1.00 9.23 191 VAL L CA 1
ATOM 3098 C C . VAL B 2 192 ? -14.400 -69.653 3.553 1.00 10.42 191 VAL L C 1
ATOM 3099 O O . VAL B 2 192 ? -13.281 -69.329 3.139 1.00 11.60 191 VAL L O 1
ATOM 3103 N N . TYR B 2 193 ? -15.284 -68.781 4.027 1.00 8.71 192 TYR L N 1
ATOM 3104 C CA . TYR B 2 193 ? -15.020 -67.352 4.157 1.00 8.49 192 TYR L CA 1
ATOM 3105 C C . TYR B 2 193 ? -14.977 -67.008 5.633 1.00 8.95 192 TYR L C 1
ATOM 3106 O O . TYR B 2 193 ? -15.937 -67.277 6.360 1.00 10.41 192 TYR L O 1
ATOM 3115 N N . ALA B 2 194 ? -13.873 -66.409 6.076 1.00 8.09 193 ALA L N 1
ATOM 3116 C CA . ALA B 2 194 ? -13.661 -66.179 7.496 1.00 7.89 193 ALA L CA 1
ATOM 3117 C C . ALA B 2 194 ? -13.132 -64.778 7.741 1.00 8.56 193 ALA L C 1
ATOM 3118 O O . ALA B 2 194 ? -12.304 -64.265 6.983 1.00 8.05 193 ALA L O 1
ATOM 3120 N N . CYS B 2 195 ? -13.626 -64.175 8.813 1.00 7.48 194 CYS L N 1
ATOM 3121 C CA . CYS B 2 195 ? -13.133 -62.913 9.339 1.00 8.74 194 CYS L CA 1
ATOM 3122 C C . CYS B 2 195 ? -12.494 -63.212 10.686 1.00 9.68 194 CYS L C 1
ATOM 3123 O O . CYS B 2 195 ? -13.182 -63.678 11.598 1.00 13.46 194 CYS L O 1
ATOM 3126 N N . GLU B 2 196 ? -11.190 -62.962 10.814 1.00 7.86 195 GLU L N 1
ATOM 3127 C CA . GLU B 2 196 ? -10.460 -63.214 12.053 1.00 9.24 195 GLU L CA 1
ATOM 3128 C C . GLU B 2 196 ? -10.100 -61.885 12.699 1.00 10.59 195 GLU L C 1
ATOM 3129 O O . GLU B 2 196 ? -9.437 -61.048 12.075 1.00 10.90 195 GLU L O 1
ATOM 3135 N N . VAL B 2 197 ? -10.512 -61.701 13.949 1.00 8.02 196 VAL L N 1
ATOM 3136 C CA . VAL B 2 197 ? -10.413 -60.412 14.622 1.00 9.59 196 VAL L CA 1
ATOM 3137 C C . VAL B 2 197 ? -9.451 -60.524 15.794 1.00 10.39 196 VAL L C 1
ATOM 3138 O O . VAL B 2 197 ? -9.606 -61.397 16.656 1.00 8.72 196 VAL L O 1
ATOM 3142 N N . THR B 2 198 ? -8.463 -59.634 15.819 1.00 7.75 197 THR L N 1
ATOM 3143 C CA . THR B 2 198 ? -7.505 -59.515 16.906 1.00 11.11 197 THR L CA 1
ATOM 3144 C C . THR B 2 198 ? -7.735 -58.181 17.602 1.00 8.35 197 THR L C 1
ATOM 3145 O O . THR B 2 198 ? -7.851 -57.146 16.943 1.00 9.20 197 THR L O 1
ATOM 3149 N N . HIS B 2 199 ? -7.817 -58.212 18.928 1.00 8.60 198 HIS L N 1
ATOM 3150 C CA . HIS B 2 199 ? -8.009 -57.000 19.711 1.00 9.72 198 HIS L CA 1
ATOM 3151 C C . HIS B 2 199 ? -7.460 -57.268 21.101 1.00 8.98 198 HIS L C 1
ATOM 3152 O O . HIS B 2 199 ? -7.538 -58.395 21.594 1.00 11.92 198 HIS L O 1
ATOM 3159 N N . GLN B 2 200 ? -6.918 -56.227 21.741 1.00 10.29 199 GLN L N 1
ATOM 3160 C CA . GLN B 2 200 ? -6.264 -56.446 23.033 1.00 12.71 199 GLN L CA 1
ATOM 3161 C C . GLN B 2 200 ? -7.233 -56.937 24.102 1.00 13.57 199 GLN L C 1
ATOM 3162 O O . GLN B 2 200 ? -6.796 -57.539 25.091 1.00 12.87 199 GLN L O 1
ATOM 3168 N N . GLY B 2 201 ? -8.534 -56.713 23.922 1.00 11.05 200 GLY L N 1
ATOM 3169 C CA . GLY B 2 201 ? -9.525 -57.229 24.847 1.00 11.77 200 GLY L CA 1
ATOM 3170 C C . GLY B 2 201 ? -9.888 -58.687 24.666 1.00 12.06 200 GLY L C 1
ATOM 3171 O O . GLY B 2 201 ? -10.623 -59.234 25.492 1.00 12.57 200 GLY L O 1
ATOM 3172 N N . LEU B 2 202 ? -9.400 -59.326 23.605 1.00 13.82 201 LEU L N 1
ATOM 3173 C CA . LEU B 2 202 ? -9.664 -60.733 23.332 1.00 12.57 201 LEU L CA 1
ATOM 3174 C C . LEU B 2 202 ? -8.443 -61.560 23.713 1.00 11.69 201 LEU L C 1
ATOM 3175 O O . LEU B 2 202 ? -7.332 -61.270 23.257 1.00 14.60 201 LEU L O 1
ATOM 3180 N N . SER B 2 203 ? -8.648 -62.591 24.535 1.00 11.48 202 SER L N 1
ATOM 3181 C CA . SER B 2 203 ? -7.514 -63.422 24.937 1.00 12.89 202 SER L CA 1
ATOM 3182 C C . SER B 2 203 ? -6.880 -64.106 23.733 1.00 14.30 202 SER L C 1
ATOM 3183 O O . SER B 2 203 ? -5.660 -64.312 23.694 1.00 18.02 202 SER L O 1
ATOM 3186 N N . SER B 2 204 ? -7.684 -64.451 22.737 1.00 12.55 203 SER L N 1
ATOM 3187 C CA . SER B 2 204 ? -7.173 -64.993 21.490 1.00 14.76 203 SER L CA 1
ATOM 3188 C C . SER B 2 204 ? -8.093 -64.528 20.369 1.00 13.62 203 SER L C 1
ATOM 3189 O O . SER B 2 204 ? -9.233 -64.128 20.630 1.00 11.30 203 SER L O 1
ATOM 3192 N N . PRO B 2 205 ? -7.625 -64.557 19.125 1.00 15.13 204 PRO L N 1
ATOM 3193 C CA . PRO B 2 205 ? -8.441 -64.014 18.028 1.00 11.37 204 PRO L CA 1
ATOM 3194 C C . PRO B 2 205 ? -9.779 -64.724 17.888 1.00 12.75 204 PRO L C 1
ATOM 3195 O O . PRO B 2 205 ? -9.903 -65.930 18.120 1.00 14.14 204 PRO L O 1
ATOM 3199 N N . VAL B 2 206 ? -10.788 -63.949 17.502 1.00 9.51 205 VAL L N 1
ATOM 3200 C CA . VAL B 2 206 ? -12.141 -64.440 17.282 1.00 12.15 205 VAL L CA 1
ATOM 3201 C C . VAL B 2 206 ? -12.370 -64.549 15.781 1.00 12.40 205 VAL L C 1
ATOM 3202 O O . VAL B 2 206 ? -12.159 -63.580 15.042 1.00 10.70 205 VAL L O 1
ATOM 3206 N N . THR B 2 207 ? -12.804 -65.720 15.325 1.00 10.08 206 THR L N 1
ATOM 3207 C CA . THR B 2 207 ? -13.075 -65.935 13.910 1.00 9.79 206 THR L CA 1
ATOM 3208 C C . THR B 2 207 ? -14.557 -66.216 13.711 1.00 10.24 206 THR L C 1
ATOM 3209 O O . THR B 2 207 ? -15.130 -67.062 14.402 1.00 12.00 206 THR L O 1
ATOM 3213 N N . LYS B 2 208 ? -15.181 -65.480 12.794 1.00 7.53 207 LYS L N 1
ATOM 3214 C CA . LYS B 2 208 ? -16.533 -65.765 12.345 1.00 9.71 207 LYS L CA 1
ATOM 3215 C C . LYS B 2 208 ? -16.450 -66.186 10.889 1.00 10.02 207 LYS L C 1
ATOM 3216 O O . LYS B 2 208 ? -15.725 -65.568 10.105 1.00 10.72 207 LYS L O 1
ATOM 3222 N N . SER B 2 209 ? -17.154 -67.255 10.536 1.00 9.78 208 SER L N 1
ATOM 3223 C CA . SER B 2 209 ? -16.988 -67.798 9.200 1.00 8.18 208 SER L CA 1
ATOM 3224 C C . SER B 2 209 ? -18.303 -68.376 8.711 1.00 12.24 208 SER L C 1
ATOM 3225 O O . SER B 2 209 ? -19.235 -68.607 9.484 1.00 11.35 208 SER L O 1
ATOM 3228 N N . PHE B 2 210 ? -18.369 -68.587 7.402 1.00 10.65 209 PHE L N 1
ATOM 3229 C CA . PHE B 2 210 ? -19.467 -69.326 6.804 1.00 13.85 209 PHE L CA 1
ATOM 3230 C C . PHE B 2 210 ? -18.921 -70.143 5.648 1.00 15.41 209 PHE L C 1
ATOM 3231 O O . PHE B 2 210 ? -17.847 -69.858 5.108 1.00 12.00 209 PHE L O 1
ATOM 3239 N N . ASN B 2 211 ? -19.673 -71.183 5.294 1.00 11.12 210 ASN L N 1
ATOM 3240 C CA . ASN B 2 211 ? -19.414 -71.988 4.109 1.00 13.99 210 ASN L CA 1
ATOM 3241 C C . ASN B 2 211 ? -20.389 -71.549 3.027 1.00 17.23 210 ASN L C 1
ATOM 3242 O O . ASN B 2 211 ? -21.604 -71.539 3.252 1.00 18.63 210 ASN L O 1
ATOM 3247 N N . ARG B 2 212 ? -19.855 -71.151 1.874 1.00 14.34 211 ARG L N 1
ATOM 3248 C CA . ARG B 2 212 ? -20.696 -70.655 0.794 1.00 14.46 211 ARG L CA 1
ATOM 3249 C C . ARG B 2 212 ? -21.721 -71.709 0.397 1.00 21.71 211 ARG L C 1
ATOM 3250 O O . ARG B 2 212 ? -21.374 -72.866 0.148 1.00 19.59 211 ARG L O 1
ATOM 3258 N N . GLY B 2 213 ? -22.987 -71.305 0.350 1.00 24.43 212 GLY L N 1
ATOM 3259 C CA . GLY B 2 213 ? -24.055 -72.192 -0.060 1.00 27.35 212 GLY L CA 1
ATOM 3260 C C . GLY B 2 213 ? -24.707 -73.001 1.039 1.00 46.16 212 GLY L C 1
ATOM 3261 O O . GLY B 2 213 ? -25.534 -73.868 0.733 1.00 43.62 212 GLY L O 1
ATOM 3262 N N . GLU B 2 214 ? -24.371 -72.754 2.302 1.00 37.47 213 GLU L N 1
ATOM 3263 C CA . GLU B 2 214 ? -24.982 -73.490 3.407 1.00 41.11 213 GLU L CA 1
ATOM 3264 C C . GLU B 2 214 ? -25.970 -72.622 4.181 1.00 47.90 213 GLU L C 1
ATOM 3265 O O . GLU B 2 214 ? -25.840 -71.399 4.219 1.00 54.73 213 GLU L O 1
ATOM 3271 N N . GLU C 3 5 ? -9.000 -5.022 18.708 1.00 43.73 69 GLU P N 1
ATOM 3272 C CA . GLU C 3 5 ? -8.578 -6.317 18.187 1.00 36.00 69 GLU P CA 1
ATOM 3273 C C . GLU C 3 5 ? -7.068 -6.484 18.308 1.00 35.48 69 GLU P C 1
ATOM 3274 O O . GLU C 3 5 ? -6.327 -5.508 18.424 1.00 31.18 69 GLU P O 1
ATOM 3280 N N . THR C 3 6 ? -6.619 -7.733 18.266 1.00 31.31 70 THR P N 1
ATOM 3281 C CA . THR C 3 6 ? -5.204 -8.033 18.429 1.00 27.31 70 THR P CA 1
ATOM 3282 C C . THR C 3 6 ? -4.412 -7.594 17.201 1.00 25.55 70 THR P C 1
ATOM 3283 O O . THR C 3 6 ? -4.821 -7.849 16.065 1.00 22.73 70 THR P O 1
ATOM 3287 N N . ILE C 3 7 ? -3.276 -6.936 17.427 1.00 16.43 71 ILE P N 1
ATOM 3288 C CA . ILE C 3 7 ? -2.308 -6.640 16.372 1.00 16.28 71 ILE P CA 1
ATOM 3289 C C . ILE C 3 7 ? -1.118 -7.571 16.561 1.00 15.44 71 ILE P C 1
ATOM 3290 O O . ILE C 3 7 ? -0.438 -7.513 17.593 1.00 19.84 71 ILE P O 1
ATOM 3295 N N . TYR C 3 8 ? -0.853 -8.411 15.565 1.00 10.53 72 TYR P N 1
ATOM 3296 C CA . TYR C 3 8 ? 0.218 -9.396 15.623 1.00 9.73 72 TYR P CA 1
ATOM 3297 C C . TYR C 3 8 ? 1.498 -8.843 15.001 1.00 11.49 72 TYR P C 1
ATOM 3298 O O . TYR C 3 8 ? 1.477 -7.865 14.251 1.00 11.90 72 TYR P O 1
ATOM 3307 N N . ASN C 3 9 ? 2.622 -9.483 15.327 1.00 10.72 73 ASN P N 1
ATOM 3308 C CA . ASN C 3 9 ? 3.887 -9.156 14.676 1.00 14.80 73 ASN P CA 1
ATOM 3309 C C . ASN C 3 9 ? 3.871 -9.638 13.232 1.00 13.94 73 ASN P C 1
ATOM 3310 O O . ASN C 3 9 ? 3.339 -10.708 12.929 1.00 10.21 73 ASN P O 1
ATOM 3315 N N . THR C 3 10 ? 4.477 -8.859 12.341 1.00 8.76 74 THR P N 1
ATOM 3316 C CA . THR C 3 10 ? 4.668 -9.308 10.966 1.00 6.69 74 THR P CA 1
ATOM 3317 C C . THR C 3 10 ? 5.816 -10.314 10.897 1.00 9.47 74 THR P C 1
ATOM 3318 O O . THR C 3 10 ? 6.892 -10.081 11.451 1.00 10.06 74 THR P O 1
ATOM 3322 N N . THR C 3 11 ? 5.584 -11.436 10.213 1.00 6.63 75 THR P N 1
ATOM 3323 C CA . THR C 3 11 ? 6.600 -12.468 10.045 1.00 6.79 75 THR P CA 1
ATOM 3324 C C . THR C 3 11 ? 7.012 -12.663 8.595 1.00 11.26 75 THR P C 1
ATOM 3325 O O . THR C 3 11 ? 7.944 -13.431 8.327 1.00 9.09 75 THR P O 1
ATOM 3329 N N . LEU C 3 12 ? 6.342 -11.992 7.664 1.00 6.82 76 LEU P N 1
ATOM 3330 C CA . LEU C 3 12 ? 6.685 -12.062 6.245 1.00 5.95 76 LEU P CA 1
ATOM 3331 C C . LEU C 3 12 ? 6.368 -10.691 5.671 1.00 7.21 76 LEU P C 1
ATOM 3332 O O . LEU C 3 12 ? 5.193 -10.326 5.568 1.00 7.91 76 LEU P O 1
ATOM 3337 N N . LYS C 3 13 ? 7.398 -9.928 5.323 1.00 7.02 77 LYS P N 1
ATOM 3338 C CA . LYS C 3 13 ? 7.177 -8.553 4.896 1.00 6.82 77 LYS P CA 1
ATOM 3339 C C . LYS C 3 13 ? 6.595 -8.505 3.489 1.00 9.47 77 LYS P C 1
ATOM 3340 O O . LYS C 3 13 ? 6.820 -9.397 2.665 1.00 9.60 77 LYS P O 1
ATOM 3346 N N . TYR C 3 14 ? 5.846 -7.439 3.206 1.00 7.94 78 TYR P N 1
ATOM 3347 C CA . TYR C 3 14 ? 5.452 -7.192 1.826 1.00 8.23 78 TYR P CA 1
ATOM 3348 C C . TYR C 3 14 ? 6.681 -6.904 0.974 1.00 11.84 78 TYR P C 1
ATOM 3349 O O . TYR C 3 14 ? 7.717 -6.442 1.465 1.00 13.77 78 TYR P O 1
ATOM 3358 N N . GLY C 3 15 ? 6.543 -7.159 -0.324 1.00 13.07 79 GLY P N 1
ATOM 3359 C CA . GLY C 3 15 ? 7.587 -6.831 -1.281 1.00 20.75 79 GLY P CA 1
ATOM 3360 C C . GLY C 3 15 ? 7.927 -5.351 -1.376 1.00 39.51 79 GLY P C 1
ATOM 3361 O O . GLY C 3 15 ? 7.048 -4.482 -1.384 1.00 33.91 79 GLY P O 1
#